Protein AF-A0A1G8QL02-F1 (afdb_monomer_lite)

Structure (mmCIF, N/CA/C/O backbone):
data_AF-A0A1G8QL02-F1
#
_entry.id   AF-A0A1G8QL02-F1
#
loop_
_atom_site.group_PDB
_atom_site.id
_atom_site.type_symbol
_atom_site.label_atom_id
_atom_site.label_alt_id
_atom_site.label_comp_id
_atom_site.label_asym_id
_atom_site.label_entity_id
_atom_site.label_seq_id
_atom_site.pdbx_PDB_ins_code
_atom_site.Cartn_x
_atom_site.Cartn_y
_atom_site.Cartn_z
_atom_site.occupancy
_atom_site.B_iso_or_equiv
_atom_site.auth_seq_id
_atom_site.auth_comp_id
_atom_site.auth_asym_id
_atom_site.auth_atom_id
_atom_site.pdbx_PDB_model_num
ATOM 1 N N . MET A 1 1 ? 75.367 14.343 25.015 1.00 38.72 1 MET A N 1
ATOM 2 C CA . MET A 1 1 ? 75.147 15.809 25.064 1.00 38.72 1 MET A CA 1
ATOM 3 C C . MET A 1 1 ? 73.657 16.047 25.301 1.00 38.72 1 MET A C 1
ATOM 5 O O . MET A 1 1 ? 72.875 15.790 24.408 1.00 38.72 1 MET A O 1
ATOM 9 N N . LYS A 1 2 ? 73.202 16.071 26.560 1.00 32.97 2 LYS A N 1
ATOM 10 C CA . LYS A 1 2 ? 72.791 17.270 27.325 1.00 32.97 2 LYS A CA 1
ATOM 11 C C . LYS A 1 2 ? 71.835 18.239 26.587 1.00 32.97 2 LYS A C 1
ATOM 13 O O . LYS A 1 2 ? 72.320 19.102 25.874 1.00 32.97 2 LYS A O 1
ATOM 18 N N . LYS A 1 3 ? 70.557 18.173 27.019 1.00 36.88 3 LYS A N 1
ATOM 19 C CA . LYS A 1 3 ? 69.687 19.283 27.498 1.00 36.88 3 LYS A CA 1
ATOM 20 C C . LYS A 1 3 ? 69.097 20.235 26.422 1.00 36.88 3 LYS A C 1
ATOM 22 O O . LYS A 1 3 ? 69.840 20.749 25.610 1.00 36.88 3 LYS A O 1
ATOM 27 N N . ASN A 1 4 ? 67.793 20.552 26.368 1.00 35.28 4 ASN A N 1
ATOM 28 C CA . ASN A 1 4 ? 66.907 21.027 27.443 1.00 35.28 4 ASN A CA 1
ATOM 29 C C . ASN A 1 4 ? 65.396 20.860 27.147 1.00 35.28 4 ASN A C 1
ATOM 31 O O . ASN A 1 4 ? 64.964 20.750 26.008 1.00 35.28 4 ASN A O 1
ATOM 35 N N . PHE A 1 5 ? 64.640 20.918 28.243 1.00 37.38 5 PHE A N 1
ATOM 36 C CA . PHE A 1 5 ? 63.195 20.796 28.457 1.00 37.38 5 PHE A CA 1
ATOM 37 C C . PHE A 1 5 ? 62.590 22.182 28.814 1.00 37.38 5 PHE A C 1
ATOM 39 O O . PHE A 1 5 ? 63.333 23.009 29.347 1.00 37.38 5 PHE A O 1
ATOM 46 N N . LYS A 1 6 ? 61.261 22.353 28.625 1.00 33.34 6 LYS A N 1
ATOM 47 C CA . LYS A 1 6 ? 60.304 23.453 28.996 1.00 33.34 6 LYS A CA 1
ATOM 48 C C . LYS A 1 6 ? 59.716 24.207 27.782 1.00 33.34 6 LYS A C 1
ATOM 50 O O . LYS A 1 6 ? 60.475 24.780 27.019 1.00 33.34 6 LYS A O 1
ATOM 55 N N . LEU A 1 7 ? 58.418 24.099 27.452 1.00 29.78 7 LEU A N 1
ATOM 56 C CA . LEU A 1 7 ? 57.155 24.509 28.125 1.00 29.78 7 LEU A CA 1
ATOM 57 C C . LEU A 1 7 ? 56.751 25.973 27.827 1.00 29.78 7 LEU A C 1
ATOM 59 O O . LEU A 1 7 ? 57.322 26.875 28.428 1.00 29.78 7 LEU A O 1
ATOM 63 N N . LEU A 1 8 ? 55.727 26.159 26.975 1.00 28.27 8 LEU A N 1
ATOM 64 C CA . LEU A 1 8 ? 54.625 27.153 27.056 1.00 28.27 8 LEU A CA 1
ATOM 65 C C . LEU A 1 8 ? 53.679 26.893 25.856 1.00 28.27 8 LEU A C 1
ATOM 67 O O . LEU A 1 8 ? 54.079 27.075 24.714 1.00 28.27 8 LEU A O 1
ATOM 71 N N . LEU A 1 9 ? 52.557 26.182 26.001 1.00 30.36 9 LEU A N 1
ATOM 72 C CA . LEU A 1 9 ? 51.226 26.673 26.394 1.00 30.36 9 LEU A CA 1
ATOM 73 C C . LEU A 1 9 ? 50.781 27.942 25.641 1.00 30.36 9 LEU A C 1
ATOM 75 O O . LEU A 1 9 ? 51.137 29.043 26.044 1.00 30.36 9 LEU A O 1
ATOM 79 N N . THR A 1 10 ? 49.998 27.773 24.569 1.00 32.31 10 THR A N 1
ATOM 80 C CA . THR A 1 10 ? 48.748 28.504 24.246 1.00 32.31 10 THR A CA 1
ATOM 81 C C . THR A 1 10 ? 48.366 28.252 22.786 1.00 32.31 10 THR A C 1
ATOM 83 O O . THR A 1 10 ? 48.963 28.790 21.864 1.00 32.31 10 THR A O 1
ATOM 86 N N . THR A 1 11 ? 47.347 27.432 22.561 1.00 31.05 11 THR A N 1
ATOM 87 C CA . THR A 1 11 ? 46.496 27.526 21.367 1.00 31.05 11 THR A CA 1
ATOM 88 C C . THR A 1 11 ? 45.162 26.887 21.723 1.00 31.05 11 THR A C 1
ATOM 90 O O . THR A 1 11 ? 44.977 25.678 21.644 1.00 31.05 11 THR A O 1
ATOM 93 N N . MET A 1 12 ? 44.244 27.735 22.197 1.00 32.56 12 MET A N 1
ATOM 94 C CA . MET A 1 12 ? 42.811 27.497 22.060 1.00 32.56 12 MET A CA 1
ATOM 95 C C . MET A 1 12 ? 42.536 27.280 20.572 1.00 32.56 12 MET A C 1
ATOM 97 O O . MET A 1 12 ? 42.581 28.231 19.795 1.00 32.56 12 MET A O 1
ATOM 101 N N . ALA A 1 13 ? 42.258 26.046 20.180 1.00 31.72 13 ALA A N 1
ATOM 102 C CA . ALA A 1 13 ? 41.569 25.759 18.937 1.00 31.72 13 ALA A CA 1
ATOM 103 C C . ALA A 1 13 ? 40.225 25.159 19.334 1.00 31.72 13 ALA A C 1
ATOM 105 O O . ALA A 1 13 ? 40.148 24.043 19.842 1.00 31.72 13 ALA A O 1
ATOM 106 N N . PHE A 1 14 ? 39.199 25.993 19.186 1.00 29.14 14 PHE A N 1
ATOM 107 C CA . PHE A 1 14 ? 37.789 25.653 19.263 1.00 29.14 14 PHE A CA 1
ATOM 108 C C . PHE A 1 14 ? 37.532 24.331 18.527 1.00 29.14 14 PHE A C 1
ATOM 110 O O . PHE A 1 14 ? 37.498 24.297 17.299 1.00 29.14 14 PHE A O 1
ATOM 117 N N . PHE A 1 15 ? 37.327 23.249 19.276 1.00 30.39 15 PHE A N 1
ATOM 118 C CA . PHE A 1 15 ? 36.530 22.138 18.779 1.00 30.39 15 PHE A CA 1
ATOM 119 C C . PHE A 1 15 ? 35.094 22.651 18.751 1.00 30.39 15 PHE A C 1
ATOM 121 O O . PHE A 1 15 ? 34.433 22.760 19.784 1.00 30.39 15 PHE A O 1
ATOM 128 N N . VAL A 1 16 ? 34.641 23.045 17.563 1.00 32.03 16 VAL A N 1
ATOM 129 C CA . VAL A 1 16 ? 33.217 23.133 17.266 1.00 32.03 16 VAL A CA 1
ATOM 130 C C . VAL A 1 16 ? 32.700 21.706 17.411 1.00 32.03 16 VAL A C 1
ATOM 132 O O . VAL A 1 16 ? 32.879 20.881 16.518 1.00 32.03 16 VAL A O 1
ATOM 135 N N . LEU A 1 17 ? 32.132 21.392 18.579 1.00 30.59 17 LEU A N 1
ATOM 136 C CA . LEU A 1 17 ? 31.179 20.299 18.693 1.00 30.59 17 LEU A CA 1
ATOM 137 C C . LEU A 1 17 ? 30.043 20.657 17.735 1.00 30.59 17 LEU A C 1
ATOM 139 O O . LEU A 1 17 ? 29.158 21.445 18.068 1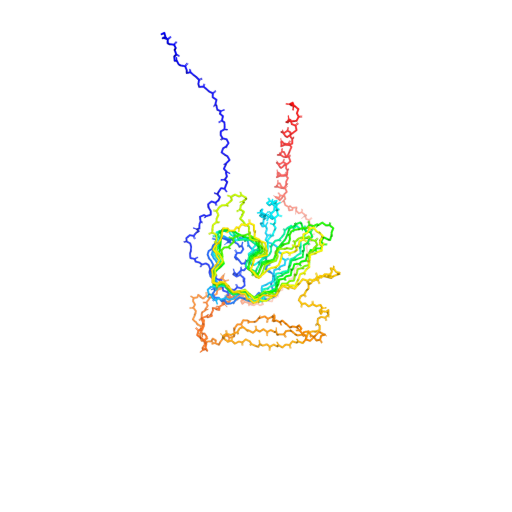.00 30.59 17 LEU A O 1
ATOM 143 N N . ALA A 1 18 ? 30.087 20.099 16.529 1.00 33.19 18 ALA A N 1
ATOM 144 C CA . ALA A 1 18 ? 28.868 19.819 15.807 1.00 33.19 18 ALA A CA 1
ATOM 145 C C . ALA A 1 18 ? 28.109 18.826 16.691 1.00 33.19 18 ALA A C 1
ATOM 147 O O . ALA A 1 18 ? 28.398 17.630 16.694 1.00 33.19 18 ALA A O 1
ATOM 148 N N . PHE A 1 19 ? 27.206 19.345 17.524 1.00 31.19 19 PHE A N 1
ATOM 149 C CA . PHE A 1 19 ? 26.102 18.560 18.046 1.00 31.19 19 PHE A CA 1
ATOM 150 C C . PHE A 1 19 ? 25.316 18.116 16.815 1.00 31.19 19 PHE A C 1
ATOM 152 O O . PHE A 1 19 ? 24.435 18.814 16.325 1.00 31.19 19 PHE A O 1
ATOM 159 N N . MET A 1 20 ? 25.715 16.974 16.258 1.00 32.75 20 MET A N 1
ATOM 160 C CA . MET A 1 20 ? 24.811 16.129 15.510 1.00 32.75 20 MET A CA 1
ATOM 161 C C . MET A 1 20 ? 23.690 15.857 16.503 1.00 32.75 20 MET A C 1
ATOM 163 O O . MET A 1 20 ? 23.903 15.205 17.527 1.00 32.75 20 MET A O 1
ATOM 167 N N . SER A 1 21 ? 22.544 16.485 16.273 1.00 31.48 21 SER A N 1
ATOM 168 C CA . SER A 1 21 ? 21.320 16.244 17.016 1.00 31.48 21 SER A CA 1
ATOM 169 C C . SER A 1 21 ? 20.867 14.824 16.694 1.00 31.48 21 SER A C 1
ATOM 171 O O . SER A 1 21 ? 19.909 14.625 15.960 1.00 31.48 21 SER A O 1
ATOM 173 N N . PHE A 1 22 ? 21.585 13.823 17.203 1.00 30.50 22 PHE A N 1
ATOM 174 C CA . PHE A 1 22 ? 21.049 12.487 17.355 1.00 30.50 22 PHE A CA 1
ATOM 175 C C . PHE A 1 22 ? 19.922 12.656 18.367 1.00 30.50 22 PHE A C 1
ATOM 177 O O . PHE A 1 22 ? 20.145 12.691 19.580 1.00 30.50 22 PHE A O 1
ATOM 184 N N . ARG A 1 23 ? 18.704 12.880 17.867 1.00 34.72 23 ARG A N 1
ATOM 185 C CA . ARG A 1 23 ? 17.514 12.664 18.671 1.00 34.72 23 ARG A CA 1
ATOM 186 C C . ARG A 1 23 ? 17.471 11.163 18.884 1.00 34.72 23 ARG A C 1
ATOM 188 O O . ARG A 1 23 ? 16.947 10.423 18.067 1.00 34.72 23 ARG A O 1
ATOM 195 N N . ILE A 1 24 ? 18.094 10.714 19.967 1.00 33.88 24 ILE A N 1
ATOM 196 C CA . ILE A 1 24 ? 17.694 9.463 20.589 1.00 33.88 24 ILE A CA 1
ATOM 197 C C . ILE A 1 24 ? 16.236 9.716 20.972 1.00 33.88 24 ILE A C 1
ATOM 199 O O . ILE A 1 24 ? 15.965 10.411 21.952 1.00 33.88 24 ILE A O 1
ATOM 203 N N . SER A 1 25 ? 15.312 9.274 20.118 1.00 47.06 25 SER A N 1
ATOM 204 C CA . SER A 1 25 ? 13.904 9.170 20.469 1.00 47.06 25 SER A CA 1
ATOM 205 C C . SER A 1 25 ? 13.863 8.108 21.555 1.00 47.06 25 SER A C 1
ATOM 207 O O . SER A 1 25 ? 13.972 6.913 21.288 1.00 47.06 25 SER A O 1
ATOM 209 N N . ALA A 1 26 ? 13.887 8.543 22.811 1.00 41.38 26 ALA A N 1
ATOM 210 C CA . ALA A 1 26 ? 13.617 7.646 23.913 1.00 41.38 26 ALA A CA 1
ATOM 211 C C . ALA A 1 26 ? 12.164 7.198 23.735 1.00 41.38 26 ALA A C 1
AT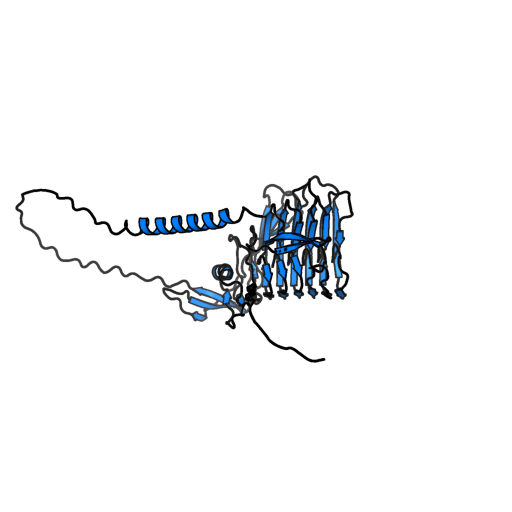OM 213 O O . ALA A 1 26 ? 11.261 8.018 23.888 1.00 41.38 26 ALA A O 1
ATOM 214 N N . LYS A 1 27 ? 11.958 5.929 23.356 1.00 48.44 27 LYS A N 1
ATOM 215 C CA . LYS A 1 27 ? 10.636 5.302 23.344 1.00 48.44 27 LYS A CA 1
ATOM 216 C C . LYS A 1 27 ? 10.024 5.522 24.728 1.00 48.44 27 LYS A C 1
ATOM 218 O O . LYS A 1 27 ? 10.627 5.135 25.732 1.00 48.44 27 LYS A O 1
ATOM 223 N N . ALA A 1 28 ? 8.891 6.214 24.789 1.00 46.00 28 ALA A N 1
ATOM 224 C CA . ALA A 1 28 ? 8.154 6.336 26.033 1.00 46.00 28 ALA A CA 1
ATOM 225 C C . ALA A 1 28 ? 7.665 4.931 26.412 1.00 46.00 28 ALA A C 1
ATOM 227 O O . ALA A 1 28 ? 7.006 4.273 25.615 1.00 46.00 28 ALA A O 1
ATOM 228 N N . ASP A 1 29 ? 8.025 4.464 27.605 1.00 49.00 29 ASP A N 1
ATOM 229 C CA . ASP A 1 29 ? 7.539 3.213 28.207 1.00 49.00 29 ASP A CA 1
ATOM 230 C C . ASP A 1 29 ? 6.095 3.416 28.711 1.00 49.00 29 ASP A C 1
ATOM 232 O O . ASP A 1 29 ? 5.809 3.354 29.906 1.00 49.00 29 ASP A O 1
ATOM 236 N N . GLY A 1 30 ? 5.217 3.839 27.797 1.00 61.94 30 GLY A N 1
ATOM 237 C CA . GLY A 1 30 ? 3.802 4.105 28.032 1.00 61.94 30 GLY A CA 1
ATOM 238 C C . GLY A 1 30 ? 2.937 2.937 27.569 1.00 61.94 30 GLY A C 1
ATOM 239 O O . GLY A 1 30 ? 3.318 2.185 26.675 1.00 61.94 30 GLY A O 1
ATOM 240 N N . GLU A 1 31 ? 1.768 2.789 28.187 1.00 85.56 31 GLU A N 1
ATOM 241 C CA . GLU A 1 31 ? 0.716 1.900 27.689 1.00 85.56 31 GLU A CA 1
ATOM 242 C C . GLU A 1 31 ? 0.291 2.340 26.277 1.00 85.56 31 GLU A C 1
ATOM 244 O O . GLU A 1 31 ? 0.284 3.538 25.980 1.00 85.56 31 GLU A O 1
ATOM 249 N N . ALA A 1 32 ? -0.018 1.377 25.403 1.00 93.56 32 ALA A N 1
ATOM 250 C CA . ALA A 1 32 ? -0.432 1.677 24.036 1.00 93.56 32 ALA A CA 1
ATOM 251 C C . ALA A 1 32 ? -1.706 2.538 24.024 1.00 93.56 32 ALA A C 1
ATOM 253 O O . ALA A 1 32 ? -2.628 2.327 24.813 1.00 93.56 32 ALA A O 1
ATOM 254 N N . ILE A 1 33 ? -1.755 3.508 23.116 1.00 97.50 33 ILE A N 1
ATOM 255 C CA . ILE A 1 33 ? -2.894 4.397 22.917 1.00 97.50 33 ILE A CA 1
ATOM 256 C C . ILE A 1 33 ? -3.947 3.648 22.095 1.00 97.50 33 ILE A C 1
ATOM 258 O O . ILE A 1 33 ? -3.692 3.219 20.968 1.00 97.50 33 ILE A O 1
ATOM 262 N N . ASN A 1 34 ? -5.134 3.485 22.671 1.00 97.62 34 ASN A N 1
ATOM 263 C CA . ASN A 1 34 ? -6.259 2.820 22.024 1.00 97.62 34 ASN A CA 1
ATOM 264 C C . ASN A 1 34 ? -6.901 3.727 20.964 1.00 97.62 34 ASN A C 1
ATOM 266 O O . ASN A 1 34 ? -7.142 4.901 21.232 1.00 97.62 34 ASN A O 1
ATOM 270 N N . ILE A 1 35 ? -7.232 3.163 19.804 1.00 98.50 35 ILE A N 1
ATOM 271 C CA . ILE A 1 35 ? -7.945 3.833 18.711 1.00 98.50 35 ILE A CA 1
ATOM 272 C C . ILE A 1 35 ? -9.322 3.178 18.568 1.00 98.50 35 ILE A C 1
ATOM 274 O O . ILE A 1 35 ? -9.423 2.024 18.142 1.00 98.50 35 ILE A O 1
ATOM 278 N N . TYR A 1 36 ? -10.380 3.902 18.931 1.00 97.75 36 TYR A N 1
ATOM 279 C CA . TYR A 1 36 ? -11.768 3.433 18.855 1.00 97.75 36 TYR A CA 1
ATOM 280 C C . TYR A 1 36 ? -12.531 4.035 17.676 1.00 97.75 36 TYR A C 1
ATOM 282 O O . TYR A 1 36 ? -13.492 3.428 17.196 1.00 97.75 36 TYR A O 1
ATOM 290 N N . THR A 1 37 ? -12.125 5.230 17.249 1.00 97.69 37 THR A N 1
ATOM 291 C CA . THR A 1 37 ? -12.840 6.071 16.289 1.00 97.69 37 THR A CA 1
ATOM 292 C C . THR A 1 37 ? -11.928 6.594 15.182 1.00 97.69 37 THR A C 1
ATOM 294 O O . THR A 1 37 ? -10.704 6.468 15.222 1.00 97.69 37 THR A O 1
ATOM 297 N N . VAL A 1 38 ? -12.549 7.210 14.176 1.00 98.44 38 VAL A N 1
ATOM 298 C CA . VAL A 1 38 ? -11.845 7.968 13.137 1.00 98.44 38 VAL A CA 1
ATOM 299 C C . VAL A 1 38 ? -11.021 9.107 13.741 1.00 98.44 38 VAL A C 1
ATOM 301 O O . VAL A 1 38 ? -9.881 9.303 13.329 1.00 98.44 38 VAL A O 1
ATOM 304 N N . ASP A 1 39 ? -11.565 9.837 14.716 1.00 97.56 39 ASP A N 1
ATOM 305 C CA . ASP A 1 39 ? -10.875 10.983 15.316 1.00 97.56 39 ASP A CA 1
ATOM 306 C C . ASP A 1 39 ? -9.620 10.537 16.081 1.00 97.56 39 ASP A C 1
ATOM 308 O O . ASP A 1 39 ? -8.565 11.158 15.938 1.00 97.56 39 ASP A O 1
ATOM 312 N N . ASP A 1 40 ? -9.682 9.397 16.779 1.00 98.12 40 ASP A N 1
ATOM 313 C CA . ASP A 1 40 ? -8.501 8.784 17.402 1.00 98.12 40 ASP A CA 1
ATOM 314 C C . ASP A 1 40 ? -7.424 8.435 16.360 1.00 98.12 40 ASP A C 1
ATOM 316 O O . ASP A 1 40 ? -6.231 8.651 16.586 1.00 98.12 40 ASP A O 1
ATOM 320 N N . LEU A 1 41 ? -7.834 7.903 15.200 1.00 98.62 41 LEU A N 1
ATOM 321 C CA . LEU A 1 41 ? -6.914 7.556 14.115 1.00 98.62 41 LEU A CA 1
ATOM 322 C C . LEU A 1 41 ? -6.263 8.811 13.513 1.00 98.62 41 LEU A C 1
ATOM 324 O O . LEU A 1 41 ? -5.060 8.816 13.253 1.00 98.62 41 LEU A O 1
ATOM 328 N N . LEU A 1 42 ? -7.025 9.889 13.319 1.00 98.50 42 LEU A N 1
ATOM 329 C CA . LEU A 1 42 ? -6.497 11.172 12.842 1.00 98.50 42 LEU A CA 1
ATOM 330 C C . LEU A 1 42 ? -5.504 11.790 13.846 1.00 98.50 42 LEU A C 1
ATOM 332 O O . LEU A 1 42 ? -4.482 12.361 13.442 1.00 98.50 42 LEU A O 1
ATOM 336 N N . ALA A 1 43 ? -5.748 11.614 15.148 1.00 98.06 43 ALA A N 1
ATOM 337 C CA . ALA A 1 43 ? -4.883 12.096 16.225 1.00 98.06 43 ALA A CA 1
ATOM 338 C C . ALA A 1 43 ? -3.521 11.373 16.308 1.00 98.06 43 ALA A C 1
ATOM 340 O O . ALA A 1 43 ? -2.602 11.863 16.967 1.00 98.06 43 ALA A O 1
ATOM 341 N N . VAL A 1 44 ? -3.315 10.260 15.587 1.00 98.12 44 VAL A N 1
ATOM 342 C CA . VAL A 1 44 ? -1.992 9.604 15.467 1.00 98.12 44 VAL A CA 1
ATOM 343 C C . VAL A 1 44 ? -0.925 10.579 14.953 1.00 98.12 44 VAL A C 1
ATOM 345 O O . VAL A 1 44 ? 0.245 10.496 15.336 1.00 98.12 44 VAL A O 1
ATOM 348 N N . SER A 1 45 ? -1.329 11.550 14.129 1.00 97.00 45 SER A N 1
ATOM 349 C CA . SER A 1 45 ? -0.438 12.584 13.589 1.00 97.00 45 SER A CA 1
ATOM 350 C C . SER A 1 45 ? 0.172 13.496 14.662 1.00 97.00 45 SER A C 1
ATOM 352 O O . SER A 1 45 ? 1.218 14.103 14.432 1.00 97.00 45 SER A O 1
ATOM 354 N N . GLU A 1 46 ? -0.430 13.564 15.850 1.00 96.69 46 GLU A N 1
ATOM 355 C CA . GLU A 1 46 ? 0.025 14.410 16.952 1.00 96.69 46 GLU A CA 1
ATOM 356 C C . GLU A 1 46 ? 1.164 13.771 17.762 1.00 96.69 46 GLU A C 1
ATOM 358 O O . GLU A 1 46 ? 1.920 14.480 18.432 1.00 96.69 46 GLU A O 1
ATOM 363 N N . ASN A 1 47 ? 1.319 12.440 17.698 1.00 96.56 47 ASN A N 1
ATOM 364 C CA . ASN A 1 47 ? 2.324 11.706 18.468 1.00 96.56 47 ASN A CA 1
ATOM 365 C C . ASN A 1 47 ? 2.882 10.478 17.721 1.00 96.56 47 ASN A C 1
ATOM 367 O O . ASN A 1 47 ? 2.687 9.321 18.091 1.00 96.56 47 ASN A O 1
ATOM 371 N N . THR A 1 48 ? 3.657 10.735 16.670 1.00 97.06 48 THR A N 1
ATOM 372 C CA . THR A 1 48 ? 4.074 9.724 15.681 1.00 97.06 48 THR A CA 1
ATOM 373 C C . THR A 1 48 ? 5.148 8.721 16.140 1.00 97.06 48 THR A C 1
ATOM 375 O O . THR A 1 48 ? 5.673 7.947 15.334 1.00 97.06 48 THR A O 1
ATOM 378 N N . ASN A 1 49 ? 5.516 8.717 17.422 1.00 96.88 49 ASN A N 1
ATOM 379 C CA . ASN A 1 49 ? 6.485 7.781 18.005 1.00 96.88 49 ASN A CA 1
ATOM 380 C C . ASN A 1 49 ? 5.909 6.930 19.153 1.00 96.88 49 ASN A C 1
ATOM 382 O O . ASN A 1 49 ? 6.668 6.228 19.825 1.00 96.88 49 ASN A O 1
ATOM 386 N N . ALA A 1 50 ? 4.595 7.002 19.384 1.00 96.56 50 ALA A N 1
ATOM 387 C CA . ALA A 1 50 ? 3.903 6.212 20.395 1.00 96.56 50 ALA A CA 1
ATOM 388 C C . ALA A 1 50 ? 3.515 4.811 19.895 1.00 96.56 50 ALA A C 1
ATOM 390 O O . ALA A 1 50 ? 3.586 4.495 18.706 1.00 96.56 50 ALA A O 1
ATOM 391 N N . ASP A 1 51 ? 3.095 3.970 20.836 1.00 98.00 51 ASP A N 1
ATOM 392 C CA . ASP A 1 51 ? 2.504 2.670 20.542 1.00 98.00 51 ASP A CA 1
ATOM 393 C C . ASP A 1 51 ? 0.981 2.847 20.459 1.00 98.00 51 ASP A C 1
ATOM 395 O O . ASP A 1 51 ? 0.386 3.439 21.356 1.00 98.00 51 ASP A O 1
ATOM 399 N N . TYR A 1 52 ? 0.361 2.345 19.395 1.00 98.69 52 TYR A N 1
ATOM 400 C CA . TYR A 1 52 ? -1.069 2.436 19.114 1.00 98.69 52 TYR A CA 1
ATOM 401 C C . TYR A 1 52 ? -1.670 1.049 18.920 1.00 98.69 52 TYR A C 1
ATOM 403 O O . TYR A 1 52 ? -1.016 0.154 18.374 1.00 98.69 52 TYR A O 1
ATOM 411 N N . ILE A 1 53 ? -2.927 0.887 19.330 1.00 98.75 53 ILE A N 1
ATOM 412 C CA . ILE A 1 53 ? -3.695 -0.338 19.122 1.00 98.75 53 ILE A CA 1
ATOM 413 C C . ILE A 1 53 ? -5.117 -0.015 18.655 1.00 98.75 53 ILE A C 1
ATOM 415 O O . ILE A 1 53 ? -5.821 0.770 19.291 1.00 98.75 53 ILE A O 1
ATOM 419 N N . LEU A 1 54 ? -5.553 -0.606 17.539 1.00 98.81 54 LEU A N 1
ATOM 420 C CA . LEU A 1 54 ? -6.954 -0.510 17.124 1.00 98.81 54 LEU A CA 1
ATOM 421 C C . LEU A 1 54 ? -7.834 -1.344 18.060 1.00 98.81 54 LEU A C 1
ATOM 423 O O . LEU A 1 54 ? -7.518 -2.487 18.395 1.00 98.81 54 LEU A O 1
ATOM 427 N N . MET A 1 55 ? -8.968 -0.773 18.443 1.00 98.12 55 MET A N 1
ATOM 428 C CA . MET A 1 55 ? -9.973 -1.427 19.285 1.00 98.12 55 MET A CA 1
ATOM 429 C C . MET A 1 55 ? -11.289 -1.678 18.546 1.00 98.12 55 MET A C 1
ATOM 431 O O . MET A 1 55 ? -12.158 -2.374 19.062 1.00 98.12 55 MET A O 1
ATOM 435 N N . ASN A 1 56 ? -11.438 -1.107 17.351 1.00 97.94 56 ASN A N 1
ATOM 436 C CA . ASN A 1 56 ? -12.560 -1.299 16.443 1.00 97.94 56 ASN A CA 1
ATOM 437 C C . ASN A 1 56 ? -12.060 -1.275 14.991 1.00 97.94 56 ASN A C 1
ATOM 439 O O . ASN A 1 56 ? -10.998 -0.726 14.693 1.00 97.94 56 ASN A O 1
ATOM 443 N N . ASP A 1 57 ? -12.875 -1.818 14.083 1.00 98.75 57 ASP A N 1
ATOM 444 C CA . ASP A 1 57 ? -12.744 -1.525 12.654 1.00 98.75 57 ASP A CA 1
ATOM 445 C C . ASP A 1 57 ? -13.112 -0.042 12.416 1.00 98.75 57 ASP A C 1
ATOM 447 O O . ASP A 1 57 ? -14.113 0.437 12.952 1.00 98.75 57 ASP A O 1
ATOM 451 N N . ILE A 1 58 ? -12.321 0.681 11.619 1.00 98.75 58 ILE A N 1
ATOM 452 C CA . ILE A 1 58 ? -12.483 2.117 11.337 1.00 98.75 58 ILE A CA 1
ATOM 453 C C . ILE A 1 58 ? -12.856 2.313 9.866 1.00 98.75 58 ILE A C 1
ATOM 455 O O . ILE A 1 58 ? -12.168 1.812 8.979 1.00 98.75 58 ILE A O 1
ATOM 459 N N . ASP A 1 59 ? -13.925 3.058 9.587 1.00 98.69 59 ASP A N 1
ATOM 460 C CA . ASP A 1 59 ? -14.331 3.411 8.222 1.00 98.69 59 ASP A CA 1
ATOM 461 C C . ASP A 1 59 ? -13.958 4.860 7.898 1.00 98.69 59 ASP A C 1
ATOM 463 O O . ASP A 1 59 ? -14.438 5.792 8.540 1.00 98.69 59 ASP A O 1
ATOM 467 N N . MET A 1 60 ? -13.100 5.040 6.892 1.00 98.75 60 MET A N 1
ATOM 468 C CA . MET A 1 60 ? -12.599 6.341 6.441 1.00 98.75 60 MET A CA 1
ATOM 469 C C . MET A 1 60 ? -13.375 6.899 5.238 1.00 98.75 60 MET A C 1
ATOM 471 O O . MET A 1 60 ? -12.929 7.861 4.607 1.00 98.75 60 MET A O 1
ATOM 475 N N . ALA A 1 61 ? -14.529 6.322 4.884 1.00 98.12 61 ALA A N 1
ATOM 476 C CA . ALA A 1 61 ? -15.332 6.788 3.759 1.00 98.12 61 ALA A CA 1
ATOM 477 C C . ALA A 1 61 ? -15.644 8.295 3.853 1.00 98.12 61 ALA A C 1
ATOM 479 O O . ALA A 1 61 ? -16.185 8.796 4.836 1.00 98.12 61 ALA A O 1
ATOM 480 N N . GLY A 1 62 ? -15.317 9.031 2.786 1.00 97.12 62 GLY A N 1
ATOM 481 C CA . GLY A 1 62 ? -15.539 10.479 2.704 1.00 97.12 62 GLY A CA 1
ATOM 482 C C . GLY A 1 62 ? -14.492 11.342 3.416 1.00 97.12 62 GLY A C 1
ATOM 483 O O . GLY A 1 62 ? -14.601 12.567 3.357 1.00 97.12 62 GLY A O 1
ATOM 484 N N . ILE A 1 63 ? -13.471 10.738 4.030 1.00 97.94 63 ILE A N 1
ATOM 485 C CA . ILE A 1 63 ? -12.406 11.436 4.756 1.00 97.94 63 ILE A CA 1
ATOM 486 C C . ILE A 1 63 ? -11.085 11.242 4.014 1.00 97.94 63 ILE A C 1
ATOM 488 O O . ILE A 1 63 ? -10.682 10.127 3.685 1.00 97.94 63 ILE A O 1
ATOM 492 N N . GLU A 1 64 ? -10.406 12.348 3.720 1.00 97.19 64 GLU A N 1
ATOM 493 C CA . GLU A 1 64 ? -9.097 12.310 3.073 1.00 97.19 64 GLU A CA 1
ATOM 494 C C . GLU A 1 64 ? -7.993 12.151 4.120 1.00 97.19 64 GLU A C 1
ATOM 496 O O . GLU A 1 64 ? -7.893 12.939 5.061 1.00 97.19 64 GLU A O 1
ATOM 501 N N . TRP A 1 65 ? -7.157 11.132 3.942 1.00 98.56 65 TRP A N 1
ATOM 502 C CA . TRP A 1 65 ? -6.018 10.860 4.804 1.00 98.56 65 TRP A CA 1
ATOM 503 C C . TRP A 1 65 ? -4.779 11.620 4.336 1.00 98.56 65 TRP A C 1
ATOM 505 O O . TRP A 1 65 ? -4.428 11.607 3.153 1.00 98.56 65 TRP A O 1
ATOM 515 N N . THR A 1 66 ? -4.090 12.247 5.289 1.00 98.12 66 THR A N 1
ATOM 516 C CA . THR A 1 66 ? -2.766 12.836 5.072 1.00 98.12 66 THR A CA 1
ATOM 517 C C . THR A 1 66 ? -1.708 11.871 5.608 1.00 98.12 66 THR A C 1
ATOM 519 O O . THR A 1 66 ? -1.759 11.556 6.797 1.00 98.12 66 THR A O 1
ATOM 522 N N . PRO A 1 67 ? -0.750 11.405 4.784 1.00 98.56 67 PRO A N 1
ATOM 523 C CA . PRO A 1 67 ? 0.270 10.460 5.233 1.00 98.56 67 PRO A CA 1
ATOM 524 C C . PRO A 1 67 ? 1.103 10.993 6.401 1.00 98.56 67 PRO A C 1
ATOM 526 O O . PRO A 1 67 ? 1.504 12.159 6.415 1.00 98.56 67 PRO A O 1
ATOM 529 N N . ILE A 1 68 ? 1.410 10.107 7.349 1.00 97.94 68 ILE A N 1
ATOM 530 C CA . ILE A 1 68 ? 2.153 10.423 8.576 1.00 97.94 68 ILE A CA 1
ATOM 531 C C . ILE A 1 68 ? 3.555 9.809 8.506 1.00 97.94 68 ILE A C 1
ATOM 533 O O . ILE A 1 68 ? 3.710 8.672 8.070 1.00 97.94 68 ILE A O 1
ATOM 537 N N . ASP A 1 69 ? 4.574 10.533 8.965 1.00 98.50 69 ASP A N 1
ATOM 538 C CA . ASP A 1 69 ? 5.922 9.987 9.161 1.00 98.50 69 ASP A CA 1
ATOM 539 C C . ASP A 1 69 ? 6.029 9.404 10.582 1.00 98.50 69 ASP A C 1
ATOM 541 O O . ASP A 1 69 ? 5.846 10.122 11.570 1.00 98.50 69 ASP A O 1
ATOM 545 N N . PHE A 1 70 ? 6.268 8.094 10.693 1.00 98.56 70 PHE A N 1
ATOM 546 C CA . PHE A 1 70 ? 6.006 7.307 11.899 1.00 98.56 70 PHE A CA 1
ATOM 547 C C . PHE A 1 70 ? 7.205 6.451 12.335 1.00 98.56 70 PHE A C 1
ATOM 549 O O . PHE A 1 70 ? 7.905 5.836 11.532 1.00 98.56 70 PHE A O 1
ATOM 556 N N . THR A 1 71 ? 7.435 6.411 13.649 1.00 98.38 71 THR A N 1
ATOM 557 C CA . THR A 1 71 ? 8.565 5.706 14.294 1.00 98.38 71 THR A CA 1
ATOM 558 C C . THR A 1 71 ? 8.131 4.839 15.481 1.00 98.38 71 THR A C 1
ATOM 560 O O . THR A 1 71 ? 8.966 4.314 16.216 1.00 98.38 71 THR A O 1
ATOM 563 N N . GLY A 1 72 ? 6.820 4.743 15.714 1.00 97.44 72 GLY A N 1
ATOM 564 C CA . GLY A 1 72 ? 6.222 4.009 16.824 1.00 97.44 72 GLY A CA 1
ATOM 565 C C . GLY A 1 72 ? 5.846 2.570 16.471 1.00 97.44 72 GLY A C 1
ATOM 566 O O . GLY A 1 72 ? 6.391 1.961 15.548 1.00 97.44 72 GLY A O 1
ATOM 567 N N . ASN A 1 73 ? 4.875 2.018 17.198 1.00 98.50 73 ASN A N 1
ATOM 568 C CA . ASN A 1 73 ? 4.292 0.710 16.893 1.00 98.50 73 ASN A CA 1
ATOM 569 C C . ASN A 1 73 ? 2.796 0.869 16.628 1.00 98.50 73 ASN A C 1
ATOM 571 O O . ASN A 1 73 ? 2.102 1.477 17.432 1.00 98.50 73 ASN A O 1
ATOM 575 N N . PHE A 1 74 ? 2.296 0.325 15.523 1.00 98.88 74 PHE A N 1
ATOM 576 C CA . PHE A 1 74 ? 0.880 0.350 15.172 1.00 98.88 74 PHE A CA 1
ATOM 577 C C . PHE A 1 74 ? 0.361 -1.086 15.087 1.00 98.88 74 PHE A C 1
ATOM 579 O O . PHE A 1 74 ? 0.654 -1.817 14.137 1.00 98.88 74 PHE A O 1
ATOM 586 N N . ASP A 1 75 ? -0.375 -1.507 16.111 1.00 98.88 75 ASP A N 1
ATOM 587 C CA . ASP A 1 75 ? -1.022 -2.813 16.167 1.00 98.88 75 ASP A CA 1
ATOM 588 C C . ASP A 1 75 ? -2.475 -2.678 15.708 1.00 98.88 75 ASP A C 1
ATOM 590 O O . ASP A 1 75 ? -3.326 -2.125 16.400 1.00 98.88 75 ASP A O 1
ATOM 594 N N . GLY A 1 76 ? -2.781 -3.207 14.530 1.00 98.88 76 GLY A N 1
ATOM 595 C CA . GLY A 1 76 ? -4.148 -3.294 14.047 1.00 98.88 76 GLY A CA 1
ATOM 596 C C . GLY A 1 76 ? -5.013 -4.225 14.892 1.00 98.88 76 GLY A C 1
ATOM 597 O O . GLY A 1 76 ? -6.225 -4.166 14.765 1.00 98.88 76 GLY A O 1
ATOM 598 N N . ASN A 1 77 ? -4.437 -5.078 15.750 1.00 98.56 77 ASN A N 1
ATOM 599 C CA . ASN A 1 77 ? -5.169 -5.983 16.642 1.00 98.56 77 ASN A CA 1
ATOM 600 C C . ASN A 1 77 ? -6.249 -6.821 15.921 1.00 98.56 77 ASN A C 1
ATOM 602 O O . ASN A 1 77 ? -7.288 -7.162 16.478 1.00 98.56 77 ASN A O 1
ATOM 606 N N . ASN A 1 78 ? -5.979 -7.177 14.662 1.00 97.94 78 ASN A N 1
ATOM 607 C CA . ASN A 1 78 ? -6.882 -7.864 13.731 1.00 97.94 78 ASN A CA 1
ATOM 608 C C . ASN A 1 78 ? -8.127 -7.060 13.310 1.00 97.94 78 ASN A C 1
ATOM 610 O O . ASN A 1 78 ? -9.058 -7.631 12.738 1.00 97.94 78 ASN A O 1
ATOM 614 N N . HIS A 1 79 ? -8.125 -5.752 13.542 1.00 98.69 79 HIS A N 1
ATOM 615 C CA . HIS A 1 79 ? -9.092 -4.807 13.007 1.00 98.69 79 HIS A CA 1
ATOM 616 C C . HIS A 1 79 ? -8.671 -4.257 11.640 1.00 98.69 79 HIS A C 1
ATOM 618 O O . HIS A 1 79 ? -7.528 -4.403 11.181 1.00 98.69 79 HIS A O 1
ATOM 624 N N . ALA A 1 80 ? -9.635 -3.637 10.969 1.00 98.81 80 ALA A N 1
ATOM 625 C CA . ALA A 1 80 ? -9.480 -3.058 9.649 1.00 98.81 80 ALA A CA 1
ATOM 626 C C . ALA A 1 80 ? -9.608 -1.535 9.645 1.00 98.81 80 ALA A C 1
ATOM 628 O O . ALA A 1 80 ? -10.394 -0.964 10.393 1.00 98.81 80 ALA A O 1
ATOM 629 N N . ILE A 1 81 ? -8.904 -0.900 8.711 1.00 98.94 81 ILE A N 1
ATOM 630 C CA . ILE A 1 81 ? -9.202 0.448 8.230 1.00 98.94 81 ILE A CA 1
ATOM 631 C C . ILE A 1 81 ? -9.795 0.296 6.824 1.00 98.94 81 ILE A C 1
ATOM 633 O O . ILE A 1 81 ? -9.155 -0.258 5.922 1.00 98.94 81 ILE A O 1
ATOM 637 N N . LEU A 1 82 ? -11.037 0.744 6.648 1.00 98.94 82 LEU A N 1
ATOM 638 C CA . LEU A 1 82 ? -11.784 0.666 5.393 1.00 98.94 82 LEU A CA 1
ATOM 639 C C . LEU A 1 82 ? -11.714 1.994 4.635 1.00 98.94 82 LEU A C 1
ATOM 641 O O . LEU A 1 82 ? -11.689 3.059 5.247 1.00 98.94 82 LEU A O 1
ATOM 645 N N . ASN A 1 83 ? -11.755 1.925 3.303 1.00 98.81 83 ASN A N 1
ATOM 646 C CA . ASN A 1 83 ? -11.976 3.067 2.405 1.00 98.81 83 ASN A CA 1
ATOM 647 C C . ASN A 1 83 ? -10.976 4.231 2.568 1.00 98.81 83 ASN A C 1
ATOM 649 O O . ASN A 1 83 ? -11.311 5.385 2.293 1.00 98.81 83 ASN A O 1
ATOM 653 N N . LEU A 1 84 ? -9.748 3.953 3.017 1.00 98.62 84 LEU A N 1
ATOM 654 C CA . LEU A 1 84 ? -8.719 4.976 3.205 1.00 98.62 84 LEU A CA 1
ATOM 655 C C . LEU A 1 84 ? -8.352 5.625 1.859 1.00 98.62 84 LEU A C 1
ATOM 657 O O . LEU A 1 84 ? -7.878 4.942 0.953 1.00 98.62 84 LEU A O 1
ATOM 661 N N . SER A 1 85 ? -8.527 6.944 1.737 1.00 98.62 85 SER A N 1
ATOM 662 C CA . SER A 1 85 ? -8.190 7.706 0.526 1.00 98.62 85 SER A CA 1
ATOM 663 C C . SER A 1 85 ? -6.998 8.629 0.767 1.00 98.62 85 SER A C 1
ATOM 665 O O . SER A 1 85 ? -7.096 9.556 1.567 1.00 98.62 85 SER A O 1
ATOM 667 N N . VAL A 1 86 ? -5.920 8.451 0.003 1.00 98.81 86 VAL A N 1
ATOM 668 C CA . VAL A 1 86 ? -4.687 9.249 0.081 1.00 98.81 86 VAL A CA 1
ATOM 669 C C . VAL A 1 86 ? -4.456 9.973 -1.241 1.00 98.81 86 VAL A C 1
ATOM 671 O O . VAL A 1 86 ? -4.333 9.331 -2.284 1.00 98.81 86 VAL A O 1
ATOM 674 N N . LYS A 1 87 ? -4.380 11.309 -1.208 1.00 98.50 87 LYS A N 1
ATOM 675 C CA . LYS A 1 87 ? -4.133 12.140 -2.408 1.00 98.50 87 LYS A CA 1
ATOM 676 C C . LYS A 1 87 ? -2.935 13.081 -2.300 1.00 98.50 87 LYS A C 1
ATOM 678 O O . LYS A 1 87 ? -2.630 13.823 -3.232 1.00 98.50 87 LYS A O 1
ATOM 683 N N . SER A 1 88 ? -2.262 13.063 -1.158 1.00 97.88 88 SER A N 1
ATOM 684 C CA . SER A 1 88 ? -1.110 13.899 -0.842 1.00 97.88 88 SER A CA 1
ATOM 685 C C . SER A 1 88 ? 0.062 13.033 -0.381 1.00 97.88 88 SER A C 1
ATOM 687 O O . SER A 1 88 ? -0.073 11.826 -0.192 1.00 97.88 88 SER A O 1
ATOM 689 N N . THR A 1 89 ? 1.231 13.651 -0.235 1.00 98.50 89 THR A N 1
ATOM 690 C CA . THR A 1 89 ? 2.427 13.031 0.350 1.00 98.50 89 THR A CA 1
ATOM 691 C C . THR A 1 89 ? 2.614 13.510 1.783 1.00 98.50 89 THR A C 1
ATOM 693 O O . THR A 1 89 ? 2.102 14.573 2.143 1.00 98.50 89 THR A O 1
ATOM 696 N N . SER A 1 90 ? 3.404 12.785 2.577 1.00 97.25 90 SER A N 1
ATOM 697 C CA . SER A 1 90 ? 3.898 13.326 3.843 1.00 97.25 90 SER A CA 1
ATOM 698 C C . SER A 1 90 ? 4.871 14.488 3.607 1.00 97.25 90 SER A C 1
ATOM 700 O O . SER A 1 90 ? 5.212 14.846 2.470 1.00 97.25 90 SER A O 1
ATOM 702 N N . THR A 1 91 ? 5.286 15.123 4.703 1.00 93.75 91 THR A N 1
ATOM 703 C CA . THR A 1 91 ? 6.184 16.281 4.662 1.00 93.75 91 THR A CA 1
ATOM 704 C C . THR A 1 91 ? 7.652 15.908 4.524 1.00 93.75 91 THR A C 1
ATOM 706 O O . THR A 1 91 ? 8.458 16.741 4.105 1.00 93.75 91 THR A O 1
ATOM 709 N N . GLU A 1 92 ? 8.022 14.695 4.924 1.00 96.88 92 GLU A N 1
ATOM 710 C CA . GLU A 1 92 ? 9.413 14.287 4.972 1.00 96.88 92 GLU A CA 1
ATOM 711 C C . GLU A 1 92 ? 9.950 13.879 3.593 1.00 96.88 92 GLU A C 1
ATOM 713 O O . GLU A 1 92 ? 9.304 13.185 2.809 1.00 96.88 92 GLU A O 1
ATOM 718 N N . ILE A 1 93 ? 11.173 14.330 3.307 1.00 97.62 93 ILE A N 1
ATOM 719 C CA . ILE A 1 93 ? 11.913 14.023 2.085 1.00 97.62 93 ILE A CA 1
ATOM 720 C C . ILE A 1 93 ? 13.100 13.130 2.455 1.00 97.62 93 ILE A C 1
ATOM 722 O O . ILE A 1 93 ? 13.822 13.410 3.418 1.00 97.62 93 ILE A O 1
ATOM 726 N N . ARG A 1 94 ? 13.330 12.058 1.689 1.00 97.38 94 ARG A N 1
ATOM 727 C CA . ARG A 1 94 ? 14.487 11.155 1.842 1.00 97.38 94 ARG A CA 1
ATOM 728 C C . ARG A 1 94 ? 15.307 11.120 0.564 1.00 97.38 94 ARG A C 1
ATOM 730 O O . ARG A 1 94 ? 14.804 11.372 -0.530 1.00 97.38 94 ARG A O 1
ATOM 737 N N . THR A 1 95 ? 16.573 10.755 0.730 1.00 96.38 95 THR A N 1
ATOM 738 C CA . THR A 1 95 ? 17.459 10.433 -0.383 1.00 96.38 95 THR A CA 1
ATOM 739 C C . THR A 1 95 ? 17.243 8.987 -0.814 1.00 96.38 95 THR A C 1
ATOM 741 O O . THR A 1 95 ? 17.473 8.064 -0.034 1.00 96.38 95 THR A O 1
ATOM 744 N N . THR A 1 96 ? 16.860 8.799 -2.068 1.00 97.19 96 THR A N 1
ATOM 745 C CA . THR A 1 96 ? 16.694 7.495 -2.730 1.00 97.19 96 THR A CA 1
ATOM 746 C C . THR A 1 96 ? 17.706 7.353 -3.867 1.00 97.19 96 THR A C 1
ATOM 748 O O . THR A 1 96 ? 18.353 8.335 -4.250 1.00 97.19 96 THR A O 1
ATOM 751 N N . TYR A 1 97 ? 17.885 6.131 -4.374 1.00 96.38 97 TYR A N 1
ATOM 752 C CA . TYR A 1 97 ? 18.934 5.791 -5.334 1.00 96.38 97 TYR A CA 1
ATOM 753 C C . TYR A 1 97 ? 18.364 5.042 -6.540 1.00 96.38 97 TYR A C 1
ATOM 755 O O . TYR A 1 97 ? 17.563 4.127 -6.365 1.00 96.38 97 TYR A O 1
ATOM 763 N N . ASP A 1 98 ? 18.839 5.379 -7.740 1.00 94.56 98 ASP A N 1
ATOM 764 C CA . ASP A 1 98 ? 18.637 4.536 -8.925 1.00 94.56 98 ASP A CA 1
ATOM 765 C C . ASP A 1 98 ? 19.694 3.415 -9.020 1.00 94.56 98 ASP A C 1
ATOM 767 O O . ASP A 1 98 ? 20.625 3.331 -8.209 1.00 94.56 98 ASP A O 1
ATOM 771 N N . GLY A 1 99 ? 19.589 2.567 -10.049 1.00 92.81 99 GLY A N 1
ATOM 772 C CA . GLY A 1 99 ? 20.550 1.488 -10.318 1.00 92.81 99 GLY A CA 1
ATOM 773 C C . GLY A 1 99 ? 21.994 1.958 -10.566 1.00 92.81 99 GLY A C 1
ATOM 774 O O . GLY A 1 99 ? 22.940 1.183 -10.429 1.00 92.81 99 GLY A O 1
ATOM 775 N N . ASN A 1 100 ? 22.209 3.241 -10.873 1.00 93.19 100 ASN A N 1
ATOM 776 C CA . ASN A 1 100 ? 23.537 3.845 -11.017 1.00 93.19 100 ASN A CA 1
ATOM 777 C C . ASN A 1 100 ? 24.012 4.550 -9.735 1.00 93.19 100 ASN A C 1
ATOM 779 O O . ASN A 1 100 ? 25.047 5.225 -9.755 1.00 93.19 100 ASN A O 1
ATOM 783 N N . TYR A 1 101 ? 23.286 4.391 -8.625 1.00 93.88 101 TYR A N 1
ATOM 784 C CA . TYR A 1 101 ? 23.525 5.055 -7.344 1.00 93.88 101 TYR A CA 1
ATOM 785 C C . TYR A 1 101 ? 23.453 6.585 -7.405 1.00 93.88 101 TYR A C 1
ATOM 787 O O . TYR A 1 101 ? 24.010 7.273 -6.542 1.00 93.88 101 TYR A O 1
ATOM 795 N N . LYS A 1 102 ? 22.770 7.148 -8.406 1.00 95.75 102 LYS A N 1
ATOM 796 C CA . LYS A 1 102 ? 22.460 8.576 -8.413 1.00 95.75 102 LYS A CA 1
ATOM 797 C C . LYS A 1 102 ? 21.336 8.839 -7.418 1.00 95.75 102 LYS A C 1
ATOM 799 O O . LYS A 1 102 ? 20.426 8.035 -7.267 1.00 95.75 102 LYS A O 1
ATOM 804 N N . THR A 1 103 ? 21.434 9.972 -6.733 1.00 96.81 103 THR A N 1
ATOM 805 C CA . THR A 1 103 ? 20.559 10.333 -5.619 1.00 96.81 103 THR A CA 1
ATOM 806 C C . THR A 1 103 ? 19.447 11.283 -6.030 1.00 96.81 103 THR A C 1
ATOM 808 O O . THR A 1 103 ? 19.688 12.200 -6.824 1.00 96.81 103 THR A O 1
ATOM 811 N N . TYR A 1 104 ? 18.287 11.135 -5.397 1.00 97.44 104 TYR A N 1
ATOM 812 C CA . TYR A 1 104 ? 17.111 11.971 -5.622 1.00 97.44 104 TYR A CA 1
ATOM 813 C C . TYR A 1 104 ? 16.474 12.373 -4.289 1.00 97.44 104 TYR A C 1
ATOM 815 O O . TYR A 1 104 ? 16.335 11.540 -3.393 1.00 97.44 104 TYR A O 1
ATOM 823 N N . ASP A 1 105 ? 16.071 13.638 -4.173 1.00 98.12 105 ASP A N 1
ATOM 824 C CA . ASP A 1 105 ? 15.225 14.117 -3.079 1.00 98.12 105 ASP A CA 1
ATOM 825 C C . ASP A 1 105 ? 13.784 13.709 -3.391 1.00 98.12 105 ASP A C 1
ATOM 827 O O . ASP A 1 105 ? 13.222 14.136 -4.399 1.00 98.12 105 ASP A O 1
ATOM 831 N N . THR A 1 106 ? 13.223 12.831 -2.564 1.00 98.50 106 THR A N 1
ATOM 832 C CA . THR A 1 106 ? 11.999 12.090 -2.886 1.00 98.50 106 THR A CA 1
ATOM 833 C C . THR A 1 106 ? 10.938 12.255 -1.811 1.00 98.50 106 THR A C 1
ATOM 835 O O . THR A 1 106 ? 11.260 12.227 -0.623 1.00 98.50 106 THR A O 1
ATOM 838 N N . CYS A 1 107 ? 9.684 12.406 -2.237 1.00 98.44 107 CYS A N 1
ATOM 839 C CA . CYS A 1 107 ? 8.506 12.469 -1.370 1.00 98.44 107 CYS A CA 1
ATOM 840 C C . CYS A 1 107 ? 7.729 11.143 -1.349 1.00 98.44 107 CYS A C 1
ATOM 842 O O . CYS A 1 107 ? 7.849 10.330 -2.267 1.00 98.44 107 CYS A O 1
ATOM 844 N N . PHE A 1 108 ? 6.917 10.926 -0.311 1.00 98.81 108 PHE A N 1
ATOM 845 C CA . PHE A 1 108 ? 6.328 9.613 -0.035 1.00 98.81 108 PHE A CA 1
ATOM 846 C C . PHE A 1 108 ? 4.847 9.674 0.324 1.00 98.81 108 PHE A C 1
ATOM 848 O O . PHE A 1 108 ? 4.404 10.624 0.970 1.00 98.81 108 PHE A O 1
ATOM 855 N N . ALA A 1 109 ? 4.080 8.652 -0.060 1.00 98.81 109 ALA A N 1
ATOM 856 C CA . ALA A 1 109 ? 2.679 8.515 0.343 1.00 98.81 109 ALA A CA 1
ATOM 857 C C . ALA A 1 109 ? 2.274 7.067 0.649 1.00 98.81 109 ALA A C 1
ATOM 859 O O . ALA A 1 109 ? 2.850 6.116 0.122 1.00 98.81 109 ALA A O 1
ATOM 860 N N . GLY A 1 110 ? 1.238 6.941 1.475 1.00 98.69 110 GLY A N 1
ATOM 861 C CA . GLY A 1 110 ? 0.624 5.698 1.932 1.00 98.69 110 GLY A CA 1
ATOM 862 C C . GLY A 1 110 ? -0.229 5.962 3.169 1.00 98.69 110 GLY A C 1
ATOM 863 O O . GLY A 1 110 ? -0.533 7.123 3.461 1.00 98.69 110 GLY A O 1
ATOM 864 N N . LEU A 1 111 ? -0.570 4.922 3.937 1.00 98.81 111 LEU A N 1
ATOM 865 C CA . LEU A 1 111 ? -1.002 5.130 5.327 1.00 98.81 111 LEU A CA 1
ATOM 866 C C . LEU A 1 111 ? 0.075 5.928 6.085 1.00 98.81 111 LEU A C 1
ATOM 868 O O . LEU A 1 111 ? -0.214 6.933 6.734 1.00 98.81 111 LEU A O 1
ATOM 872 N N . PHE A 1 112 ? 1.334 5.544 5.896 1.00 98.94 112 PHE A N 1
ATOM 873 C CA . PHE A 1 112 ? 2.497 6.290 6.342 1.00 98.94 112 PHE A CA 1
ATOM 874 C C . PHE A 1 112 ? 3.272 6.844 5.143 1.00 98.94 112 PHE A C 1
ATOM 876 O O . PHE A 1 112 ? 3.359 6.225 4.082 1.00 98.94 112 PHE A O 1
ATOM 883 N N . GLY A 1 113 ? 3.842 8.035 5.291 1.00 98.75 113 GLY A N 1
ATOM 884 C CA . GLY A 1 113 ? 4.824 8.534 4.334 1.00 98.75 113 GLY A CA 1
ATOM 885 C C . GLY A 1 113 ? 6.129 7.777 4.521 1.00 98.75 113 GLY A C 1
ATOM 886 O O . GLY A 1 113 ? 6.552 7.022 3.647 1.00 98.75 113 GLY A O 1
ATOM 887 N N . VAL A 1 114 ? 6.707 7.924 5.710 1.00 98.88 114 VAL A N 1
ATOM 888 C CA . VAL A 1 114 ? 7.958 7.290 6.122 1.00 98.88 114 VAL A CA 1
ATOM 889 C C . VAL A 1 114 ? 7.749 6.407 7.354 1.00 98.88 114 VAL A C 1
ATOM 891 O O . VAL A 1 114 ? 7.174 6.850 8.344 1.00 98.88 114 VAL A O 1
ATOM 894 N N . LEU A 1 115 ? 8.276 5.183 7.314 1.00 98.88 115 LEU A N 1
ATOM 895 C CA . LEU A 1 115 ? 8.501 4.324 8.477 1.00 98.88 115 LEU A CA 1
ATOM 896 C C . LEU A 1 115 ? 9.997 4.249 8.794 1.00 98.88 115 LEU A C 1
ATOM 898 O O . LEU A 1 115 ? 10.807 3.936 7.921 1.00 98.88 115 LEU A O 1
ATOM 902 N N . GLU A 1 116 ? 10.363 4.510 10.047 1.00 98.19 116 GLU A N 1
ATOM 903 C CA . GLU A 1 116 ? 11.753 4.475 10.513 1.00 98.19 116 GLU A CA 1
ATOM 904 C C . GLU A 1 116 ? 11.818 3.867 11.921 1.00 98.19 116 GLU A C 1
ATOM 906 O O . GLU A 1 116 ? 11.343 4.465 12.884 1.00 98.19 116 GLU A O 1
ATOM 911 N N . ASN A 1 117 ? 12.439 2.692 12.065 1.00 98.31 117 ASN A N 1
ATOM 912 C CA . ASN A 1 117 ? 12.441 1.919 13.321 1.00 98.31 117 ASN A CA 1
ATOM 913 C C . ASN A 1 117 ? 11.026 1.626 13.870 1.00 98.31 117 ASN A C 1
ATOM 915 O O . ASN A 1 117 ? 10.829 1.593 15.086 1.00 98.31 117 ASN A O 1
ATOM 919 N N . ALA A 1 118 ? 10.052 1.431 12.979 1.00 98.69 118 ALA A N 1
ATOM 920 C CA . ALA A 1 118 ? 8.646 1.235 13.315 1.00 98.69 118 ALA A CA 1
ATOM 921 C C . ALA A 1 118 ? 8.196 -0.228 13.156 1.00 98.69 118 ALA A C 1
ATOM 923 O O . ALA A 1 118 ? 8.788 -0.998 12.399 1.00 98.69 118 ALA A O 1
ATOM 924 N N . THR A 1 119 ? 7.095 -0.590 13.816 1.00 98.88 119 THR A N 1
ATOM 925 C CA . THR A 1 119 ? 6.411 -1.881 13.604 1.00 98.88 119 THR A CA 1
ATOM 926 C C . THR A 1 119 ? 4.961 -1.641 13.226 1.00 98.88 119 THR A C 1
ATOM 928 O O . THR A 1 119 ? 4.237 -1.007 13.991 1.00 98.88 119 THR A O 1
ATOM 931 N N . ILE A 1 120 ? 4.513 -2.198 12.103 1.00 98.94 120 ILE A N 1
ATOM 932 C CA . ILE A 1 120 ? 3.102 -2.228 11.700 1.00 98.94 120 ILE A CA 1
ATOM 933 C C . ILE A 1 120 ? 2.658 -3.683 11.680 1.00 98.94 120 ILE A C 1
ATOM 935 O O . ILE A 1 120 ? 3.270 -4.494 10.986 1.00 98.94 120 ILE A O 1
ATOM 939 N N . LYS A 1 121 ? 1.613 -4.042 12.429 1.00 98.88 121 LYS A N 1
ATOM 940 C CA . LYS A 1 121 ? 1.197 -5.447 12.491 1.00 98.88 121 LYS A CA 1
ATOM 941 C C . LYS A 1 121 ? -0.294 -5.669 12.665 1.00 98.88 121 LYS A C 1
ATOM 943 O O . LYS A 1 121 ? -0.989 -4.789 13.154 1.00 98.88 121 LYS A O 1
ATOM 948 N N . ASN A 1 122 ? -0.762 -6.870 12.320 1.00 98.94 122 ASN A N 1
ATOM 949 C CA . ASN A 1 122 ? -2.140 -7.335 12.539 1.00 98.94 122 ASN A CA 1
ATOM 950 C C . ASN A 1 122 ? -3.210 -6.391 11.964 1.00 98.94 122 ASN A C 1
ATOM 952 O O . ASN A 1 122 ? -4.281 -6.238 12.551 1.00 98.94 122 ASN A O 1
ATOM 956 N N . LEU A 1 123 ? -2.907 -5.715 10.856 1.00 98.94 123 LEU A N 1
ATOM 957 C CA . LEU A 1 123 ? -3.746 -4.664 10.291 1.00 98.94 123 LEU A CA 1
ATOM 958 C C . LEU A 1 123 ? -4.354 -5.109 8.964 1.00 98.94 123 LEU A C 1
ATOM 960 O O . LEU A 1 123 ? -3.652 -5.598 8.077 1.00 98.94 123 LEU A O 1
ATOM 964 N N . THR A 1 124 ? -5.653 -4.875 8.800 1.00 98.94 124 THR A N 1
ATOM 965 C CA . THR A 1 124 ? -6.306 -4.982 7.493 1.00 98.94 124 THR A CA 1
ATOM 966 C C . THR A 1 124 ? -6.509 -3.596 6.881 1.00 98.94 124 THR A C 1
ATOM 968 O O . THR A 1 124 ? -7.124 -2.734 7.497 1.00 98.94 124 THR A O 1
ATOM 971 N N . LEU A 1 125 ? -6.040 -3.382 5.653 1.00 98.94 125 LEU A N 1
ATOM 972 C CA . LEU A 1 125 ? -6.397 -2.232 4.820 1.00 98.94 125 LEU A CA 1
ATOM 973 C C . LEU A 1 125 ? -7.327 -2.721 3.714 1.00 98.94 125 LEU A C 1
ATOM 975 O O . LEU A 1 125 ? -6.914 -3.521 2.873 1.00 98.94 125 LEU A O 1
ATOM 979 N N . LYS A 1 126 ? -8.586 -2.274 3.721 1.00 98.69 126 LYS A N 1
ATOM 980 C CA . LYS A 1 126 ? -9.604 -2.749 2.773 1.00 98.69 126 LYS A CA 1
ATOM 981 C C . LYS A 1 126 ? -10.137 -1.600 1.925 1.00 98.69 126 LYS A C 1
ATOM 983 O O . LYS A 1 126 ? -10.679 -0.636 2.460 1.00 98.69 126 LYS A O 1
ATOM 988 N N . GLY A 1 127 ? -9.999 -1.710 0.605 1.00 98.44 127 GLY A N 1
ATOM 989 C CA . GLY A 1 127 ? -10.368 -0.638 -0.315 1.00 98.44 127 GLY A CA 1
ATOM 990 C C . GLY A 1 127 ? -9.514 0.619 -0.151 1.00 98.44 127 GLY A C 1
ATOM 991 O O . GLY A 1 127 ? -10.044 1.721 -0.276 1.00 98.44 127 GLY A O 1
ATOM 992 N N . ILE A 1 128 ? -8.220 0.477 0.163 1.00 98.75 128 ILE A N 1
ATOM 993 C CA . ILE A 1 128 ? -7.311 1.631 0.181 1.00 98.75 128 ILE A CA 1
ATOM 994 C C . ILE A 1 128 ? -7.133 2.169 -1.244 1.00 98.75 128 ILE A C 1
ATOM 996 O O . ILE A 1 128 ? -6.913 1.405 -2.184 1.00 98.75 128 ILE A O 1
ATOM 1000 N N . ASN A 1 129 ? -7.207 3.488 -1.400 1.00 98.75 129 ASN A N 1
ATOM 1001 C CA . ASN A 1 129 ? -6.945 4.175 -2.657 1.00 98.75 129 ASN A CA 1
ATOM 1002 C C . ASN A 1 129 ? -5.871 5.249 -2.464 1.00 98.75 129 ASN A C 1
ATOM 1004 O O . ASN A 1 129 ? -6.119 6.266 -1.815 1.00 98.75 129 ASN A O 1
ATOM 1008 N N . VAL A 1 130 ? -4.695 5.046 -3.057 1.00 98.88 130 VAL A N 1
ATOM 1009 C CA . VAL A 1 130 ? -3.618 6.046 -3.093 1.00 98.88 130 VAL A CA 1
ATOM 1010 C C . VAL A 1 130 ? -3.541 6.596 -4.510 1.00 98.88 130 VAL A C 1
ATOM 1012 O O . VAL A 1 130 ? -3.300 5.849 -5.449 1.00 98.88 130 VAL A O 1
ATOM 1015 N N . THR A 1 131 ? -3.779 7.890 -4.702 1.00 98.62 131 THR A N 1
ATOM 1016 C CA . THR A 1 131 ? -3.718 8.534 -6.022 1.00 98.62 131 THR A CA 1
ATOM 1017 C C . THR A 1 131 ? -2.956 9.841 -5.911 1.00 98.62 131 THR A C 1
ATOM 1019 O O . THR A 1 131 ? -3.491 10.831 -5.418 1.00 98.62 131 THR A O 1
ATOM 1022 N N . VAL A 1 132 ? -1.707 9.848 -6.366 1.00 98.56 132 VAL A N 1
ATOM 1023 C CA . VAL A 1 132 ? -0.789 10.981 -6.208 1.00 98.56 132 VAL A CA 1
ATOM 1024 C C . VAL A 1 132 ? -0.284 11.435 -7.577 1.00 98.56 132 VAL A C 1
ATOM 1026 O O . VAL A 1 132 ? 0.035 10.614 -8.430 1.00 98.56 132 VAL A O 1
ATOM 1029 N N . ASN A 1 133 ? -0.206 12.753 -7.776 1.00 98.19 133 ASN A N 1
ATOM 1030 C CA . ASN A 1 133 ? 0.405 13.379 -8.949 1.00 98.19 133 ASN A CA 1
ATOM 1031 C C . ASN A 1 133 ? 1.554 14.295 -8.499 1.00 98.19 133 ASN A C 1
ATOM 1033 O O . ASN A 1 133 ? 1.361 15.080 -7.561 1.00 98.19 133 ASN A O 1
ATOM 1037 N N . LYS A 1 134 ? 2.735 14.177 -9.122 1.00 97.38 134 LYS A N 1
ATOM 1038 C CA . LYS A 1 134 ? 3.935 14.944 -8.745 1.00 97.38 134 LYS A CA 1
ATOM 1039 C C . LYS A 1 134 ? 4.798 15.361 -9.932 1.00 97.38 134 LYS A C 1
ATOM 1041 O O . LYS A 1 134 ? 4.957 14.638 -10.905 1.00 97.38 134 LYS A O 1
ATOM 1046 N N . GLU A 1 135 ? 5.446 16.513 -9.790 1.00 97.00 135 GLU A N 1
ATOM 1047 C CA . GLU A 1 135 ? 6.523 16.949 -10.691 1.00 97.00 135 GLU A CA 1
ATOM 1048 C C . GLU A 1 135 ? 7.911 16.588 -10.125 1.00 97.00 135 GLU A C 1
ATOM 1050 O O . GLU A 1 135 ? 8.928 16.698 -10.810 1.00 97.00 135 GLU A O 1
ATOM 1055 N N . GLU A 1 136 ? 7.964 16.150 -8.865 1.00 96.56 136 GLU A N 1
ATOM 1056 C CA . GLU A 1 136 ? 9.162 15.722 -8.148 1.00 96.56 136 GLU A CA 1
ATOM 1057 C C . GLU A 1 136 ? 9.214 14.197 -7.957 1.00 96.56 136 GLU A C 1
ATOM 1059 O O . GLU A 1 136 ? 8.172 13.537 -7.997 1.00 96.56 136 GLU A O 1
ATOM 1064 N N . PRO A 1 137 ? 10.407 13.617 -7.704 1.00 98.25 137 PRO A N 1
ATOM 1065 C CA . PRO A 1 137 ? 10.525 12.195 -7.423 1.00 98.25 137 PRO A CA 1
ATOM 1066 C C . PRO A 1 137 ? 9.616 11.749 -6.278 1.00 98.25 137 PRO A C 1
ATOM 1068 O O . PRO A 1 137 ? 9.564 12.384 -5.215 1.00 98.25 137 PRO A O 1
ATOM 1071 N N . CYS A 1 138 ? 8.900 10.647 -6.487 1.00 98.69 138 CYS A N 1
ATOM 1072 C CA . CYS A 1 138 ? 7.905 10.171 -5.536 1.00 98.69 138 CYS A CA 1
ATOM 1073 C C . CYS A 1 138 ? 7.824 8.648 -5.507 1.00 98.69 138 CYS A C 1
ATOM 1075 O O . CYS A 1 138 ? 7.904 7.999 -6.545 1.00 98.69 138 CYS A O 1
ATOM 1077 N N . PHE A 1 139 ? 7.646 8.084 -4.314 1.00 98.88 139 PHE A N 1
ATOM 1078 C CA . PHE A 1 139 ? 7.316 6.672 -4.151 1.00 98.88 139 PHE A CA 1
ATOM 1079 C C . PHE A 1 139 ? 6.076 6.524 -3.284 1.00 98.88 139 PHE A C 1
ATOM 1081 O O . PHE A 1 139 ? 5.931 7.202 -2.263 1.00 98.88 139 PHE A O 1
ATOM 1088 N N . ILE A 1 140 ? 5.192 5.612 -3.669 1.00 98.94 140 ILE A N 1
ATOM 1089 C CA . ILE A 1 140 ? 3.977 5.333 -2.906 1.00 98.94 140 ILE A CA 1
ATOM 1090 C C . ILE A 1 140 ? 3.880 3.857 -2.543 1.00 98.94 140 ILE A C 1
ATOM 1092 O O . ILE A 1 140 ? 4.330 2.991 -3.293 1.00 98.94 140 ILE A O 1
ATOM 1096 N N . GLY A 1 141 ? 3.254 3.580 -1.403 1.00 98.88 141 GLY A N 1
ATOM 1097 C CA . GLY A 1 141 ? 2.840 2.239 -1.015 1.00 98.88 141 GLY A CA 1
ATOM 1098 C C . GLY A 1 141 ? 1.564 2.255 -0.189 1.00 98.88 141 GLY A C 1
ATOM 1099 O O . GLY A 1 141 ? 1.111 3.315 0.233 1.00 98.88 141 GLY A O 1
ATOM 1100 N N . SER A 1 142 ? 0.933 1.098 0.011 1.00 98.94 142 SER A N 1
ATOM 1101 C CA . SER A 1 142 ? -0.335 1.049 0.754 1.00 98.94 142 SER A CA 1
ATOM 1102 C C . SER A 1 142 ? -0.099 1.287 2.244 1.00 98.94 142 SER A C 1
ATOM 1104 O O . SER A 1 142 ? -0.779 2.109 2.857 1.00 98.94 142 SER A O 1
ATOM 1106 N N . ILE A 1 143 ? 0.915 0.626 2.811 1.00 98.94 143 ILE A N 1
ATOM 1107 C CA . ILE A 1 143 ? 1.345 0.850 4.189 1.00 98.94 143 ILE A CA 1
ATOM 1108 C C . ILE A 1 143 ? 2.300 2.036 4.255 1.00 98.94 143 ILE A C 1
ATOM 1110 O O . ILE A 1 143 ? 2.078 2.917 5.081 1.00 98.94 143 ILE A O 1
ATOM 1114 N N . ALA A 1 144 ? 3.333 2.086 3.410 1.00 98.94 144 ALA A N 1
ATOM 1115 C CA . ALA A 1 144 ? 4.312 3.169 3.469 1.00 98.94 144 ALA A CA 1
ATOM 1116 C C . ALA A 1 144 ? 4.881 3.564 2.105 1.00 98.94 144 ALA A C 1
ATOM 1118 O O . ALA A 1 144 ? 5.162 2.706 1.274 1.00 98.94 144 ALA A O 1
ATOM 1119 N N . GLY A 1 145 ? 5.149 4.849 1.886 1.00 98.88 145 GLY A N 1
ATOM 1120 C CA . GLY A 1 145 ? 5.937 5.264 0.721 1.00 98.88 145 GLY A CA 1
ATOM 1121 C C . GLY A 1 145 ? 7.434 4.979 0.899 1.00 98.88 145 GLY A C 1
ATOM 1122 O O . GLY A 1 145 ? 8.100 4.605 -0.065 1.00 98.88 145 GLY A O 1
ATOM 1123 N N . PHE A 1 146 ? 7.951 5.068 2.128 1.00 98.88 146 PHE A N 1
ATOM 1124 C CA . PHE A 1 146 ? 9.319 4.699 2.496 1.00 98.88 146 PHE A CA 1
ATOM 1125 C C . PHE A 1 146 ? 9.361 3.854 3.773 1.00 98.88 146 PHE A C 1
ATOM 1127 O O . PHE A 1 146 ? 8.638 4.150 4.721 1.00 98.88 146 PHE A O 1
ATOM 1134 N N . SER A 1 147 ? 10.241 2.851 3.844 1.00 98.75 147 SER A N 1
ATOM 1135 C CA . SER A 1 147 ? 10.445 2.045 5.055 1.00 98.75 147 SER A CA 1
ATOM 1136 C C . SER A 1 147 ? 11.912 1.690 5.285 1.00 98.75 147 SER A C 1
ATOM 1138 O O . SER A 1 147 ? 12.529 1.006 4.470 1.00 98.75 147 SER A O 1
ATOM 1140 N N . GLU A 1 148 ? 12.453 2.070 6.439 1.00 97.81 148 GLU A N 1
ATOM 1141 C CA . GLU A 1 148 ? 13.803 1.705 6.874 1.00 97.81 148 GLU A CA 1
ATOM 1142 C C . GLU A 1 148 ? 13.791 1.174 8.312 1.00 97.81 148 GLU A C 1
ATOM 1144 O O . GLU A 1 148 ? 13.077 1.702 9.170 1.00 97.81 148 GLU A O 1
ATOM 1149 N N . LYS A 1 149 ? 14.551 0.104 8.598 1.00 97.81 149 LYS A N 1
ATOM 1150 C CA . LYS A 1 149 ? 14.652 -0.479 9.958 1.00 97.81 149 LYS A CA 1
ATOM 1151 C C . LYS A 1 149 ? 13.314 -0.860 10.580 1.00 97.81 149 LYS A C 1
ATOM 1153 O O . LYS A 1 149 ? 13.193 -0.920 11.798 1.00 97.81 149 LYS A O 1
ATOM 1158 N N . SER A 1 150 ? 12.312 -1.107 9.745 1.00 98.81 150 SER A N 1
ATOM 1159 C CA . SER A 1 150 ? 10.924 -1.291 10.163 1.00 98.81 150 SER A CA 1
ATOM 1160 C C . SER A 1 150 ? 10.400 -2.663 9.745 1.00 98.81 150 SER A C 1
ATOM 1162 O O . SER A 1 150 ? 10.887 -3.251 8.771 1.00 98.81 150 SER A O 1
ATOM 1164 N N . SER A 1 151 ? 9.413 -3.178 10.479 1.00 98.81 151 SER A N 1
ATOM 1165 C CA . SER A 1 151 ? 8.742 -4.440 10.160 1.00 98.81 151 SER A CA 1
ATOM 1166 C C . SER A 1 151 ? 7.252 -4.256 9.889 1.00 98.81 151 SER A C 1
ATOM 1168 O O . SER A 1 151 ? 6.558 -3.469 10.535 1.00 98.81 151 SER A O 1
ATOM 1170 N N . ILE A 1 152 ? 6.773 -4.993 8.890 1.00 98.94 152 ILE A N 1
ATOM 1171 C CA . ILE A 1 152 ? 5.370 -5.084 8.494 1.00 98.94 152 ILE A CA 1
ATOM 1172 C C . ILE A 1 152 ? 4.964 -6.549 8.616 1.00 98.94 152 ILE A C 1
ATOM 1174 O O . ILE A 1 152 ? 5.499 -7.405 7.909 1.00 98.94 152 ILE A O 1
ATOM 1178 N N . GLU A 1 153 ? 4.050 -6.855 9.532 1.00 98.94 153 GLU A N 1
ATOM 1179 C CA . GLU A 1 153 ? 3.811 -8.227 9.981 1.00 98.94 153 GLU A CA 1
ATOM 1180 C C . GLU A 1 153 ? 2.324 -8.574 10.047 1.00 98.94 153 GLU A C 1
ATOM 1182 O O . GLU A 1 153 ? 1.545 -7.899 10.710 1.00 98.94 153 GLU A O 1
ATOM 1187 N N . ASN A 1 154 ? 1.919 -9.696 9.450 1.00 98.94 154 ASN A N 1
ATOM 1188 C CA . ASN A 1 154 ? 0.540 -10.187 9.566 1.00 98.94 154 ASN A CA 1
ATOM 1189 C C . ASN A 1 154 ? -0.510 -9.148 9.118 1.00 98.94 154 ASN A C 1
ATOM 1191 O O . ASN A 1 154 ? -1.522 -8.933 9.787 1.00 98.94 154 ASN A O 1
ATOM 1195 N N . CYS A 1 155 ? -0.248 -8.468 8.001 1.00 98.94 155 CYS A N 1
ATOM 1196 C CA . CYS A 1 155 ? -1.170 -7.494 7.424 1.00 98.94 155 CYS A CA 1
ATOM 1197 C C . CYS A 1 155 ? -1.938 -8.081 6.229 1.00 98.94 155 CYS A C 1
ATOM 1199 O O . CYS A 1 155 ? -1.466 -8.993 5.546 1.00 98.94 155 CYS A O 1
ATOM 1201 N N . SER A 1 156 ? -3.124 -7.542 5.947 1.00 98.94 156 SER A N 1
ATOM 1202 C CA . SER A 1 156 ? -3.930 -7.903 4.775 1.00 98.94 156 SER A CA 1
ATOM 1203 C C . SER A 1 156 ? -4.350 -6.647 4.026 1.00 98.94 156 SER A C 1
ATOM 1205 O O . SER A 1 156 ? -5.010 -5.785 4.595 1.00 98.94 156 SER A O 1
ATOM 1207 N N . ILE A 1 157 ? -3.986 -6.542 2.754 1.00 98.94 157 ILE A N 1
ATOM 1208 C CA . ILE A 1 157 ? -4.126 -5.318 1.961 1.00 98.94 157 ILE A CA 1
ATOM 1209 C C . ILE A 1 157 ? -4.951 -5.604 0.706 1.00 98.94 157 ILE A C 1
ATOM 1211 O O . ILE A 1 157 ? -4.715 -6.583 0.002 1.00 98.94 157 ILE A O 1
ATOM 1215 N N . ASP A 1 158 ? -5.904 -4.725 0.426 1.00 98.75 158 ASP A N 1
ATOM 1216 C CA . ASP A 1 158 ? -6.751 -4.712 -0.767 1.00 98.75 158 ASP A CA 1
ATOM 1217 C C . ASP A 1 158 ? -6.911 -3.262 -1.219 1.00 98.75 158 ASP A C 1
ATOM 1219 O O . ASP A 1 158 ? -7.418 -2.438 -0.450 1.00 98.75 158 ASP A O 1
ATOM 1223 N N . GLY A 1 159 ? -6.463 -2.928 -2.429 1.00 98.19 159 GLY A N 1
ATOM 1224 C CA . GLY A 1 159 ? -6.514 -1.535 -2.863 1.00 98.19 159 GLY A CA 1
ATOM 1225 C C . GLY A 1 159 ? -5.973 -1.224 -4.251 1.00 98.19 159 GLY A C 1
ATOM 1226 O O . GLY A 1 159 ? -5.491 -2.088 -4.982 1.00 98.19 159 GLY A O 1
ATOM 1227 N N . THR A 1 160 ? -6.058 0.055 -4.607 1.00 98.75 160 THR A N 1
ATOM 1228 C CA . THR A 1 160 ? -5.557 0.611 -5.868 1.00 98.75 160 THR A CA 1
ATOM 1229 C C . THR A 1 160 ? -4.587 1.748 -5.585 1.00 98.75 160 THR A C 1
ATOM 1231 O O . THR A 1 160 ? -4.859 2.634 -4.775 1.00 98.75 160 THR A O 1
ATOM 1234 N N . LEU A 1 161 ? -3.429 1.708 -6.235 1.00 98.88 161 LEU A N 1
ATOM 1235 C CA . LEU A 1 161 ? -2.373 2.694 -6.079 1.00 98.88 161 LEU A CA 1
ATOM 1236 C C . LEU A 1 161 ? -2.007 3.250 -7.446 1.00 98.88 161 LEU A C 1
ATOM 1238 O O . LEU A 1 161 ? -1.659 2.497 -8.350 1.00 98.88 161 LEU A O 1
ATOM 1242 N N . ARG A 1 162 ? -2.082 4.570 -7.587 1.00 98.75 162 ARG A N 1
ATOM 1243 C CA . ARG A 1 162 ? -1.780 5.297 -8.813 1.00 98.75 162 ARG A CA 1
ATOM 1244 C C . ARG A 1 162 ? -0.812 6.435 -8.535 1.00 98.75 162 ARG A C 1
ATOM 1246 O O . ARG A 1 162 ? -1.068 7.269 -7.663 1.00 98.75 162 ARG A O 1
ATOM 1253 N N . LEU A 1 163 ? 0.259 6.475 -9.317 1.00 98.81 163 LEU A N 1
ATOM 1254 C CA . LEU A 1 163 ? 1.257 7.527 -9.290 1.00 98.81 163 LEU A CA 1
ATOM 1255 C C . LEU A 1 163 ? 1.482 8.066 -10.707 1.00 98.81 163 LEU A C 1
ATOM 1257 O O . LEU A 1 163 ? 1.938 7.341 -11.589 1.00 98.81 163 LEU A O 1
ATOM 1261 N N . ASP A 1 164 ? 1.152 9.341 -10.900 1.00 98.44 164 ASP A N 1
ATOM 1262 C CA . ASP A 1 164 ? 1.418 10.104 -12.122 1.00 98.44 164 ASP A CA 1
ATOM 1263 C C . ASP A 1 164 ? 2.586 11.062 -11.862 1.00 98.44 164 ASP A C 1
ATOM 1265 O O . ASP A 1 164 ? 2.494 11.910 -10.967 1.00 98.44 164 ASP A O 1
ATOM 1269 N N . VAL A 1 165 ? 3.687 10.938 -12.603 1.00 95.62 165 VAL A N 1
ATOM 1270 C CA . VAL A 1 165 ? 4.920 11.694 -12.333 1.00 95.62 165 VAL A CA 1
ATOM 1271 C C . VAL A 1 165 ? 5.529 12.257 -13.620 1.00 95.62 165 VAL A C 1
ATOM 1273 O O . VAL A 1 165 ? 5.435 11.639 -14.668 1.00 95.62 165 VAL A O 1
ATOM 1276 N N . SER A 1 166 ? 6.153 13.438 -13.541 1.00 95.44 166 SER A N 1
ATOM 1277 C CA . SER A 1 166 ? 6.985 14.029 -14.619 1.00 95.44 166 SER A CA 1
ATOM 1278 C C . SER A 1 166 ? 8.461 14.182 -14.209 1.00 95.44 166 SER A C 1
ATOM 1280 O O . SER A 1 166 ? 9.195 15.027 -14.724 1.00 95.44 166 SER A O 1
ATOM 1282 N N . ALA A 1 167 ? 8.875 13.451 -13.177 1.00 94.50 167 ALA A N 1
ATOM 1283 C CA . ALA A 1 167 ? 10.181 13.539 -12.540 1.00 94.50 167 ALA A CA 1
ATOM 1284 C C . ALA A 1 167 ? 11.100 12.399 -12.975 1.00 94.50 167 ALA A C 1
ATOM 1286 O O . ALA A 1 167 ? 10.661 11.353 -13.410 1.00 94.50 167 ALA A O 1
ATOM 1287 N N . LYS A 1 168 ? 12.404 12.551 -12.731 1.00 95.12 168 LYS A N 1
ATOM 1288 C CA . LYS A 1 168 ? 13.424 11.583 -13.175 1.00 95.12 168 LYS A CA 1
ATOM 1289 C C . LYS A 1 168 ? 13.474 10.258 -12.410 1.00 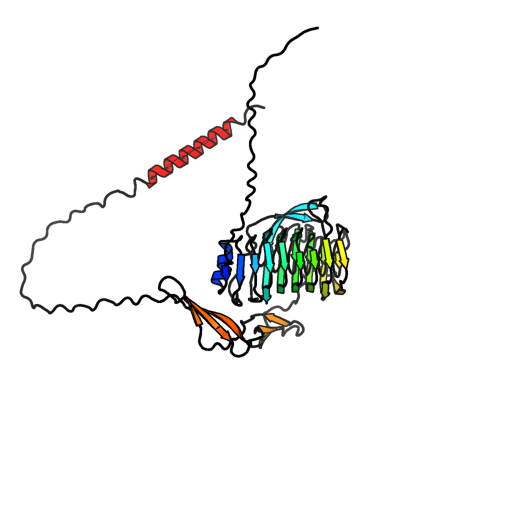95.12 168 LYS A C 1
ATOM 1291 O O . LYS A 1 168 ? 14.381 9.475 -12.677 1.00 95.12 168 LYS A O 1
ATOM 1296 N N . MET A 1 169 ? 12.615 10.058 -11.413 1.00 96.19 169 MET A N 1
ATOM 1297 C CA . MET A 1 169 ? 12.564 8.809 -10.660 1.00 96.19 169 MET A CA 1
ATOM 1298 C C . MET A 1 169 ? 11.256 8.676 -9.892 1.00 96.19 169 MET A C 1
ATOM 1300 O O . MET A 1 169 ? 10.880 9.604 -9.173 1.00 96.19 169 MET A O 1
ATOM 1304 N N . PHE A 1 170 ? 10.608 7.521 -9.977 1.00 98.25 170 PHE A N 1
ATOM 1305 C CA . PHE A 1 170 ? 9.375 7.265 -9.243 1.00 98.25 170 PHE A CA 1
ATOM 1306 C C . PHE A 1 170 ? 9.090 5.773 -9.095 1.00 98.25 170 PHE A C 1
ATOM 1308 O O . PHE A 1 170 ? 9.682 4.946 -9.785 1.00 98.25 170 PHE A O 1
ATOM 1315 N N . GLY A 1 171 ? 8.184 5.409 -8.189 1.00 98.38 171 GLY A N 1
ATOM 1316 C CA . GLY A 1 171 ? 7.775 4.016 -8.085 1.00 98.38 171 GLY A CA 1
ATOM 1317 C C . GLY A 1 171 ? 6.537 3.749 -7.245 1.00 98.38 171 GLY A C 1
ATOM 1318 O O . GLY A 1 171 ? 6.176 4.512 -6.346 1.00 98.38 171 GLY A O 1
ATOM 1319 N N . VAL A 1 172 ? 5.887 2.629 -7.546 1.00 98.88 172 VAL A N 1
ATOM 1320 C CA . VAL A 1 172 ? 4.674 2.168 -6.867 1.00 98.88 172 VAL A CA 1
ATOM 1321 C C . VAL A 1 172 ? 4.917 0.788 -6.277 1.00 98.88 172 VAL A C 1
ATOM 1323 O O . VAL A 1 172 ? 5.319 -0.154 -6.959 1.00 98.88 172 VAL A O 1
ATOM 1326 N N . GLY A 1 173 ? 4.741 0.677 -4.967 1.00 98.81 173 GLY A N 1
ATOM 1327 C CA . GLY A 1 173 ? 4.882 -0.565 -4.229 1.00 98.81 173 GLY A CA 1
ATOM 1328 C C . GLY A 1 173 ? 3.533 -0.998 -3.692 1.00 98.81 173 GLY A C 1
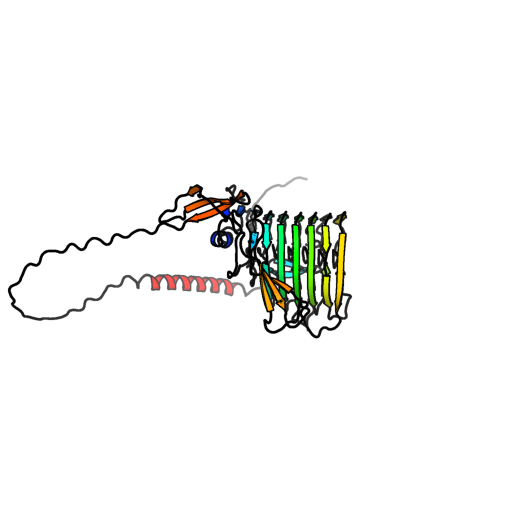ATOM 1329 O O . GLY A 1 173 ? 2.831 -0.197 -3.089 1.00 98.81 173 GLY A O 1
ATOM 1330 N N . GLY A 1 174 ? 3.142 -2.255 -3.860 1.00 98.88 174 GLY A N 1
ATOM 1331 C CA . GLY A 1 174 ? 1.859 -2.719 -3.334 1.00 98.88 174 GLY A CA 1
ATOM 1332 C C . GLY A 1 174 ? 1.763 -2.613 -1.813 1.00 98.88 174 GLY A C 1
ATOM 1333 O O . GLY A 1 174 ? 0.678 -2.367 -1.291 1.00 98.88 174 GLY A O 1
ATOM 1334 N N . ILE A 1 175 ? 2.892 -2.713 -1.104 1.00 98.94 175 ILE A N 1
ATOM 1335 C CA . ILE A 1 175 ? 2.987 -2.554 0.353 1.00 98.94 175 ILE A CA 1
ATOM 1336 C C . ILE A 1 175 ? 3.868 -1.352 0.708 1.00 98.94 175 ILE A C 1
ATOM 1338 O O . ILE A 1 175 ? 3.416 -0.462 1.434 1.00 98.94 175 ILE A O 1
ATOM 1342 N N . VAL A 1 176 ? 5.098 -1.311 0.181 1.00 98.94 176 VAL A N 1
ATOM 1343 C CA . VAL A 1 176 ? 6.080 -0.246 0.447 1.00 98.94 176 VAL A CA 1
ATOM 1344 C C . VAL A 1 176 ? 6.625 0.343 -0.848 1.00 98.94 176 VAL A C 1
ATOM 1346 O O . VAL A 1 176 ? 7.083 -0.410 -1.690 1.00 98.94 176 VAL A O 1
ATOM 1349 N N . GLY A 1 177 ? 6.685 1.663 -1.001 1.00 98.88 177 GLY A N 1
ATOM 1350 C CA . GLY A 1 177 ? 7.333 2.275 -2.168 1.00 98.88 177 GLY A CA 1
ATOM 1351 C C . GLY A 1 177 ? 8.844 1.981 -2.237 1.00 98.88 177 GLY A C 1
ATOM 1352 O O . GLY A 1 177 ? 9.321 1.213 -3.068 1.00 98.88 177 GLY A O 1
ATOM 1353 N N . TYR A 1 178 ? 9.626 2.555 -1.329 1.00 98.75 178 TYR A N 1
ATOM 1354 C CA . TYR A 1 178 ? 11.085 2.400 -1.294 1.00 98.75 178 TYR A CA 1
ATOM 1355 C C . TYR A 1 178 ? 11.549 1.948 0.094 1.00 98.75 178 TYR A C 1
ATOM 1357 O O . TYR A 1 178 ? 11.097 2.496 1.096 1.00 98.75 178 TYR A O 1
ATOM 1365 N N . GLY A 1 179 ? 12.455 0.979 0.220 1.00 95.56 179 GLY A N 1
ATOM 1366 C CA . GLY A 1 179 ? 12.863 0.568 1.566 1.00 95.56 179 GLY A CA 1
ATOM 1367 C C . GLY A 1 179 ? 14.037 -0.388 1.684 1.00 95.56 179 GLY A C 1
ATOM 1368 O O . GLY A 1 179 ? 14.464 -1.019 0.724 1.00 95.56 179 GLY A O 1
ATOM 1369 N N . GLY A 1 180 ? 14.576 -0.508 2.890 1.00 92.94 180 GLY A N 1
ATOM 1370 C CA . GLY A 1 180 ? 15.792 -1.273 3.141 1.00 92.94 180 GLY A CA 1
ATOM 1371 C C . GLY A 1 180 ? 16.017 -1.533 4.621 1.00 92.94 180 GLY A C 1
ATOM 1372 O O . GLY A 1 180 ? 15.496 -0.817 5.470 1.00 92.94 180 GLY A O 1
ATOM 1373 N N . ASP A 1 181 ? 16.798 -2.571 4.924 1.00 93.94 181 ASP A N 1
ATOM 1374 C CA . ASP A 1 181 ? 17.113 -2.998 6.296 1.00 93.94 181 ASP A CA 1
ATOM 1375 C C . ASP A 1 181 ? 15.836 -3.199 7.123 1.00 93.94 181 ASP A C 1
ATOM 1377 O O . ASP A 1 181 ? 15.680 -2.628 8.187 1.00 93.94 181 ASP A O 1
ATOM 1381 N N . GLY A 1 182 ? 14.862 -3.933 6.594 1.00 97.81 182 GLY A N 1
ATOM 1382 C CA . GLY A 1 182 ? 13.541 -4.112 7.200 1.00 97.81 182 GLY A CA 1
ATOM 1383 C C . GLY A 1 182 ? 12.862 -5.356 6.644 1.00 97.81 182 GLY A C 1
ATOM 1384 O O . GLY A 1 182 ? 13.463 -6.066 5.840 1.00 97.81 182 GLY A O 1
ATOM 1385 N N . SER A 1 183 ? 11.623 -5.633 7.056 1.00 98.75 183 SER A N 1
ATOM 1386 C CA . SER A 1 183 ? 10.938 -6.864 6.637 1.00 98.75 183 SER A CA 1
ATOM 1387 C C . SER A 1 183 ? 9.444 -6.705 6.372 1.00 98.75 183 SER A C 1
ATOM 1389 O O . SER A 1 183 ? 8.762 -5.899 7.003 1.00 98.75 183 SER A O 1
ATOM 1391 N N . ILE A 1 184 ? 8.940 -7.529 5.454 1.00 98.94 184 ILE A N 1
ATOM 1392 C CA . ILE A 1 184 ? 7.521 -7.757 5.191 1.00 98.94 184 ILE A CA 1
ATOM 1393 C C . ILE A 1 184 ? 7.261 -9.248 5.402 1.00 98.94 184 ILE A C 1
ATOM 1395 O O . ILE A 1 184 ? 7.726 -10.083 4.627 1.00 98.94 184 ILE A O 1
ATOM 1399 N N . THR A 1 185 ? 6.527 -9.593 6.456 1.00 98.94 185 THR A N 1
ATOM 1400 C CA . THR A 1 185 ? 6.351 -10.988 6.872 1.00 98.94 185 THR A CA 1
ATOM 1401 C C . THR A 1 185 ? 4.883 -11.349 7.045 1.00 98.94 185 THR A C 1
ATOM 1403 O O . THR A 1 185 ? 4.108 -10.593 7.628 1.00 98.94 185 THR A O 1
ATOM 1406 N N . SER A 1 186 ? 4.489 -12.538 6.580 1.00 98.88 186 SER A N 1
ATOM 1407 C CA . SER A 1 186 ? 3.120 -13.070 6.729 1.00 98.88 186 SER A CA 1
ATOM 1408 C C . SER A 1 186 ? 2.036 -12.096 6.254 1.00 98.88 186 SER A C 1
ATOM 1410 O O . SER A 1 186 ? 0.972 -12.009 6.856 1.00 98.88 186 SER A O 1
ATOM 1412 N N . THR A 1 187 ? 2.333 -11.317 5.214 1.00 98.94 187 THR A N 1
ATOM 1413 C CA . THR A 1 187 ? 1.467 -10.238 4.735 1.00 98.94 187 THR A CA 1
ATOM 1414 C C . THR A 1 187 ? 0.904 -10.582 3.364 1.00 98.94 187 THR A C 1
ATOM 1416 O O . THR A 1 187 ? 1.626 -11.052 2.481 1.00 98.94 187 THR A O 1
ATOM 1419 N N . ASN A 1 188 ? -0.394 -10.340 3.190 1.00 98.81 188 ASN A N 1
ATOM 1420 C CA . ASN A 1 188 ? -1.106 -10.582 1.942 1.00 98.81 188 ASN A CA 1
ATOM 1421 C C . ASN A 1 188 ? -1.479 -9.253 1.282 1.00 98.81 188 ASN A C 1
ATOM 1423 O O . ASN A 1 188 ? -1.957 -8.349 1.966 1.00 98.81 188 ASN A O 1
ATOM 1427 N N . ALA A 1 189 ? -1.315 -9.150 -0.035 1.00 98.88 189 ALA A N 1
ATOM 1428 C CA . ALA A 1 189 ? -1.721 -7.980 -0.810 1.00 98.88 189 ALA A CA 1
ATOM 1429 C C . ALA A 1 189 ? -2.452 -8.407 -2.091 1.00 98.88 189 ALA A C 1
ATOM 1431 O O . ALA A 1 189 ? -1.924 -9.220 -2.844 1.00 98.88 189 ALA A O 1
ATOM 1432 N N . ASP A 1 190 ? -3.646 -7.863 -2.333 1.00 98.88 190 ASP A N 1
ATOM 1433 C CA . ASP A 1 190 ? -4.368 -7.915 -3.613 1.00 98.88 190 ASP A CA 1
ATOM 1434 C C . ASP A 1 190 ? -4.501 -6.478 -4.127 1.00 98.88 190 ASP A C 1
ATOM 1436 O O . ASP A 1 190 ? -5.301 -5.690 -3.617 1.00 98.88 190 ASP A O 1
ATOM 1440 N N . VAL A 1 191 ? -3.618 -6.096 -5.048 1.00 98.81 191 VAL A N 1
ATOM 1441 C CA . VAL A 1 191 ? -3.389 -4.690 -5.393 1.00 98.81 191 VAL A CA 1
ATOM 1442 C C . VAL A 1 191 ? -3.397 -4.447 -6.892 1.00 98.81 191 VAL A C 1
ATOM 1444 O O . VAL A 1 191 ? -2.795 -5.187 -7.672 1.00 98.81 191 VAL A O 1
ATOM 1447 N N . THR A 1 192 ? -4.025 -3.341 -7.278 1.00 98.88 192 THR A N 1
ATOM 1448 C CA . THR A 1 192 ? -3.897 -2.762 -8.617 1.00 98.88 192 THR A CA 1
ATOM 1449 C C . THR A 1 192 ? -2.910 -1.604 -8.564 1.00 98.88 192 THR A C 1
ATOM 1451 O O . THR A 1 192 ? -3.129 -0.657 -7.807 1.00 98.88 192 THR A O 1
ATOM 1454 N N . LEU A 1 193 ? -1.835 -1.663 -9.350 1.00 98.88 193 LEU A N 1
ATOM 1455 C CA . LEU A 1 193 ? -0.774 -0.649 -9.360 1.00 98.88 193 LEU A CA 1
ATOM 1456 C C . LEU A 1 193 ? -0.750 0.069 -10.710 1.00 98.88 193 LEU A C 1
ATOM 1458 O O . LEU A 1 193 ? -0.824 -0.581 -11.746 1.00 98.88 193 LEU A O 1
ATOM 1462 N N . ILE A 1 194 ? -0.653 1.396 -10.704 1.00 98.88 194 ILE A N 1
ATOM 1463 C CA . ILE A 1 194 ? -0.667 2.230 -11.910 1.00 98.88 194 ILE A CA 1
ATOM 1464 C C . ILE A 1 194 ? 0.482 3.242 -11.828 1.00 98.88 194 ILE A C 1
ATOM 1466 O O . ILE A 1 194 ? 0.475 4.114 -10.959 1.00 98.88 194 ILE A O 1
ATOM 1470 N N . CYS A 1 195 ? 1.435 3.137 -12.748 1.00 98.00 195 CYS A N 1
ATOM 1471 C CA . CYS A 1 195 ? 2.553 4.057 -12.947 1.00 98.00 195 CYS A CA 1
ATOM 1472 C C . CYS A 1 195 ? 2.367 4.785 -14.283 1.00 98.00 195 CYS A C 1
ATOM 1474 O O . CYS A 1 195 ? 2.137 4.139 -15.309 1.00 98.00 195 CYS A O 1
ATOM 1476 N N . ILE A 1 196 ? 2.437 6.118 -14.279 1.00 98.00 196 ILE A N 1
ATOM 1477 C CA . ILE A 1 196 ? 2.372 6.915 -15.510 1.00 98.00 196 ILE A CA 1
ATOM 1478 C C . ILE A 1 196 ? 3.463 7.982 -15.486 1.00 98.00 196 ILE A C 1
ATOM 1480 O O . ILE A 1 196 ? 3.413 8.900 -14.664 1.00 98.00 196 ILE A O 1
ATOM 1484 N N . ASP A 1 197 ? 4.393 7.876 -16.431 1.00 96.75 197 ASP A N 1
ATOM 1485 C CA . ASP A 1 197 ? 5.349 8.921 -16.781 1.00 96.75 197 ASP A CA 1
ATOM 1486 C C . ASP A 1 197 ? 4.702 9.919 -17.761 1.00 96.75 197 ASP A C 1
ATOM 1488 O O . ASP A 1 197 ? 4.273 9.581 -18.869 1.00 96.75 197 ASP A O 1
ATOM 1492 N N . HIS A 1 198 ? 4.603 11.179 -17.340 1.00 94.12 198 HIS A N 1
ATOM 1493 C CA . HIS A 1 198 ? 4.062 12.278 -18.143 1.00 94.12 198 HIS A CA 1
ATOM 1494 C C . HIS A 1 198 ? 5.153 13.049 -18.916 1.00 94.12 198 HIS A C 1
ATOM 1496 O O . HIS A 1 198 ? 4.810 13.872 -19.773 1.00 94.12 198 HIS A O 1
ATOM 1502 N N . ASP A 1 199 ? 6.446 12.799 -18.671 1.00 92.56 199 ASP A N 1
ATOM 1503 C CA . ASP A 1 199 ? 7.579 13.427 -19.367 1.00 92.56 199 ASP A CA 1
ATOM 1504 C C . ASP A 1 199 ? 8.148 12.538 -20.486 1.00 92.56 199 ASP A C 1
ATOM 1506 O O . ASP A 1 199 ? 9.191 11.899 -20.383 1.00 92.56 199 ASP A O 1
ATOM 1510 N N . LYS A 1 200 ? 7.523 12.626 -21.663 1.00 90.50 200 LYS A N 1
ATOM 1511 C CA . LYS A 1 200 ? 7.970 11.892 -22.863 1.00 90.50 200 LYS A CA 1
ATOM 1512 C C . LYS A 1 200 ? 9.340 12.317 -23.400 1.00 90.50 200 LYS A C 1
ATOM 1514 O O . LYS A 1 200 ? 9.863 11.680 -24.316 1.00 90.50 200 LYS A O 1
ATOM 1519 N N . GLU A 1 201 ? 9.876 13.454 -22.955 1.00 88.62 201 GLU A N 1
ATOM 1520 C CA . GLU A 1 201 ? 11.114 14.020 -23.497 1.00 88.62 201 GLU A CA 1
ATOM 1521 C C . GLU A 1 201 ? 12.340 13.603 -22.680 1.00 88.62 201 GLU A C 1
ATOM 1523 O O . GLU A 1 201 ? 13.423 13.409 -23.250 1.00 88.62 201 GLU A O 1
ATOM 1528 N N . ASN A 1 202 ? 12.194 13.475 -21.359 1.00 89.75 202 ASN A N 1
ATOM 1529 C CA . ASN A 1 202 ? 13.291 13.168 -20.454 1.00 89.75 202 ASN A CA 1
ATOM 1530 C C . ASN A 1 202 ? 13.085 11.826 -19.767 1.00 89.75 202 ASN A C 1
ATOM 1532 O O . ASN A 1 202 ? 12.279 11.698 -18.862 1.00 89.75 202 ASN A O 1
ATOM 1536 N N . ARG A 1 203 ? 13.960 10.879 -20.099 1.00 90.75 203 ARG A N 1
ATOM 1537 C CA . ARG A 1 203 ? 13.988 9.568 -19.454 1.00 90.75 203 ARG A CA 1
ATOM 1538 C C . ARG A 1 203 ? 14.173 9.679 -17.943 1.00 90.75 203 ARG A C 1
ATOM 1540 O O . ARG A 1 203 ? 15.106 10.350 -17.469 1.00 90.75 203 ARG A O 1
ATOM 1547 N N . ASP A 1 204 ? 13.341 8.947 -17.237 1.00 93.94 204 ASP A N 1
ATOM 1548 C CA . ASP A 1 204 ? 13.351 8.705 -15.808 1.00 93.94 204 ASP A CA 1
ATOM 1549 C C . ASP A 1 204 ? 13.751 7.252 -15.489 1.00 93.94 204 ASP A C 1
ATOM 1551 O O . ASP A 1 204 ? 14.258 6.522 -16.343 1.00 93.94 204 ASP A O 1
ATOM 1555 N N . GLU A 1 205 ? 13.638 6.880 -14.215 1.00 95.88 205 GLU A N 1
ATOM 1556 C CA . GLU A 1 205 ? 13.791 5.511 -13.725 1.00 95.88 205 GLU A CA 1
ATOM 1557 C C . GLU A 1 205 ? 12.520 5.156 -12.941 1.00 95.88 205 GLU A C 1
ATOM 1559 O O . GLU A 1 205 ? 12.266 5.717 -11.866 1.00 95.88 205 GLU A O 1
ATOM 1564 N N . GLN A 1 206 ? 11.727 4.247 -13.498 1.00 97.00 206 GLN A N 1
ATOM 1565 C CA . GLN A 1 206 ? 10.462 3.779 -12.945 1.00 97.00 206 GLN A CA 1
ATOM 1566 C C . GLN A 1 206 ? 10.675 2.497 -12.132 1.00 97.00 206 GLN A C 1
ATOM 1568 O O . GLN A 1 206 ? 11.508 1.671 -12.484 1.00 97.00 206 GLN A O 1
ATOM 1573 N N . PHE A 1 207 ? 9.916 2.282 -11.053 1.00 98.44 207 PHE A N 1
ATOM 1574 C CA . PHE A 1 207 ? 9.959 1.017 -10.309 1.00 98.44 207 PHE A CA 1
ATOM 1575 C C . PHE A 1 207 ? 8.566 0.537 -9.887 1.00 98.44 207 PHE A C 1
ATOM 1577 O O . PHE A 1 207 ? 7.842 1.268 -9.207 1.00 98.44 207 PHE A O 1
ATOM 1584 N N . MET A 1 208 ? 8.222 -0.726 -10.155 1.00 98.81 208 MET A N 1
ATOM 1585 C CA . MET A 1 208 ? 6.979 -1.338 -9.661 1.00 98.81 208 MET A CA 1
ATOM 1586 C C . MET A 1 208 ? 7.216 -2.681 -8.979 1.00 98.81 208 MET A C 1
ATOM 1588 O O . MET A 1 208 ? 7.868 -3.566 -9.526 1.00 98.81 208 MET A O 1
ATOM 1592 N N . GLY A 1 209 ? 6.613 -2.871 -7.803 1.00 98.69 209 GLY A N 1
ATOM 1593 C CA . GLY A 1 209 ? 6.625 -4.157 -7.111 1.00 98.69 209 GLY A CA 1
ATOM 1594 C C . GLY A 1 209 ? 5.377 -4.408 -6.283 1.00 98.69 209 GLY A C 1
ATOM 1595 O O . GLY A 1 209 ? 4.988 -3.554 -5.496 1.00 98.69 209 GLY A O 1
ATOM 1596 N N . GLY A 1 210 ? 4.757 -5.585 -6.390 1.00 98.75 210 GLY A N 1
ATOM 1597 C CA . GLY A 1 210 ? 3.576 -5.917 -5.577 1.00 98.75 210 GLY A CA 1
ATOM 1598 C C . GLY A 1 210 ? 3.857 -5.972 -4.066 1.00 98.75 210 GLY A C 1
ATOM 1599 O O . GLY A 1 210 ? 2.965 -5.724 -3.261 1.00 98.75 210 GLY A O 1
ATOM 1600 N N . GLY A 1 211 ? 5.104 -6.235 -3.671 1.00 98.75 211 GLY A N 1
ATOM 1601 C CA . GLY A 1 211 ? 5.607 -6.017 -2.316 1.00 98.75 211 GLY A CA 1
ATOM 1602 C C . GLY A 1 211 ? 6.199 -4.617 -2.173 1.00 98.75 211 GLY A C 1
ATOM 1603 O O . GLY A 1 211 ? 5.627 -3.777 -1.476 1.00 98.75 211 GLY A O 1
ATOM 1604 N N . TYR A 1 212 ? 7.328 -4.361 -2.844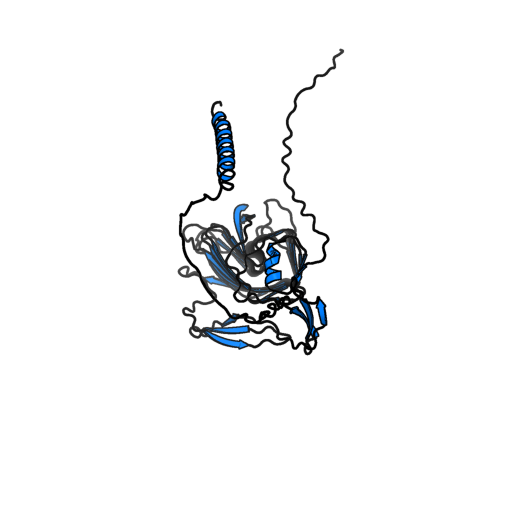 1.00 98.88 212 TYR A N 1
ATOM 1605 C CA . TYR A 1 212 ? 7.966 -3.043 -2.831 1.00 98.88 212 TYR A CA 1
ATOM 1606 C C . TYR A 1 212 ? 8.626 -2.635 -4.145 1.00 98.88 212 TYR A C 1
ATOM 1608 O O . TYR A 1 212 ? 9.106 -3.481 -4.891 1.00 98.88 212 TYR A O 1
ATOM 1616 N N . SER A 1 213 ? 8.680 -1.336 -4.440 1.00 98.50 213 SER A N 1
ATOM 1617 C CA . SER A 1 213 ? 9.207 -0.841 -5.721 1.00 98.50 213 SER A CA 1
ATOM 1618 C C . SER A 1 213 ? 10.718 -1.000 -5.812 1.00 98.50 213 SER A C 1
ATOM 1620 O O . SER A 1 213 ? 11.217 -1.587 -6.766 1.00 98.50 213 SER A O 1
ATOM 1622 N N . ALA A 1 214 ? 11.463 -0.499 -4.825 1.00 98.38 214 ALA A N 1
ATOM 1623 C CA . ALA A 1 214 ? 12.920 -0.554 -4.857 1.00 98.38 214 ALA A CA 1
ATOM 1624 C C . ALA A 1 214 ? 13.558 -0.661 -3.468 1.00 98.38 214 ALA A C 1
ATOM 1626 O O . ALA A 1 214 ? 13.062 -0.107 -2.486 1.00 98.38 214 ALA A O 1
ATOM 1627 N N . GLY A 1 215 ? 14.692 -1.364 -3.411 1.00 97.44 215 GLY A N 1
ATOM 1628 C CA . GLY A 1 215 ? 15.545 -1.469 -2.229 1.00 97.44 215 GLY A CA 1
ATOM 1629 C C . GLY A 1 215 ? 15.832 -2.911 -1.809 1.00 97.44 215 GLY A C 1
ATOM 1630 O O . GLY A 1 215 ? 16.094 -3.746 -2.670 1.00 97.44 215 GLY A O 1
ATOM 1631 N N . TYR A 1 216 ? 15.862 -3.203 -0.507 1.00 97.38 216 TYR A N 1
ATOM 1632 C CA . TYR A 1 216 ? 16.343 -4.493 0.019 1.00 97.38 216 TYR A CA 1
ATOM 1633 C C . TYR A 1 216 ? 15.610 -4.955 1.289 1.00 97.38 216 TYR A C 1
ATOM 1635 O O . TYR A 1 216 ? 16.232 -5.415 2.246 1.00 97.38 216 TYR A O 1
ATOM 1643 N N . LEU A 1 217 ? 14.283 -4.816 1.319 1.00 98.25 217 LEU A N 1
ATOM 1644 C CA . LEU A 1 217 ? 13.473 -5.403 2.391 1.00 98.25 217 LEU A CA 1
ATOM 1645 C C . LEU A 1 217 ? 13.470 -6.933 2.285 1.00 98.25 217 LEU A C 1
ATOM 1647 O O . LEU A 1 217 ? 13.315 -7.490 1.191 1.00 98.25 217 LEU A O 1
ATOM 1651 N N . ASP A 1 218 ? 13.584 -7.586 3.436 1.00 98.62 218 ASP A N 1
ATOM 1652 C CA . ASP A 1 218 ? 13.359 -9.017 3.576 1.00 98.62 218 ASP A CA 1
ATOM 1653 C C . ASP A 1 218 ? 11.874 -9.341 3.401 1.00 98.62 218 ASP A C 1
ATOM 1655 O O . ASP A 1 218 ? 11.001 -8.613 3.878 1.00 98.62 218 ASP A O 1
ATOM 1659 N N . VAL A 1 219 ? 11.570 -10.457 2.745 1.00 98.81 219 VAL A N 1
ATOM 1660 C CA . VAL A 1 219 ? 10.190 -10.903 2.528 1.00 98.81 219 VAL A CA 1
ATOM 1661 C C . VAL A 1 219 ? 10.056 -12.366 2.923 1.00 98.81 219 VAL A C 1
ATOM 1663 O O . VAL A 1 219 ? 10.801 -13.209 2.427 1.00 98.81 219 VAL A O 1
ATOM 1666 N N . ASP A 1 220 ? 9.095 -12.694 3.788 1.00 98.88 220 ASP A N 1
ATOM 1667 C CA . ASP A 1 220 ? 8.826 -14.084 4.176 1.00 98.88 220 ASP A CA 1
ATOM 1668 C C . ASP A 1 220 ? 7.335 -14.386 4.351 1.00 98.88 220 ASP A C 1
ATOM 1670 O O . ASP A 1 220 ? 6.595 -13.633 4.980 1.00 98.88 220 ASP A O 1
ATOM 1674 N N . LYS A 1 221 ? 6.896 -15.548 3.856 1.00 98.88 221 LYS A N 1
ATOM 1675 C CA . LYS A 1 221 ? 5.513 -16.048 4.005 1.00 98.88 221 LYS A CA 1
ATOM 1676 C C . LYS A 1 221 ? 4.439 -15.093 3.467 1.00 98.88 221 LYS A C 1
ATOM 1678 O O . LYS A 1 221 ? 3.349 -15.023 4.030 1.00 98.88 221 LYS A O 1
ATOM 1683 N N . CYS A 1 222 ? 4.728 -14.361 2.398 1.00 98.94 222 CYS A N 1
ATOM 1684 C CA . CYS A 1 222 ? 3.780 -13.411 1.822 1.00 98.94 222 CYS A CA 1
ATOM 1685 C C . CYS A 1 222 ? 2.993 -14.015 0.651 1.00 98.94 222 CYS A C 1
ATOM 1687 O O . CYS A 1 222 ? 3.467 -14.916 -0.047 1.00 98.94 222 CYS A O 1
ATOM 1689 N N . PHE A 1 223 ? 1.798 -13.484 0.405 1.00 98.94 223 PHE A N 1
ATOM 1690 C CA . PHE A 1 223 ? 1.027 -13.752 -0.807 1.00 98.94 223 PHE A CA 1
ATOM 1691 C C . PHE A 1 223 ? 0.705 -12.433 -1.503 1.00 98.94 223 PHE A C 1
ATOM 1693 O O . PHE A 1 223 ? 0.001 -11.590 -0.952 1.00 98.94 223 PHE A O 1
ATOM 1700 N N . ILE A 1 224 ? 1.224 -12.256 -2.712 1.00 98.88 224 ILE A N 1
ATOM 1701 C CA . ILE A 1 224 ? 1.087 -11.026 -3.485 1.00 98.88 224 ILE A CA 1
ATOM 1702 C C . ILE A 1 224 ? 0.316 -11.334 -4.758 1.00 98.88 224 ILE A C 1
ATOM 1704 O O . ILE A 1 224 ? 0.777 -12.104 -5.596 1.00 98.88 224 ILE A O 1
ATOM 1708 N N . LYS A 1 225 ? -0.846 -10.712 -4.909 1.00 98.88 225 LYS A N 1
ATOM 1709 C CA . LYS A 1 225 ? -1.628 -10.692 -6.135 1.00 98.88 225 LYS A CA 1
ATOM 1710 C C . LYS A 1 225 ? -1.585 -9.281 -6.704 1.00 98.88 225 LYS A C 1
ATOM 1712 O O . LYS A 1 225 ? -2.031 -8.335 -6.061 1.00 98.88 225 LYS A O 1
ATOM 1717 N N . ILE A 1 226 ? -0.999 -9.152 -7.888 1.00 98.75 226 ILE A N 1
ATOM 1718 C CA . ILE A 1 226 ? -0.741 -7.869 -8.542 1.00 98.75 226 ILE A CA 1
ATOM 1719 C C . ILE A 1 226 ? -1.487 -7.780 -9.873 1.00 98.75 226 ILE A C 1
ATOM 1721 O O . ILE A 1 226 ? -1.445 -8.700 -10.688 1.00 98.75 226 ILE A O 1
ATOM 1725 N N . ASP A 1 227 ? -2.138 -6.645 -10.100 1.00 98.69 227 ASP A N 1
ATOM 1726 C CA . ASP A 1 227 ? -2.598 -6.208 -11.416 1.00 98.69 227 ASP A CA 1
ATOM 1727 C C . ASP A 1 227 ? -1.944 -4.856 -11.743 1.00 98.69 227 ASP A C 1
ATOM 1729 O O . ASP A 1 227 ? -2.409 -3.801 -11.308 1.00 98.69 227 ASP A O 1
ATOM 1733 N N . GLY A 1 228 ? -0.782 -4.901 -12.396 1.00 98.75 228 GLY A N 1
ATOM 1734 C CA . GLY A 1 228 ? 0.084 -3.742 -12.626 1.00 98.75 228 GLY A CA 1
ATOM 1735 C C . GLY A 1 228 ? -0.053 -3.141 -14.024 1.00 98.75 228 GLY A C 1
ATOM 1736 O O . GLY A 1 228 ? -0.155 -3.873 -15.010 1.00 98.75 228 GLY A O 1
ATOM 1737 N N . TYR A 1 229 ? -0.002 -1.813 -14.104 1.00 98.75 229 TYR A N 1
ATOM 1738 C CA . TYR A 1 229 ? -0.076 -1.025 -15.333 1.00 98.75 229 TYR A CA 1
ATOM 1739 C C . TYR A 1 229 ? 1.016 0.039 -15.335 1.00 98.75 229 TYR A C 1
ATOM 1741 O O . TYR A 1 229 ? 0.996 0.924 -14.482 1.00 98.75 229 TYR A O 1
ATOM 1749 N N . ASP A 1 230 ? 1.950 -0.036 -16.277 1.00 98.44 230 ASP A N 1
ATOM 1750 C CA . ASP A 1 230 ? 3.099 0.871 -16.310 1.00 98.44 230 ASP A CA 1
ATOM 1751 C C . ASP A 1 230 ? 3.300 1.528 -17.678 1.00 98.44 230 ASP A C 1
ATOM 1753 O O . ASP A 1 230 ? 3.494 0.862 -18.695 1.00 98.44 230 ASP A O 1
ATOM 1757 N N . SER A 1 231 ? 3.198 2.853 -17.699 1.00 97.75 231 SER A N 1
ATOM 1758 C CA . SER A 1 231 ? 3.272 3.682 -18.903 1.00 97.75 231 SER A CA 1
ATOM 1759 C C . SER A 1 231 ? 4.509 4.558 -18.827 1.00 97.75 231 SER A C 1
ATOM 1761 O O . SER A 1 231 ? 4.427 5.681 -18.337 1.00 97.75 231 SER A O 1
ATOM 1763 N N . ASP A 1 232 ? 5.638 4.031 -19.289 1.00 96.06 232 ASP A N 1
ATOM 1764 C CA . ASP A 1 232 ? 6.946 4.626 -19.046 1.00 96.06 232 ASP A CA 1
ATOM 1765 C C . ASP A 1 232 ? 7.648 5.069 -20.340 1.00 96.06 232 ASP A C 1
ATOM 1767 O O . ASP A 1 232 ? 7.750 4.304 -21.313 1.00 96.06 232 ASP A O 1
ATOM 1771 N N . HIS A 1 233 ? 8.142 6.312 -20.371 1.00 94.12 233 HIS A N 1
ATOM 1772 C CA . HIS A 1 233 ? 8.984 6.818 -21.459 1.00 94.12 233 HIS A CA 1
ATOM 1773 C C . HIS A 1 233 ? 10.482 6.832 -21.090 1.00 94.12 233 HIS A C 1
ATOM 1775 O O . HIS A 1 233 ? 11.333 7.098 -21.954 1.00 94.12 233 HIS A O 1
ATOM 1781 N N . GLY A 1 234 ? 10.837 6.490 -19.846 1.00 93.81 234 GLY A N 1
ATOM 1782 C CA . GLY A 1 234 ? 12.202 6.239 -19.403 1.00 93.81 234 GLY A CA 1
ATOM 1783 C C . GLY A 1 234 ? 12.562 4.766 -19.373 1.00 93.81 234 GLY A C 1
ATOM 1784 O O . GLY A 1 234 ? 12.684 4.152 -20.436 1.00 93.81 234 GLY A O 1
ATOM 1785 N N . TYR A 1 235 ? 12.882 4.244 -18.188 1.00 95.25 235 TYR A N 1
ATOM 1786 C CA . TYR A 1 235 ? 13.276 2.851 -18.004 1.00 95.25 235 TYR A CA 1
ATOM 1787 C C . TYR A 1 235 ? 12.419 2.099 -16.986 1.00 95.25 235 TYR A C 1
ATOM 1789 O O . TYR A 1 235 ? 12.347 2.493 -15.820 1.00 95.25 235 TYR A O 1
ATOM 1797 N N . VAL A 1 236 ? 11.954 0.918 -17.398 1.00 96.31 236 VAL A N 1
ATOM 1798 C CA . VAL A 1 236 ? 11.035 0.079 -16.623 1.00 96.31 236 VAL A CA 1
ATOM 1799 C C . VAL A 1 236 ? 11.769 -0.945 -15.766 1.00 96.31 236 VAL A C 1
ATOM 1801 O O . VAL A 1 236 ? 12.583 -1.737 -16.273 1.00 96.31 236 VAL A O 1
ATOM 1804 N N . HIS A 1 237 ? 11.394 -1.000 -14.485 1.00 97.62 237 HIS A N 1
ATOM 1805 C CA . HIS A 1 237 ? 11.880 -1.972 -13.505 1.00 97.62 237 HIS A CA 1
ATOM 1806 C C . HIS A 1 237 ? 10.723 -2.589 -12.721 1.00 97.62 237 HIS A C 1
ATOM 1808 O O . HIS A 1 237 ? 10.495 -2.292 -11.546 1.00 97.62 237 HIS A O 1
ATOM 1814 N N . ASP A 1 238 ? 10.025 -3.510 -13.375 1.00 98.56 238 ASP A N 1
ATOM 1815 C CA . ASP A 1 238 ? 8.826 -4.144 -12.843 1.00 98.56 238 ASP A CA 1
ATOM 1816 C C . ASP A 1 238 ? 9.104 -5.552 -12.306 1.00 98.56 238 ASP A C 1
ATOM 1818 O O . ASP A 1 238 ? 9.658 -6.425 -12.984 1.00 98.56 238 ASP A O 1
ATOM 1822 N N . GLY A 1 239 ? 8.632 -5.844 -11.103 1.00 98.50 239 GLY A N 1
ATOM 1823 C CA . GLY A 1 239 ? 8.567 -7.206 -10.592 1.00 98.50 239 GLY A CA 1
ATOM 1824 C C . GLY A 1 239 ? 7.230 -7.485 -9.942 1.00 98.50 239 GLY A C 1
ATOM 1825 O O . GLY A 1 239 ? 6.652 -6.628 -9.287 1.00 98.50 239 GLY A O 1
ATOM 1826 N N . GLY A 1 240 ? 6.729 -8.710 -10.056 1.00 98.75 240 GLY A N 1
ATOM 1827 C CA . GLY A 1 240 ? 5.506 -9.066 -9.343 1.00 98.75 240 GLY A CA 1
ATOM 1828 C C . GLY A 1 240 ? 5.648 -8.953 -7.814 1.00 98.75 240 GLY A C 1
ATOM 1829 O O . GLY A 1 240 ? 4.656 -8.683 -7.142 1.00 98.75 240 GLY A O 1
ATOM 1830 N N . LEU A 1 241 ? 6.868 -9.057 -7.258 1.00 98.81 241 LEU A N 1
ATOM 1831 C CA . LEU A 1 241 ? 7.167 -8.747 -5.850 1.00 98.81 241 LEU A CA 1
ATOM 1832 C C . LEU A 1 241 ? 7.996 -7.464 -5.677 1.00 98.81 241 LEU A C 1
ATOM 1834 O O . LEU A 1 241 ? 7.610 -6.599 -4.893 1.00 98.81 241 LEU A O 1
ATOM 1838 N N . VAL A 1 242 ? 9.134 -7.359 -6.362 1.00 98.56 242 VAL A N 1
ATOM 1839 C CA . VAL A 1 242 ? 10.124 -6.286 -6.207 1.00 98.56 242 VAL A CA 1
ATOM 1840 C C . VAL A 1 242 ? 10.448 -5.674 -7.561 1.00 98.56 242 VAL A C 1
ATOM 1842 O O . VAL A 1 242 ? 10.875 -6.403 -8.452 1.00 98.56 242 VAL A O 1
ATOM 1845 N N . GLY A 1 243 ? 10.346 -4.357 -7.712 1.00 98.50 243 GLY A N 1
ATOM 1846 C CA . GLY A 1 243 ? 10.776 -3.703 -8.953 1.00 98.50 243 GLY A CA 1
ATOM 1847 C C . GLY A 1 243 ? 12.282 -3.827 -9.162 1.00 98.50 243 GLY A C 1
ATOM 1848 O O . GLY A 1 243 ? 12.751 -4.561 -10.037 1.00 98.50 243 GLY A O 1
ATOM 1849 N N . MET A 1 244 ? 13.055 -3.206 -8.272 1.00 97.69 244 MET A N 1
ATOM 1850 C CA . MET A 1 244 ? 14.514 -3.303 -8.251 1.00 97.69 244 MET A CA 1
ATOM 1851 C C . MET A 1 244 ? 15.047 -3.706 -6.872 1.00 97.69 244 MET A C 1
ATOM 1853 O O . MET A 1 244 ? 14.880 -2.991 -5.884 1.00 97.69 244 MET A O 1
ATOM 1857 N N . TYR A 1 245 ? 15.779 -4.821 -6.813 1.00 97.12 245 TYR A N 1
ATOM 1858 C CA . TYR A 1 245 ? 16.522 -5.214 -5.616 1.00 97.12 245 TYR A CA 1
ATOM 1859 C C . TYR A 1 245 ? 17.917 -4.578 -5.618 1.00 97.12 245 TYR A C 1
ATOM 1861 O O . TYR A 1 245 ? 18.782 -4.969 -6.411 1.00 97.12 245 TYR A O 1
ATOM 1869 N N . ILE A 1 246 ? 18.153 -3.619 -4.721 1.00 95.56 246 ILE A N 1
ATOM 1870 C CA . ILE A 1 246 ? 19.409 -2.867 -4.610 1.00 95.56 246 ILE A CA 1
ATOM 1871 C C . ILE A 1 246 ? 19.787 -2.621 -3.149 1.00 95.56 246 ILE A C 1
ATOM 1873 O O . ILE A 1 246 ? 18.975 -2.165 -2.349 1.00 95.56 246 ILE A O 1
ATOM 1877 N N . LEU A 1 247 ? 21.055 -2.859 -2.804 1.00 94.62 247 LEU A N 1
ATOM 1878 C CA . LEU A 1 247 ? 21.605 -2.441 -1.517 1.00 94.62 247 LEU A CA 1
ATOM 1879 C C . LEU A 1 247 ? 22.079 -0.996 -1.601 1.00 94.62 247 LEU A C 1
ATOM 1881 O O . LEU A 1 247 ? 22.983 -0.677 -2.381 1.00 94.62 247 LEU A O 1
ATOM 1885 N N . TYR A 1 248 ? 21.533 -0.156 -0.729 1.00 90.88 248 TYR A N 1
ATOM 1886 C CA . TYR A 1 248 ? 21.964 1.223 -0.549 1.00 90.88 248 TYR A CA 1
ATOM 1887 C C . TYR A 1 248 ? 22.417 1.490 0.899 1.00 90.88 248 TYR A C 1
ATOM 1889 O O . TYR A 1 248 ? 22.018 0.768 1.816 1.00 90.88 248 TYR A O 1
ATOM 1897 N N . PRO A 1 249 ? 23.260 2.518 1.122 1.00 88.56 249 PRO A N 1
ATOM 1898 C CA . PRO A 1 249 ? 24.078 3.193 0.107 1.00 88.56 249 PRO A CA 1
ATOM 1899 C C . PRO A 1 249 ? 25.124 2.238 -0.508 1.00 88.56 249 PRO A C 1
ATOM 1901 O O . PRO A 1 249 ? 25.330 1.125 -0.023 1.00 88.56 249 PRO A O 1
ATOM 1904 N N . LEU A 1 250 ? 25.799 2.662 -1.585 1.00 89.94 250 LEU A N 1
ATOM 1905 C CA . LEU A 1 250 ? 26.820 1.848 -2.258 1.00 89.94 250 LEU A CA 1
ATOM 1906 C C . LEU A 1 250 ? 27.867 1.314 -1.265 1.00 89.94 250 LEU A C 1
ATOM 1908 O O . LEU A 1 250 ? 28.451 2.068 -0.487 1.00 89.94 250 LEU A O 1
ATOM 1912 N N . GLY A 1 251 ? 28.147 0.013 -1.344 1.00 86.31 251 GLY A N 1
ATOM 1913 C CA . GLY A 1 251 ? 29.100 -0.663 -0.461 1.00 86.31 251 GLY A CA 1
ATOM 1914 C C . GLY A 1 251 ? 28.491 -1.193 0.837 1.00 86.31 251 GLY A C 1
ATOM 1915 O O . GLY A 1 251 ? 29.222 -1.794 1.627 1.00 86.31 251 GLY A O 1
ATOM 1916 N N . ASN A 1 252 ? 27.181 -1.020 1.048 1.00 87.44 252 ASN A N 1
ATOM 1917 C CA . ASN A 1 252 ? 26.457 -1.747 2.083 1.00 87.44 252 ASN A CA 1
ATOM 1918 C C . ASN A 1 252 ? 26.604 -3.266 1.856 1.00 87.44 252 ASN A C 1
ATOM 1920 O O . ASN A 1 252 ? 26.578 -3.746 0.721 1.00 87.44 252 ASN A O 1
ATOM 1924 N N . ASN A 1 253 ? 26.810 -4.012 2.940 1.00 88.19 253 ASN A N 1
ATOM 1925 C CA . ASN A 1 253 ? 26.969 -5.459 2.917 1.00 88.19 253 ASN A CA 1
ATOM 1926 C C . ASN A 1 253 ? 25.875 -6.080 3.777 1.00 88.19 253 ASN A C 1
ATOM 1928 O O . ASN A 1 253 ? 25.989 -6.130 5.001 1.00 88.19 253 ASN A O 1
ATOM 1932 N N . TYR A 1 254 ? 24.832 -6.548 3.107 1.00 92.00 254 TYR A N 1
ATOM 1933 C CA . TYR A 1 254 ? 23.674 -7.175 3.714 1.00 92.00 254 TYR A CA 1
ATOM 1934 C C . TYR A 1 254 ? 23.326 -8.451 2.945 1.00 92.00 254 TYR A C 1
ATOM 1936 O O . TYR A 1 254 ? 23.473 -8.520 1.720 1.00 92.00 254 TYR A O 1
ATOM 1944 N N . ALA A 1 255 ? 22.911 -9.474 3.684 1.00 91.00 255 ALA A N 1
ATOM 1945 C CA . ALA A 1 255 ? 22.461 -10.743 3.137 1.00 91.00 255 ALA A CA 1
ATOM 1946 C C . ALA A 1 255 ? 20.989 -10.917 3.509 1.00 91.00 255 ALA A C 1
ATOM 1948 O O . ALA A 1 255 ? 20.696 -11.417 4.592 1.00 91.00 255 ALA A O 1
ATOM 1949 N N . GLY A 1 256 ? 20.105 -10.436 2.634 1.00 93.31 256 GLY A N 1
ATOM 1950 C CA . GLY A 1 256 ? 18.661 -10.481 2.859 1.00 93.31 256 GLY A CA 1
ATOM 1951 C C . GLY A 1 256 ? 18.045 -11.824 2.491 1.00 93.31 256 GLY A C 1
ATOM 1952 O O . GLY A 1 256 ? 18.754 -12.782 2.160 1.00 93.31 256 GLY A O 1
ATOM 1953 N N . TYR A 1 257 ? 16.720 -11.899 2.498 1.00 96.88 257 TYR A N 1
ATOM 1954 C CA . TYR A 1 257 ? 15.991 -13.077 2.039 1.00 96.88 257 TYR A CA 1
ATOM 1955 C C . TYR A 1 257 ? 14.631 -12.749 1.428 1.00 96.88 257 TYR A C 1
ATOM 1957 O O . TYR A 1 257 ? 13.917 -11.851 1.859 1.00 96.88 257 TYR A O 1
ATOM 1965 N N . ILE A 1 258 ? 14.256 -13.541 0.427 1.00 98.12 258 ILE A N 1
ATOM 1966 C CA . ILE A 1 258 ? 12.902 -13.606 -0.120 1.00 98.12 258 ILE A CA 1
ATOM 1967 C C . ILE A 1 258 ? 12.496 -15.066 -0.041 1.00 98.12 258 ILE A C 1
ATOM 1969 O O . ILE A 1 258 ? 12.991 -15.886 -0.812 1.00 98.12 258 ILE A O 1
ATOM 1973 N N . ASN A 1 259 ? 11.618 -15.404 0.894 1.00 98.62 259 ASN A N 1
ATOM 1974 C CA . ASN A 1 259 ? 11.313 -16.781 1.238 1.00 98.62 259 ASN A CA 1
ATOM 1975 C C . ASN A 1 259 ? 9.814 -17.049 1.319 1.00 98.62 259 ASN A C 1
ATOM 1977 O O . ASN A 1 259 ? 9.016 -16.180 1.663 1.00 98.62 259 ASN A O 1
ATOM 1981 N N . ASN A 1 260 ? 9.432 -18.293 1.032 1.00 98.75 260 ASN A N 1
ATOM 1982 C CA . ASN A 1 260 ? 8.084 -18.826 1.241 1.00 98.75 260 ASN A CA 1
ATOM 1983 C C . ASN A 1 260 ? 6.967 -17.922 0.695 1.00 98.75 260 ASN A C 1
ATOM 1985 O O . ASN A 1 260 ? 5.873 -17.881 1.254 1.00 98.75 260 ASN A O 1
ATOM 1989 N N . THR A 1 261 ? 7.259 -17.169 -0.363 1.00 98.81 261 THR A N 1
ATOM 1990 C CA . THR A 1 261 ? 6.388 -16.123 -0.884 1.00 98.81 261 THR A CA 1
ATOM 1991 C C . THR A 1 261 ? 5.786 -16.572 -2.203 1.00 98.81 261 THR A C 1
ATOM 1993 O O . THR A 1 261 ? 6.454 -17.178 -3.048 1.00 98.81 261 THR A O 1
ATOM 1996 N N . ARG A 1 262 ? 4.497 -16.294 -2.377 1.00 98.81 262 ARG A N 1
ATOM 1997 C CA . ARG A 1 262 ? 3.767 -16.584 -3.607 1.00 98.81 262 ARG A CA 1
ATOM 1998 C C . ARG A 1 262 ? 3.381 -15.289 -4.306 1.00 98.81 262 ARG A C 1
ATOM 2000 O O . ARG A 1 262 ? 2.837 -14.398 -3.666 1.00 98.81 262 ARG A O 1
ATOM 2007 N N . VAL A 1 263 ? 3.641 -15.222 -5.610 1.00 98.88 263 VAL A N 1
ATOM 2008 C CA . VAL A 1 263 ? 3.254 -14.093 -6.465 1.00 98.88 263 VAL A CA 1
ATOM 2009 C C . VAL A 1 263 ? 2.291 -14.563 -7.551 1.00 98.88 263 VAL A C 1
ATOM 2011 O O . VAL A 1 263 ? 2.573 -15.530 -8.254 1.00 98.88 263 VAL A O 1
ATOM 2014 N N . GLU A 1 264 ? 1.170 -13.878 -7.718 1.00 98.81 264 GLU A N 1
ATOM 2015 C CA . GLU A 1 264 ? 0.186 -14.130 -8.768 1.00 98.81 264 GLU A CA 1
ATOM 2016 C C . GLU A 1 264 ? -0.199 -12.838 -9.487 1.00 98.81 264 GLU A C 1
ATOM 2018 O O . GLU A 1 264 ? -0.114 -11.751 -8.920 1.00 98.81 264 GLU A O 1
ATOM 2023 N N . GLY A 1 265 ? -0.692 -12.968 -10.716 1.00 98.31 265 GLY A N 1
ATOM 2024 C CA . GLY A 1 265 ? -1.330 -11.872 -11.439 1.00 98.31 265 GLY A CA 1
ATOM 2025 C C . GLY A 1 265 ? -0.555 -11.448 -12.676 1.00 98.31 265 GLY A C 1
ATOM 2026 O O . GLY A 1 265 ? 0.039 -12.289 -13.355 1.00 98.31 265 GLY A O 1
ATOM 2027 N N . MET A 1 266 ? -0.603 -10.167 -13.026 1.00 98.56 266 MET A N 1
ATOM 2028 C CA . MET A 1 266 ? 0.029 -9.673 -14.244 1.00 98.56 266 MET A CA 1
ATOM 2029 C C . MET A 1 266 ? 0.581 -8.265 -14.103 1.00 98.56 266 MET A C 1
ATOM 2031 O O . MET A 1 266 ? 0.125 -7.486 -13.272 1.00 98.56 266 MET A O 1
ATOM 2035 N N . ILE A 1 267 ? 1.530 -7.939 -14.975 1.00 98.81 267 ILE A N 1
ATOM 2036 C CA . ILE A 1 267 ? 1.921 -6.557 -15.246 1.00 98.81 267 ILE A CA 1
ATOM 2037 C C . ILE A 1 267 ? 1.805 -6.319 -16.748 1.00 98.81 267 ILE A C 1
ATOM 2039 O O . ILE A 1 267 ? 2.389 -7.056 -17.554 1.00 98.81 267 ILE A O 1
ATOM 2043 N N . THR A 1 268 ? 1.029 -5.300 -17.105 1.00 98.56 268 THR A N 1
ATOM 2044 C CA . THR A 1 268 ? 0.881 -4.774 -18.457 1.00 98.56 268 THR A CA 1
ATOM 2045 C C . THR A 1 268 ? 1.635 -3.457 -18.555 1.00 98.56 268 THR A C 1
ATOM 2047 O O . THR A 1 268 ? 1.256 -2.488 -17.912 1.00 98.56 268 THR A O 1
ATOM 2050 N N . PHE A 1 269 ? 2.697 -3.405 -19.351 1.00 98.06 269 PHE A N 1
ATOM 2051 C CA . PHE A 1 269 ? 3.600 -2.252 -19.353 1.00 98.06 269 PHE A CA 1
ATOM 2052 C C . PHE A 1 269 ? 4.103 -1.907 -20.751 1.00 98.06 269 PHE A C 1
ATOM 2054 O O . PHE A 1 269 ? 4.085 -2.750 -21.657 1.00 98.06 269 PHE A O 1
ATOM 2061 N N . PHE A 1 270 ? 4.607 -0.691 -20.923 1.00 95.75 270 PHE A N 1
ATOM 2062 C CA . PHE A 1 270 ? 5.467 -0.344 -22.042 1.00 95.75 270 PHE A CA 1
ATOM 2063 C C . PHE A 1 270 ? 6.701 0.420 -21.574 1.00 95.75 270 PHE A C 1
ATOM 2065 O O . PHE A 1 270 ? 6.668 1.098 -20.563 1.00 95.75 270 PHE A O 1
ATOM 2072 N N . GLU A 1 271 ? 7.763 0.329 -22.371 1.00 92.25 271 GLU A N 1
ATOM 2073 C CA . GLU A 1 271 ? 8.967 1.145 -22.235 1.00 92.25 271 GLU A CA 1
ATOM 2074 C C . GLU A 1 271 ? 9.208 1.822 -23.591 1.00 92.25 271 GLU A C 1
ATOM 2076 O O . GLU A 1 271 ? 9.569 1.156 -24.573 1.00 92.25 271 GLU A O 1
ATOM 2081 N N . ASP A 1 272 ? 8.962 3.128 -23.673 1.00 89.50 272 ASP A N 1
ATOM 2082 C CA . ASP A 1 272 ? 9.146 3.929 -24.889 1.00 89.50 272 ASP A CA 1
ATOM 2083 C C . ASP A 1 272 ? 10.570 4.504 -24.971 1.00 89.50 272 ASP A C 1
ATOM 2085 O O . ASP A 1 272 ? 10.802 5.708 -25.061 1.00 89.50 272 ASP A O 1
ATOM 2089 N N . ASN A 1 273 ? 11.561 3.609 -24.954 1.00 82.81 273 ASN A N 1
ATOM 2090 C CA . ASN A 1 273 ? 12.957 3.952 -25.210 1.00 82.81 273 ASN A CA 1
ATOM 2091 C C . ASN A 1 273 ? 13.627 2.935 -26.157 1.00 82.81 273 ASN A C 1
ATOM 2093 O O . ASN A 1 273 ? 13.141 1.828 -26.388 1.00 82.81 273 ASN A O 1
ATOM 2097 N N . THR A 1 274 ? 14.766 3.318 -26.742 1.00 79.62 274 THR A N 1
ATOM 2098 C CA . THR A 1 274 ? 15.539 2.470 -27.673 1.00 79.62 274 THR A CA 1
ATOM 2099 C C . THR A 1 274 ? 16.878 1.984 -27.115 1.00 79.62 274 THR A C 1
ATOM 2101 O O . THR A 1 274 ? 17.661 1.375 -27.846 1.00 79.62 274 THR A O 1
ATOM 2104 N N . ASP A 1 275 ? 17.189 2.306 -25.863 1.00 79.31 275 ASP A N 1
ATOM 2105 C CA . ASP A 1 275 ? 18.524 2.160 -25.283 1.00 79.31 275 ASP A CA 1
ATOM 2106 C C . ASP A 1 275 ? 18.741 0.789 -24.644 1.00 79.31 275 ASP A C 1
ATOM 2108 O O . ASP A 1 275 ? 19.841 0.234 -24.743 1.00 79.31 275 ASP A O 1
ATOM 2112 N N . ARG A 1 276 ? 17.711 0.220 -24.011 1.00 76.06 276 ARG A N 1
ATOM 2113 C CA . ARG A 1 276 ? 17.789 -1.107 -23.388 1.00 76.06 276 ARG A CA 1
ATOM 2114 C C . ARG A 1 276 ? 16.478 -1.885 -23.510 1.00 76.06 276 ARG A C 1
ATOM 2116 O O . ARG A 1 276 ? 15.612 -1.548 -24.305 1.00 76.06 276 ARG A O 1
ATOM 2123 N N . ARG A 1 277 ? 16.425 -3.029 -22.823 1.00 79.38 277 ARG A N 1
ATOM 2124 C CA . ARG A 1 277 ? 15.236 -3.871 -22.695 1.00 79.38 277 ARG A CA 1
ATOM 2125 C C . ARG A 1 277 ? 14.609 -3.602 -21.331 1.00 79.38 277 ARG A C 1
ATOM 2127 O O . ARG A 1 277 ? 15.286 -3.847 -20.337 1.00 79.38 277 ARG A O 1
ATOM 2134 N N . ALA A 1 278 ? 13.321 -3.296 -21.327 1.00 85.56 278 ALA A N 1
ATOM 2135 C CA . ALA A 1 278 ? 12.477 -3.267 -20.141 1.00 85.56 278 ALA A CA 1
ATOM 2136 C C . ALA A 1 278 ? 12.578 -4.521 -19.265 1.00 85.56 278 ALA A C 1
ATOM 2138 O O . ALA A 1 278 ? 12.440 -5.667 -19.745 1.00 85.56 278 ALA A O 1
ATOM 2139 N N . TYR A 1 279 ? 12.756 -4.305 -17.965 1.00 92.25 279 TYR A N 1
ATOM 2140 C CA . TYR A 1 279 ? 12.765 -5.368 -16.976 1.00 92.25 279 TYR A CA 1
ATOM 2141 C C . TYR A 1 279 ? 11.356 -5.600 -16.450 1.00 92.25 279 TYR A C 1
ATOM 2143 O O . TYR A 1 279 ? 10.759 -4.731 -15.840 1.00 92.25 279 TYR A O 1
ATOM 2151 N N . CYS A 1 280 ? 10.830 -6.802 -16.684 1.00 97.56 280 CYS A N 1
ATOM 2152 C CA . CYS A 1 280 ? 9.588 -7.245 -16.065 1.00 97.56 280 CYS A CA 1
ATOM 2153 C C . CYS A 1 280 ? 9.659 -8.750 -15.791 1.00 97.56 280 CYS A C 1
ATOM 2155 O O . CYS A 1 280 ? 9.889 -9.533 -16.728 1.00 97.56 280 CYS A O 1
ATOM 2157 N N . LYS A 1 281 ? 9.519 -9.154 -14.524 1.00 98.00 281 LYS A N 1
ATOM 2158 C CA . LYS A 1 281 ? 9.592 -10.554 -14.065 1.00 98.00 281 LYS A CA 1
ATOM 2159 C C . LYS A 1 281 ? 8.607 -10.840 -12.933 1.00 98.00 281 LYS A C 1
ATOM 2161 O O . LYS A 1 281 ? 8.027 -9.942 -12.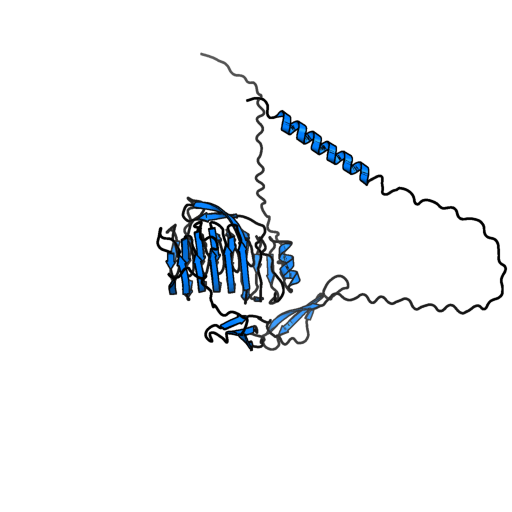347 1.00 98.00 281 LYS A O 1
ATOM 2166 N N . ASP A 1 282 ? 8.445 -12.118 -12.619 1.00 97.69 282 ASP A N 1
ATOM 2167 C CA . ASP A 1 282 ? 7.538 -12.593 -11.579 1.00 97.69 282 ASP A CA 1
ATOM 2168 C C . ASP A 1 282 ? 7.925 -12.141 -10.166 1.00 97.69 282 ASP A C 1
ATOM 2170 O O . ASP A 1 282 ? 7.076 -11.639 -9.447 1.00 97.69 282 ASP A O 1
ATOM 2174 N N . PHE A 1 283 ? 9.188 -12.278 -9.760 1.00 98.06 283 PHE A N 1
ATOM 2175 C CA . PHE A 1 283 ? 9.636 -11.835 -8.436 1.00 98.06 283 PHE A CA 1
ATOM 2176 C C . PHE A 1 283 ? 10.343 -10.492 -8.490 1.00 98.06 283 PHE A C 1
ATOM 2178 O O . PHE A 1 283 ? 9.823 -9.529 -7.946 1.00 98.06 283 PHE A O 1
ATOM 2185 N N . ILE A 1 284 ? 11.514 -10.427 -9.124 1.00 98.19 284 ILE A N 1
ATOM 2186 C CA . ILE A 1 284 ? 12.347 -9.221 -9.129 1.00 98.19 284 ILE A CA 1
ATOM 2187 C C . ILE A 1 284 ? 12.574 -8.759 -10.564 1.00 98.19 284 ILE A C 1
ATOM 2189 O O . ILE A 1 284 ? 13.104 -9.545 -11.360 1.00 98.19 284 ILE A O 1
ATOM 2193 N N . GLY A 1 285 ? 12.214 -7.513 -10.877 1.00 97.44 285 GLY A N 1
ATOM 2194 C CA . GLY A 1 285 ? 12.448 -6.898 -12.184 1.00 97.44 285 GLY A CA 1
ATOM 2195 C C . GLY A 1 285 ? 13.933 -6.801 -12.510 1.00 97.44 285 GLY A C 1
ATOM 2196 O O . GLY A 1 285 ? 14.433 -7.529 -13.379 1.00 97.44 285 GLY A O 1
ATOM 2197 N N . GLU A 1 286 ? 14.655 -5.970 -11.758 1.00 96.38 286 GLU A N 1
ATOM 2198 C CA . GLU A 1 286 ? 16.112 -5.825 -11.841 1.00 96.38 286 GLU A CA 1
ATOM 2199 C C . GLU A 1 286 ? 16.804 -6.202 -10.518 1.00 96.38 286 GLU A C 1
ATOM 2201 O O . GLU A 1 286 ? 16.368 -5.856 -9.423 1.00 96.38 286 GLU A O 1
ATOM 2206 N N . VAL A 1 287 ? 17.918 -6.934 -10.615 1.00 95.19 287 VAL A N 1
ATOM 2207 C CA . VAL A 1 287 ? 18.734 -7.346 -9.463 1.00 95.19 287 VAL A CA 1
ATOM 2208 C C . VAL A 1 287 ? 20.099 -6.674 -9.557 1.00 95.19 287 VAL A C 1
ATOM 2210 O O . VAL A 1 287 ? 20.929 -7.065 -10.382 1.00 95.19 287 VAL A O 1
ATOM 2213 N N . MET A 1 288 ? 20.361 -5.720 -8.666 1.00 93.25 288 MET A N 1
ATOM 2214 C CA . MET A 1 288 ? 21.646 -5.015 -8.574 1.00 93.25 288 MET A CA 1
ATOM 2215 C C . MET A 1 288 ? 22.640 -5.733 -7.659 1.00 93.25 288 MET A C 1
ATOM 2217 O O . MET A 1 288 ? 23.857 -5.624 -7.826 1.00 93.25 288 MET A O 1
ATOM 2221 N N . ASN A 1 289 ? 22.135 -6.532 -6.717 1.00 88.88 289 ASN A N 1
ATOM 2222 C CA . ASN A 1 289 ? 22.943 -7.288 -5.770 1.00 88.88 289 ASN A CA 1
ATOM 2223 C C . ASN A 1 289 ? 22.388 -8.702 -5.571 1.00 88.88 289 ASN A C 1
ATOM 2225 O O . ASN A 1 289 ? 21.198 -8.891 -5.353 1.00 88.88 289 ASN A O 1
ATOM 2229 N N . TRP A 1 290 ? 23.269 -9.702 -5.587 1.00 84.19 290 TRP A N 1
ATOM 2230 C CA . TRP A 1 290 ? 22.894 -11.126 -5.566 1.00 84.19 290 TRP A CA 1
ATOM 2231 C C . TRP A 1 290 ? 23.074 -11.795 -4.195 1.00 84.19 290 TRP A C 1
ATOM 2233 O O . TRP A 1 290 ? 23.093 -13.019 -4.094 1.00 84.19 290 TRP A O 1
ATOM 2243 N N . THR A 1 291 ? 23.265 -11.008 -3.137 1.00 85.75 291 THR A N 1
ATOM 2244 C CA . THR A 1 291 ? 23.468 -11.502 -1.771 1.00 85.75 291 THR A CA 1
ATOM 2245 C C . THR A 1 291 ? 22.135 -11.575 -1.034 1.00 85.75 291 THR A C 1
ATOM 2247 O O . THR A 1 291 ? 21.865 -10.766 -0.151 1.00 85.75 291 THR A O 1
ATOM 2250 N N . TYR A 1 292 ? 21.288 -12.530 -1.416 1.00 91.31 292 TYR A N 1
ATOM 2251 C CA . TYR A 1 292 ? 20.067 -12.855 -0.679 1.00 91.31 292 TYR A CA 1
ATOM 2252 C C . TYR A 1 292 ? 19.728 -14.345 -0.775 1.00 91.31 292 TYR A C 1
ATOM 2254 O O . TYR A 1 292 ? 20.082 -15.022 -1.744 1.00 91.31 292 TYR A O 1
ATOM 2262 N N . GLU A 1 293 ? 19.060 -14.865 0.249 1.00 96.62 293 GLU A N 1
ATOM 2263 C CA . GLU A 1 293 ? 18.459 -16.196 0.223 1.00 96.62 293 GLU A CA 1
ATOM 2264 C C . GLU A 1 293 ? 17.150 -16.174 -0.578 1.00 96.62 293 GLU A C 1
ATOM 2266 O O . GLU A 1 293 ? 16.376 -15.222 -0.502 1.00 96.62 293 GLU A O 1
ATOM 2271 N N . TYR A 1 294 ? 16.910 -17.226 -1.363 1.00 96.69 294 TYR A N 1
ATOM 2272 C CA . TYR A 1 294 ? 15.694 -17.375 -2.157 1.00 96.69 294 TYR A CA 1
ATOM 2273 C C . TYR A 1 294 ? 15.185 -18.817 -2.083 1.00 96.69 294 TYR A C 1
ATOM 2275 O O . TYR A 1 294 ? 15.676 -19.696 -2.799 1.00 96.69 294 TYR A O 1
ATOM 2283 N N . VAL A 1 295 ? 14.234 -19.088 -1.184 1.00 98.19 295 VAL A N 1
ATOM 2284 C CA . VAL A 1 295 ? 13.772 -20.450 -0.863 1.00 98.19 295 VAL A CA 1
ATOM 2285 C C . VAL A 1 295 ? 12.250 -20.522 -0.746 1.00 98.19 295 VAL A C 1
ATOM 2287 O O . VAL A 1 295 ? 11.610 -19.669 -0.152 1.00 98.19 295 VAL A O 1
ATOM 2290 N N . GLY A 1 296 ? 11.644 -21.592 -1.272 1.00 98.25 296 GLY A N 1
ATOM 2291 C CA . GLY A 1 296 ? 10.220 -21.888 -1.047 1.00 98.25 296 GLY A CA 1
ATOM 2292 C C . GLY A 1 296 ? 9.237 -20.980 -1.794 1.00 98.25 296 GLY A C 1
ATOM 2293 O O . GLY A 1 296 ? 8.043 -21.019 -1.512 1.00 98.25 296 GLY A O 1
ATOM 2294 N N . ASN A 1 297 ? 9.721 -20.177 -2.740 1.00 98.62 297 ASN A N 1
ATOM 2295 C CA . ASN A 1 297 ? 8.904 -19.245 -3.507 1.00 98.62 297 ASN A CA 1
ATOM 2296 C C . ASN A 1 297 ? 8.182 -19.920 -4.681 1.00 98.62 297 ASN A C 1
ATOM 2298 O O . ASN A 1 297 ? 8.663 -20.908 -5.241 1.00 98.62 297 ASN A O 1
ATOM 2302 N N . SER A 1 298 ? 7.037 -19.366 -5.079 1.00 98.69 298 SER A N 1
ATOM 2303 C CA . SER A 1 298 ? 6.282 -19.823 -6.253 1.00 98.69 298 SER A CA 1
ATOM 2304 C C . SER A 1 298 ? 5.590 -18.667 -6.970 1.00 98.69 298 SER A C 1
ATOM 2306 O O . SER A 1 298 ? 5.241 -17.676 -6.334 1.00 98.69 298 SER A O 1
ATOM 2308 N N . SER A 1 299 ? 5.351 -18.797 -8.274 1.00 98.56 299 SER A N 1
ATOM 2309 C CA . SER A 1 299 ? 4.653 -17.776 -9.059 1.00 98.56 299 SER A CA 1
ATOM 2310 C C . SER A 1 299 ? 3.599 -18.356 -10.005 1.00 98.56 299 SER A C 1
ATOM 2312 O O . SER A 1 299 ? 3.721 -19.488 -10.474 1.00 98.56 299 SER A O 1
ATOM 2314 N N . ASP A 1 300 ? 2.560 -17.564 -10.266 1.00 98.62 300 ASP A N 1
ATOM 2315 C CA . ASP A 1 300 ? 1.639 -17.673 -11.405 1.00 98.62 300 ASP A CA 1
ATOM 2316 C C . ASP A 1 300 ? 1.441 -16.266 -11.993 1.00 98.62 300 ASP A C 1
ATOM 2318 O O . ASP A 1 300 ? 0.442 -15.587 -11.758 1.00 98.62 300 ASP A O 1
ATOM 2322 N N . PHE A 1 301 ? 2.497 -15.776 -12.644 1.00 98.56 301 PHE A N 1
ATOM 2323 C CA . PHE A 1 301 ? 2.634 -14.386 -13.065 1.00 98.56 301 PHE A CA 1
ATOM 2324 C C . PHE A 1 301 ? 2.697 -14.262 -14.587 1.00 98.56 301 PHE A C 1
ATOM 2326 O O . PHE A 1 301 ? 3.438 -14.989 -15.255 1.00 98.56 301 PHE A O 1
ATOM 2333 N N . THR A 1 302 ? 1.977 -13.282 -15.131 1.00 98.56 302 THR A N 1
ATOM 2334 C CA . THR A 1 302 ? 1.963 -12.965 -16.559 1.00 98.56 302 THR A CA 1
ATOM 2335 C C . THR A 1 302 ? 2.622 -11.618 -16.836 1.00 98.56 302 THR A C 1
ATOM 2337 O O . THR A 1 302 ? 2.177 -10.572 -16.379 1.00 98.56 302 THR A O 1
ATOM 2340 N N . ARG A 1 303 ? 3.660 -11.640 -17.673 1.00 97.75 303 ARG A N 1
ATOM 2341 C CA . ARG A 1 303 ? 4.276 -10.439 -18.247 1.00 97.75 303 ARG A CA 1
ATOM 2342 C C . ARG A 1 303 ? 3.585 -10.081 -19.562 1.00 97.75 303 ARG A C 1
ATOM 2344 O O . ARG A 1 303 ? 3.637 -10.885 -20.495 1.00 97.75 303 ARG A O 1
ATOM 2351 N N . ASN A 1 304 ? 3.048 -8.870 -19.678 1.00 97.69 304 ASN A N 1
ATOM 2352 C CA . ASN A 1 304 ? 2.389 -8.380 -20.887 1.00 97.69 304 ASN A CA 1
ATOM 2353 C C . ASN A 1 304 ? 3.001 -7.047 -21.358 1.00 97.69 304 ASN A C 1
ATOM 2355 O O . ASN A 1 304 ? 2.689 -5.984 -20.846 1.00 97.69 304 ASN A O 1
ATOM 2359 N N . GLU A 1 305 ? 3.899 -7.097 -22.340 1.00 96.19 305 GLU A N 1
ATOM 2360 C CA . GLU A 1 305 ? 4.558 -5.891 -22.858 1.00 96.19 305 GLU A CA 1
ATOM 2361 C C . GLU A 1 305 ? 3.824 -5.349 -24.086 1.00 96.19 305 GLU A C 1
ATOM 2363 O O . GLU A 1 305 ? 3.633 -6.063 -25.076 1.00 96.19 305 GLU A O 1
ATOM 2368 N N . ILE A 1 306 ? 3.473 -4.069 -24.038 1.00 95.88 306 ILE A N 1
ATOM 2369 C CA . ILE A 1 306 ? 2.787 -3.333 -25.093 1.00 95.88 306 ILE A CA 1
ATOM 2370 C C . ILE A 1 306 ? 3.803 -2.500 -25.887 1.00 95.88 306 ILE A C 1
ATOM 2372 O O . ILE A 1 306 ? 4.828 -2.057 -25.373 1.00 95.88 306 ILE A O 1
ATOM 2376 N N . LYS A 1 307 ? 3.541 -2.330 -27.188 1.00 92.62 307 LYS A N 1
ATOM 2377 C CA . LYS A 1 307 ? 4.371 -1.538 -28.120 1.00 92.62 307 LYS A CA 1
ATOM 2378 C C . LYS A 1 307 ? 3.632 -0.354 -28.744 1.00 92.62 307 LYS A C 1
ATOM 2380 O O . LYS A 1 307 ? 4.153 0.295 -29.646 1.00 92.62 307 LYS A O 1
ATOM 2385 N N . ASP A 1 308 ? 2.409 -0.113 -28.287 1.00 92.50 308 ASP A N 1
ATOM 2386 C CA . ASP A 1 308 ? 1.641 1.090 -28.577 1.00 92.50 308 ASP A CA 1
ATOM 2387 C C . ASP A 1 308 ? 1.761 2.041 -27.386 1.00 92.50 308 ASP A C 1
ATOM 2389 O O . ASP A 1 308 ? 1.196 1.785 -26.328 1.00 92.50 308 ASP A O 1
ATOM 2393 N N . TYR A 1 309 ? 2.517 3.118 -27.578 1.00 91.56 309 TYR A N 1
ATOM 2394 C CA . TYR A 1 309 ? 2.805 4.133 -26.559 1.00 91.56 309 TYR A CA 1
ATOM 2395 C C . TYR A 1 309 ? 1.890 5.362 -26.703 1.00 91.56 309 TYR A C 1
ATOM 2397 O O . TYR A 1 309 ? 2.145 6.431 -26.147 1.00 91.56 309 TYR A O 1
ATOM 2405 N N . SER A 1 310 ? 0.839 5.259 -27.530 1.00 91.06 310 SER A N 1
ATOM 2406 C CA . SER A 1 310 ? -0.060 6.383 -27.813 1.00 91.06 310 SER A CA 1
ATOM 2407 C C . SER A 1 310 ? -1.037 6.688 -26.678 1.00 91.06 310 SER A C 1
ATOM 2409 O O . SER A 1 310 ? -1.670 7.747 -26.699 1.00 91.06 310 SER A O 1
ATOM 2411 N N . LYS A 1 311 ? -1.175 5.775 -25.710 1.00 92.44 311 LYS A N 1
ATOM 2412 C CA . LYS A 1 311 ? -2.093 5.878 -24.576 1.00 92.44 311 LYS A CA 1
ATOM 2413 C C . LYS A 1 311 ? -1.487 5.251 -23.335 1.00 92.44 311 LYS A C 1
ATOM 2415 O O . LYS A 1 311 ? -0.858 4.203 -23.436 1.00 92.44 311 LYS A O 1
ATOM 2420 N N . ASP A 1 312 ? -1.806 5.836 -22.192 1.00 95.69 312 ASP A N 1
ATOM 2421 C CA . ASP A 1 312 ? -1.477 5.268 -20.892 1.00 95.69 312 ASP A CA 1
ATOM 2422 C C . ASP A 1 312 ? -2.202 3.927 -20.703 1.00 95.69 312 ASP A C 1
ATOM 2424 O O . ASP A 1 312 ? -3.328 3.711 -21.172 1.00 95.69 312 ASP A O 1
ATOM 2428 N N . LEU A 1 313 ? -1.543 3.005 -20.022 1.00 97.12 313 LEU A N 1
ATOM 2429 C CA . LEU A 1 313 ? -2.062 1.709 -19.627 1.00 97.12 313 LEU A CA 1
ATOM 2430 C C . LEU A 1 313 ? -2.870 1.866 -18.341 1.00 97.12 313 LEU A C 1
ATOM 2432 O O . LEU A 1 313 ? -2.418 2.462 -17.367 1.00 97.12 313 LEU A O 1
ATOM 2436 N N . LEU A 1 314 ? -4.095 1.348 -18.358 1.00 94.94 314 LEU A N 1
ATOM 2437 C CA . LEU A 1 314 ? -5.045 1.447 -17.255 1.00 94.94 314 LEU A CA 1
ATOM 2438 C C . LEU A 1 314 ? -5.772 0.108 -17.075 1.00 94.94 314 LEU A C 1
ATOM 2440 O O . LEU A 1 314 ? -5.961 -0.603 -18.067 1.00 94.94 314 LEU A O 1
ATOM 2444 N N . PRO A 1 315 ? -6.298 -0.184 -15.868 1.00 91.94 315 PRO A N 1
ATOM 2445 C CA . PRO A 1 315 ? -7.127 -1.370 -15.631 1.00 91.94 315 PRO A CA 1
ATOM 2446 C C . PRO A 1 315 ? -8.363 -1.444 -16.527 1.00 91.94 315 PRO A C 1
ATOM 2448 O O . PRO A 1 315 ? -8.873 -2.517 -16.844 1.00 91.94 315 PRO A O 1
ATOM 2451 N N . HIS A 1 316 ? -8.858 -0.283 -16.954 1.00 88.19 316 HIS A N 1
ATOM 2452 C CA . HIS A 1 316 ? -9.920 -0.158 -17.935 1.00 88.19 316 HIS A CA 1
ATOM 2453 C C . HIS A 1 316 ? -9.881 1.215 -18.604 1.00 88.19 316 HIS A C 1
ATOM 2455 O O . HIS A 1 316 ? -9.410 2.198 -18.038 1.00 88.19 316 HIS A O 1
ATOM 2461 N N . TYR A 1 317 ? -10.495 1.293 -19.784 1.00 87.00 317 TYR A N 1
ATOM 2462 C CA . TYR A 1 317 ? -10.691 2.537 -20.535 1.00 87.00 317 TYR A CA 1
ATOM 2463 C C . TYR A 1 317 ? -12.156 2.998 -20.561 1.00 87.00 317 TYR A C 1
ATOM 2465 O O . TYR A 1 317 ? -12.520 3.834 -21.382 1.00 87.00 317 TYR A O 1
ATOM 2473 N N . CYS A 1 318 ? -13.025 2.426 -19.713 1.00 81.25 318 CYS A N 1
ATOM 2474 C CA . CYS A 1 318 ? -14.428 2.849 -19.637 1.00 81.25 318 CYS A CA 1
ATOM 2475 C C . CYS A 1 318 ? -14.526 4.341 -19.267 1.00 81.25 318 CYS A C 1
ATOM 2477 O O . CYS A 1 318 ? -14.181 4.723 -18.149 1.00 81.25 318 CYS A O 1
ATOM 2479 N N . GLU A 1 319 ? -15.029 5.165 -20.186 1.00 66.75 319 GLU A N 1
ATOM 2480 C CA . GLU A 1 319 ? -15.348 6.575 -19.956 1.00 66.75 319 GLU A CA 1
ATOM 2481 C C . GLU A 1 319 ? -16.808 6.718 -19.484 1.00 66.75 319 GLU A C 1
ATOM 2483 O O . GLU A 1 319 ? -17.696 6.027 -19.972 1.00 66.75 319 GLU A O 1
ATOM 2488 N N . GLY A 1 320 ? -17.095 7.648 -18.565 1.00 59.50 320 GLY A N 1
ATOM 2489 C CA . GLY A 1 320 ? -18.473 8.131 -18.370 1.00 59.50 320 GLY A CA 1
ATOM 2490 C C . GLY A 1 320 ? -19.326 7.479 -17.275 1.00 59.50 320 GLY A C 1
ATOM 2491 O O . GLY A 1 320 ? -20.544 7.633 -17.307 1.00 59.50 320 GLY A O 1
ATOM 2492 N N . GLY A 1 321 ? -18.739 6.811 -16.277 1.00 68.06 321 GLY A N 1
ATOM 2493 C CA . GLY A 1 321 ? -19.452 6.457 -15.034 1.00 68.06 321 GLY A CA 1
ATOM 2494 C C . GLY A 1 321 ? -20.661 5.522 -15.203 1.00 68.06 321 GLY A C 1
ATOM 2495 O O . GLY A 1 321 ? -21.458 5.379 -14.274 1.00 68.06 321 GLY A O 1
ATOM 2496 N N . ASN A 1 322 ? -20.803 4.870 -16.360 1.00 86.06 322 ASN A N 1
ATOM 2497 C CA . ASN A 1 322 ? -21.892 3.948 -16.659 1.00 86.06 322 ASN A CA 1
ATOM 2498 C C . ASN A 1 322 ? -21.636 2.572 -16.024 1.00 86.06 322 ASN A C 1
ATOM 2500 O O . ASN A 1 322 ? -21.284 1.596 -16.691 1.00 86.06 322 ASN A O 1
ATOM 2504 N N . PHE A 1 323 ? -21.814 2.508 -14.707 1.00 89.56 323 PHE A N 1
ATOM 2505 C CA . PHE A 1 323 ? -21.659 1.287 -13.928 1.00 89.56 323 PHE A CA 1
ATOM 2506 C C . PHE A 1 323 ? -23.000 0.831 -13.363 1.00 89.56 323 PHE A C 1
ATOM 2508 O O . PHE A 1 323 ? -23.725 1.611 -12.741 1.00 89.56 323 PHE A O 1
ATOM 2515 N N . SER A 1 324 ? -23.318 -0.454 -13.529 1.00 92.56 324 SER A N 1
ATOM 2516 C CA . SER A 1 324 ? -24.323 -1.093 -12.682 1.00 92.56 324 SER A CA 1
ATOM 2517 C C . SER A 1 324 ? -23.727 -1.339 -11.299 1.00 92.56 324 SER A C 1
ATOM 2519 O O . SER A 1 324 ? -22.560 -1.731 -11.201 1.00 92.56 324 SER A O 1
ATOM 2521 N N . LYS A 1 325 ? -24.533 -1.136 -10.256 1.00 95.44 325 LYS A N 1
ATOM 2522 C CA . LYS A 1 325 ? -24.138 -1.338 -8.861 1.00 95.44 325 LYS A CA 1
ATOM 2523 C C . LYS A 1 325 ? -24.932 -2.486 -8.250 1.00 95.44 325 LYS A C 1
ATOM 2525 O O . LYS A 1 325 ? -26.151 -2.534 -8.411 1.00 95.44 325 LYS A O 1
ATOM 2530 N N . GLU A 1 326 ? -24.251 -3.357 -7.524 1.00 97.50 326 GLU A N 1
ATOM 2531 C CA . GLU A 1 326 ? -24.853 -4.390 -6.684 1.00 97.50 326 GLU A CA 1
ATOM 2532 C C . GLU A 1 326 ? -24.313 -4.231 -5.262 1.00 97.50 326 GLU A C 1
ATOM 2534 O O . GLU A 1 326 ? -23.109 -4.340 -5.043 1.00 97.50 326 GLU A O 1
ATOM 2539 N N . VAL A 1 327 ? -25.195 -3.926 -4.309 1.00 98.31 327 VAL A N 1
ATOM 2540 C CA . VAL A 1 327 ? -24.824 -3.759 -2.899 1.00 98.31 327 VAL A CA 1
ATOM 2541 C C . VAL A 1 327 ? -24.883 -5.117 -2.212 1.00 98.31 327 VAL A C 1
ATOM 2543 O O . VAL A 1 327 ? -25.917 -5.787 -2.239 1.00 98.31 327 VAL A O 1
ATOM 2546 N N . ILE A 1 328 ? -23.773 -5.504 -1.593 1.00 98.31 328 ILE A N 1
ATOM 2547 C CA . ILE A 1 328 ? -23.649 -6.679 -0.740 1.00 98.31 328 ILE A CA 1
ATOM 2548 C C . ILE A 1 328 ? -23.606 -6.185 0.704 1.00 98.31 328 ILE A C 1
ATOM 2550 O O . ILE A 1 328 ? -22.640 -5.553 1.132 1.00 98.31 328 ILE A O 1
ATOM 2554 N N . GLU A 1 329 ? -24.684 -6.449 1.437 1.00 98.00 329 GLU A N 1
ATOM 2555 C CA . GLU A 1 329 ? -24.824 -6.046 2.837 1.00 98.00 329 GLU A CA 1
ATOM 2556 C C . GLU A 1 329 ? -23.792 -6.741 3.732 1.00 98.00 329 GLU A C 1
ATOM 2558 O O . GLU A 1 329 ? -23.431 -7.900 3.506 1.00 98.00 329 GLU A O 1
ATOM 2563 N N . SER A 1 330 ? -23.347 -6.040 4.774 1.00 97.88 330 SER A N 1
ATOM 2564 C CA . SER A 1 330 ? -22.406 -6.593 5.743 1.00 97.88 330 SER A CA 1
ATOM 2565 C C . SER A 1 330 ? -23.064 -7.615 6.672 1.00 97.88 330 SER A C 1
ATOM 2567 O O . SER A 1 330 ? -24.278 -7.628 6.901 1.00 97.88 330 SER A O 1
ATOM 2569 N N . THR A 1 331 ? -22.233 -8.481 7.245 1.00 97.38 331 THR A N 1
ATOM 2570 C CA . THR A 1 331 ? -22.614 -9.416 8.310 1.00 97.38 331 THR A CA 1
ATOM 2571 C C . THR A 1 331 ? -21.724 -9.189 9.530 1.00 97.38 331 THR A C 1
ATOM 2573 O O . THR A 1 331 ? -20.894 -8.282 9.541 1.00 97.38 331 THR A O 1
ATOM 2576 N N . CYS A 1 332 ? -21.882 -9.989 10.584 1.00 96.12 332 CYS A N 1
ATOM 2577 C CA . CYS A 1 332 ? -20.996 -9.914 11.744 1.00 96.12 332 CYS A CA 1
ATOM 2578 C C . CYS A 1 332 ? -19.605 -10.529 11.502 1.00 96.12 332 CYS A C 1
ATOM 2580 O O . CYS A 1 332 ? -18.724 -10.335 12.338 1.00 96.12 332 CYS A O 1
ATOM 2582 N N . ASP A 1 333 ? -19.416 -11.246 10.388 1.00 95.50 333 ASP A N 1
ATOM 2583 C CA . ASP A 1 333 ? -18.164 -11.931 10.036 1.00 95.50 333 ASP A CA 1
ATOM 2584 C C . ASP A 1 333 ? -17.491 -11.313 8.798 1.00 95.50 333 ASP A C 1
ATOM 2586 O O . ASP A 1 333 ? -16.266 -11.324 8.681 1.00 95.50 333 ASP A O 1
ATOM 2590 N N . GLU A 1 334 ? -18.278 -10.722 7.894 1.00 97.19 334 GLU A N 1
ATOM 2591 C CA . GLU A 1 334 ? -17.808 -10.152 6.629 1.00 97.19 334 GLU A CA 1
ATOM 2592 C C . GLU A 1 334 ? -18.208 -8.679 6.481 1.00 97.19 334 GLU A C 1
ATOM 2594 O O . GLU A 1 334 ? -19.349 -8.295 6.757 1.00 97.19 334 GLU A O 1
ATOM 2599 N N . PHE A 1 335 ? -17.272 -7.860 5.991 1.00 98.31 335 PHE A N 1
ATOM 2600 C CA . PHE A 1 335 ? -17.549 -6.486 5.570 1.00 98.31 335 PHE A CA 1
ATOM 2601 C C . PHE A 1 335 ? -18.515 -6.466 4.385 1.00 98.31 335 PHE A C 1
ATOM 2603 O O . PHE A 1 335 ? -18.419 -7.300 3.481 1.00 98.31 335 PHE A O 1
ATOM 2610 N N . GLY A 1 336 ? -19.407 -5.479 4.365 1.00 98.44 336 GLY A N 1
ATOM 2611 C CA . GLY A 1 336 ? -20.239 -5.204 3.197 1.00 98.44 336 GLY A CA 1
ATOM 2612 C C . GLY A 1 336 ? -19.439 -4.434 2.152 1.00 98.44 336 GLY A C 1
ATOM 2613 O O . GLY A 1 336 ? -18.362 -3.914 2.448 1.00 98.44 336 GLY A O 1
ATOM 2614 N N . TYR A 1 337 ? -19.930 -4.399 0.918 1.00 98.44 337 TYR A N 1
ATOM 2615 C CA . TYR A 1 337 ? -19.322 -3.651 -0.186 1.00 98.44 337 TYR A CA 1
ATOM 2616 C C . TYR A 1 337 ? -20.289 -3.514 -1.356 1.00 98.44 337 TYR A C 1
ATOM 2618 O O . TYR A 1 337 ? -21.266 -4.250 -1.477 1.00 98.44 337 TYR A O 1
ATOM 2626 N N . THR A 1 338 ? -19.972 -2.615 -2.278 1.00 98.06 338 THR A N 1
ATOM 2627 C CA . THR A 1 338 ? -20.667 -2.492 -3.558 1.00 98.06 338 THR A CA 1
ATOM 2628 C C . THR A 1 338 ? -19.801 -3.041 -4.686 1.00 98.06 338 THR A C 1
ATOM 2630 O O . THR A 1 338 ? -18.633 -2.677 -4.833 1.00 98.06 338 THR A O 1
ATOM 2633 N N . VAL A 1 339 ? -20.374 -3.915 -5.514 1.00 96.44 339 VAL A N 1
ATOM 2634 C CA . VAL A 1 339 ? -19.775 -4.356 -6.776 1.00 96.44 339 VAL A CA 1
ATOM 2635 C C . VAL A 1 339 ? -20.185 -3.391 -7.878 1.00 96.44 339 VAL A C 1
ATOM 2637 O O . VAL A 1 339 ? -21.371 -3.177 -8.137 1.00 96.44 339 VAL A O 1
ATOM 2640 N N . TYR A 1 340 ? -19.188 -2.838 -8.552 1.00 93.31 340 TYR A N 1
ATOM 2641 C CA . TYR A 1 340 ? -19.334 -1.977 -9.713 1.00 93.31 340 TYR A CA 1
ATOM 2642 C C . TYR A 1 340 ? -18.986 -2.766 -10.966 1.00 93.31 340 TYR A C 1
ATOM 2644 O O . TYR A 1 340 ? -17.902 -3.336 -11.047 1.00 93.31 340 TYR A O 1
ATOM 2652 N N . LYS A 1 341 ? -19.873 -2.779 -11.963 1.00 92.38 341 LYS A N 1
ATOM 2653 C CA . LYS A 1 341 ? -19.621 -3.423 -13.261 1.00 92.38 341 LYS A CA 1
ATOM 2654 C C . LYS A 1 341 ? -19.830 -2.438 -14.406 1.00 92.38 341 LYS A C 1
ATOM 2656 O O . LYS A 1 341 ? -20.896 -1.832 -14.497 1.00 92.38 341 LYS A O 1
ATOM 2661 N N . CYS A 1 342 ? -18.814 -2.271 -15.255 1.00 89.81 342 CYS A N 1
ATOM 2662 C CA . CYS A 1 342 ? -18.879 -1.370 -16.408 1.00 89.81 342 CYS A CA 1
ATOM 2663 C C . CYS A 1 342 ? -19.856 -1.937 -17.447 1.00 89.81 342 CYS A C 1
ATOM 2665 O O . CYS A 1 342 ? -19.669 -3.055 -17.932 1.00 89.81 342 CYS A O 1
ATOM 2667 N N . ASN A 1 343 ? -20.879 -1.162 -17.813 1.00 88.00 343 ASN A N 1
ATOM 2668 C CA . ASN A 1 343 ? -21.889 -1.583 -18.790 1.00 88.00 343 ASN A CA 1
ATOM 2669 C C . ASN A 1 343 ? -21.398 -1.472 -20.245 1.00 88.00 343 ASN A C 1
ATOM 2671 O O . ASN A 1 343 ? -22.003 -2.061 -21.141 1.00 88.00 343 ASN A O 1
ATOM 2675 N N . ASP A 1 344 ? -20.321 -0.719 -20.486 1.00 85.19 344 ASP A N 1
ATOM 2676 C CA . ASP A 1 344 ? -19.821 -0.451 -21.838 1.00 85.19 344 ASP A CA 1
ATOM 2677 C C . ASP A 1 344 ? -18.876 -1.554 -22.333 1.00 85.19 344 ASP A C 1
ATOM 2679 O O . ASP A 1 344 ? -19.000 -2.002 -23.473 1.00 85.19 344 ASP A O 1
ATOM 2683 N N . CYS A 1 345 ? -17.964 -2.041 -21.480 1.00 82.19 345 CYS A N 1
ATOM 2684 C CA . CYS A 1 345 ? -17.066 -3.147 -21.830 1.00 82.19 345 CYS A CA 1
ATOM 2685 C C . CYS A 1 345 ? -17.554 -4.517 -21.338 1.00 82.19 345 CYS A C 1
ATOM 2687 O O . CYS A 1 345 ? -17.093 -5.529 -21.851 1.00 82.19 345 CYS A O 1
ATOM 2689 N N . ASN A 1 346 ? -18.469 -4.575 -20.358 1.00 69.88 346 ASN A N 1
ATOM 2690 C CA . ASN A 1 346 ? -18.993 -5.791 -19.711 1.00 69.88 346 ASN A CA 1
ATOM 2691 C C . ASN A 1 346 ? -17.963 -6.753 -19.078 1.00 69.88 346 ASN A C 1
ATOM 2693 O O . ASN A 1 346 ? -18.373 -7.746 -18.471 1.00 69.88 346 ASN A O 1
ATOM 2697 N N . GLU A 1 347 ? -16.668 -6.452 -19.175 1.00 80.81 347 GLU A N 1
ATOM 2698 C CA . GLU A 1 347 ? -15.553 -7.268 -18.681 1.00 80.81 347 GLU A CA 1
ATOM 2699 C C . GLU A 1 347 ? -14.931 -6.706 -17.395 1.00 80.81 347 GLU A C 1
ATOM 2701 O O . GLU A 1 347 ? -14.425 -7.473 -16.581 1.00 80.81 347 GLU A O 1
ATOM 2706 N N . TYR A 1 348 ? -15.016 -5.391 -17.168 1.00 87.75 348 TYR A N 1
ATOM 2707 C CA . TYR A 1 348 ? -14.430 -4.747 -15.994 1.00 87.75 348 TYR A CA 1
ATOM 2708 C C . TYR A 1 348 ? -15.416 -4.666 -14.822 1.00 87.75 348 TYR A C 1
ATOM 2710 O O . TYR A 1 348 ? -16.531 -4.142 -14.955 1.00 87.75 348 TYR A O 1
ATOM 2718 N N . SER A 1 349 ? -14.975 -5.143 -13.658 1.00 91.38 349 SER A N 1
ATOM 2719 C CA . SER A 1 349 ? -15.690 -5.010 -12.392 1.00 91.38 349 SER A CA 1
ATOM 2720 C C . SER A 1 349 ? -14.737 -4.835 -11.219 1.00 91.38 349 SER A C 1
ATOM 2722 O O . SER A 1 349 ? -13.688 -5.471 -11.196 1.00 91.38 349 SER A O 1
ATOM 2724 N N . TYR A 1 350 ? -15.142 -4.057 -10.219 1.00 92.31 350 TYR A N 1
ATOM 2725 C CA . TYR A 1 350 ? -14.370 -3.839 -8.997 1.00 92.31 350 TYR A CA 1
ATOM 2726 C C . TYR A 1 350 ? -15.283 -3.730 -7.770 1.00 92.31 350 TYR A C 1
ATOM 2728 O O . TYR A 1 350 ? -16.500 -3.564 -7.894 1.00 92.31 350 TYR A O 1
ATOM 2736 N N . LYS A 1 351 ? -14.689 -3.850 -6.579 1.00 95.31 351 LYS A N 1
ATOM 2737 C CA . LYS A 1 351 ? -15.365 -3.674 -5.287 1.00 95.31 351 LYS A CA 1
ATOM 2738 C C . LYS A 1 351 ? -14.956 -2.337 -4.678 1.00 95.31 351 LYS A C 1
ATOM 2740 O O . LYS A 1 351 ? -13.783 -1.984 -4.731 1.00 95.31 351 LYS A O 1
ATOM 2745 N N . ALA A 1 352 ? -15.914 -1.612 -4.116 1.00 95.12 352 ALA A N 1
ATOM 2746 C CA . ALA A 1 352 ? -15.691 -0.354 -3.406 1.00 95.12 352 ALA A CA 1
ATOM 2747 C C . ALA A 1 352 ? -16.820 -0.109 -2.394 1.00 95.12 352 ALA A C 1
ATOM 2749 O O . ALA A 1 352 ? -17.712 -0.947 -2.256 1.00 95.12 352 ALA A O 1
ATOM 2750 N N . ASP A 1 353 ? -16.790 1.041 -1.716 1.00 96.94 353 ASP A N 1
ATOM 2751 C CA . ASP A 1 353 ? -17.777 1.446 -0.707 1.00 96.94 353 ASP A CA 1
ATOM 2752 C C . ASP A 1 353 ? -17.967 0.360 0.359 1.00 96.94 353 ASP A C 1
ATOM 2754 O O . ASP A 1 353 ? -19.071 -0.152 0.570 1.00 96.94 353 ASP A O 1
ATOM 2758 N N . TYR A 1 354 ? -16.855 -0.060 0.966 1.00 98.38 354 TYR A N 1
ATOM 2759 C CA . TYR A 1 354 ? -16.882 -1.082 2.003 1.00 98.38 354 TYR A CA 1
ATOM 2760 C C . TYR A 1 354 ? -17.628 -0.565 3.233 1.00 98.38 354 TYR A C 1
ATOM 2762 O O . TYR A 1 354 ? -17.514 0.606 3.574 1.00 98.38 354 TYR A O 1
ATOM 2770 N N . THR A 1 355 ? -18.372 -1.427 3.917 1.00 98.44 355 THR A N 1
ATOM 2771 C CA . THR A 1 355 ? -19.100 -1.064 5.139 1.00 98.44 355 THR A CA 1
ATOM 2772 C C . THR A 1 355 ? -18.688 -1.951 6.304 1.00 98.44 355 THR A C 1
ATOM 2774 O O . THR A 1 355 ? -18.365 -3.133 6.132 1.00 98.44 355 THR A O 1
ATOM 2777 N N . LEU A 1 356 ? -18.701 -1.369 7.507 1.00 98.25 356 LEU A N 1
ATOM 2778 C CA . LEU A 1 356 ? -18.368 -2.064 8.749 1.00 98.25 356 LEU A CA 1
ATOM 2779 C C . LEU A 1 356 ? -19.234 -3.313 8.953 1.00 98.25 356 LEU A C 1
ATOM 2781 O O . LEU A 1 356 ? -20.393 -3.385 8.523 1.00 98.25 356 LEU A O 1
ATOM 2785 N N . LYS A 1 357 ? -18.666 -4.293 9.658 1.00 97.69 357 LYS A N 1
ATOM 2786 C CA . LYS A 1 357 ? -19.389 -5.492 10.086 1.00 97.69 357 LYS A CA 1
ATOM 2787 C C . LYS A 1 357 ? -20.590 -5.101 10.942 1.00 97.69 357 LYS A C 1
ATOM 2789 O O . LYS A 1 357 ? -20.508 -4.235 11.813 1.00 97.69 357 LYS A O 1
ATOM 2794 N N . ASN A 1 358 ? -21.714 -5.764 10.707 1.00 96.44 358 ASN A N 1
ATOM 2795 C CA . ASN A 1 358 ? -22.955 -5.492 11.417 1.00 96.44 358 ASN A CA 1
ATOM 2796 C C . ASN A 1 358 ? -23.086 -6.414 12.636 1.00 96.44 358 ASN A C 1
ATOM 2798 O O . ASN A 1 358 ? -23.476 -7.579 12.514 1.00 96.44 358 ASN A O 1
ATOM 2802 N N . HIS A 1 359 ? -22.749 -5.894 13.818 1.00 95.69 359 HIS A N 1
ATOM 2803 C CA . HIS A 1 359 ? -22.799 -6.639 15.076 1.00 95.69 359 HIS A CA 1
ATOM 2804 C C . HIS A 1 359 ? -24.119 -6.435 15.828 1.00 95.69 359 HIS A C 1
ATOM 2806 O O . HIS A 1 359 ? -24.537 -5.312 16.107 1.00 95.69 359 HIS A O 1
ATOM 2812 N N . LYS A 1 360 ? -24.750 -7.539 16.249 1.00 95.50 360 LYS A N 1
ATOM 2813 C CA . LYS A 1 360 ? -25.942 -7.508 17.109 1.00 95.50 360 LYS A CA 1
ATOM 2814 C C . LYS A 1 360 ? -25.551 -7.445 18.581 1.00 95.50 360 LYS A C 1
ATOM 2816 O O . LYS A 1 360 ? -25.355 -8.485 19.222 1.00 95.50 360 LYS A O 1
ATOM 2821 N N . LEU A 1 361 ? -25.438 -6.226 19.096 1.00 94.75 361 LEU A N 1
ATOM 2822 C CA . LEU A 1 361 ? -25.083 -5.963 20.489 1.00 94.75 361 LEU A CA 1
ATOM 2823 C C . LEU A 1 361 ? -26.320 -6.028 21.398 1.00 94.75 361 LEU A C 1
ATOM 2825 O O . LEU A 1 361 ? -27.397 -5.550 21.040 1.00 94.75 361 LEU A O 1
ATOM 2829 N N . GLY A 1 362 ? -26.157 -6.663 22.560 1.00 89.44 362 GLY A N 1
ATOM 2830 C CA . GLY A 1 362 ? -27.144 -6.673 23.642 1.00 89.44 362 GLY A CA 1
ATOM 2831 C C . GLY A 1 362 ? -26.930 -5.511 24.615 1.00 89.44 362 GLY A C 1
ATOM 2832 O O . GLY A 1 362 ? -26.648 -4.388 24.209 1.00 89.44 362 GLY A O 1
ATOM 2833 N N . GLU A 1 363 ? -27.050 -5.789 25.913 1.00 91.94 363 GLU A N 1
ATOM 2834 C CA . GLU A 1 363 ? -26.708 -4.828 26.966 1.00 91.94 363 GLU A CA 1
ATOM 2835 C C . GLU A 1 363 ? -25.205 -4.512 26.941 1.00 91.94 363 GLU A C 1
ATOM 2837 O O . GLU A 1 363 ? -24.372 -5.417 26.835 1.00 91.94 363 GLU A O 1
ATOM 2842 N N . LEU A 1 364 ? -24.865 -3.224 27.010 1.00 95.75 364 LEU A N 1
ATOM 2843 C CA . LEU A 1 364 ? -23.484 -2.754 27.000 1.00 95.75 364 LEU A CA 1
ATOM 2844 C C . LEU A 1 364 ? -22.937 -2.686 28.430 1.00 95.75 364 LEU A C 1
ATOM 2846 O O . LEU A 1 364 ? -23.602 -2.200 29.342 1.00 95.75 364 LEU A O 1
ATOM 2850 N N . SER A 1 365 ? -21.696 -3.131 28.615 1.00 95.56 365 SER A N 1
ATOM 2851 C CA . SER A 1 365 ? -20.946 -2.934 29.853 1.00 95.56 365 SER A CA 1
ATOM 2852 C C . SER A 1 365 ? -20.269 -1.571 29.810 1.00 95.56 365 SER A C 1
ATOM 2854 O O . SER A 1 365 ? -19.324 -1.389 29.040 1.00 95.56 365 SER A O 1
ATOM 2856 N N . VAL A 1 366 ? -20.704 -0.636 30.654 1.00 96.62 366 VAL A N 1
ATOM 2857 C CA . VAL A 1 366 ? -20.031 0.661 30.797 1.00 96.62 366 VAL A CA 1
ATOM 2858 C C . VAL A 1 366 ? -18.635 0.445 31.381 1.00 96.62 366 VAL A C 1
ATOM 2860 O O . VAL A 1 366 ? -18.478 -0.209 32.413 1.00 96.62 366 VAL A O 1
ATOM 2863 N N . ILE A 1 367 ? -17.620 0.955 30.687 1.00 95.31 367 ILE A N 1
ATOM 2864 C CA . ILE A 1 367 ? -16.224 0.979 31.139 1.00 95.31 367 ILE A CA 1
ATOM 2865 C C . ILE A 1 367 ? -15.947 2.333 31.791 1.00 95.31 367 ILE A C 1
ATOM 2867 O O . ILE A 1 367 ? -15.424 2.388 32.903 1.00 95.31 367 ILE A O 1
ATOM 2871 N N . GLU A 1 368 ? -16.349 3.410 31.118 1.00 94.81 368 GLU A N 1
ATOM 2872 C CA . GLU A 1 368 ? -16.238 4.782 31.602 1.00 94.81 368 GLU A CA 1
ATOM 2873 C C . GLU A 1 368 ? -17.534 5.539 31.306 1.00 94.81 368 GLU A C 1
ATOM 2875 O O . GLU A 1 368 ? -18.047 5.495 30.188 1.00 94.81 368 GLU A O 1
ATOM 2880 N N . GLU A 1 369 ? -18.070 6.227 32.311 1.00 94.88 369 GLU A N 1
ATOM 2881 C CA . GLU A 1 369 ? -19.259 7.066 32.152 1.00 94.88 369 GLU A CA 1
ATOM 2882 C C . GLU A 1 369 ? -18.908 8.357 31.409 1.00 94.88 369 GLU A C 1
ATOM 2884 O O . GLU A 1 369 ? -17.862 8.964 31.659 1.00 94.88 369 GLU A O 1
ATOM 2889 N N . ALA A 1 370 ? -19.811 8.807 30.537 1.00 94.56 370 ALA A N 1
ATOM 2890 C CA . ALA A 1 370 ? -19.680 10.112 29.907 1.00 94.56 370 ALA A CA 1
ATOM 2891 C C . ALA A 1 370 ? -19.854 11.236 30.941 1.00 94.56 370 ALA A C 1
ATOM 2893 O O . ALA A 1 370 ? -20.641 11.143 31.885 1.00 94.56 370 ALA A O 1
ATOM 2894 N N . THR A 1 371 ? -19.132 12.330 30.736 1.00 93.06 371 THR A N 1
ATOM 2895 C CA . THR A 1 371 ? -19.198 13.554 31.545 1.00 93.06 371 THR A CA 1
ATOM 2896 C C . THR A 1 371 ? -19.434 14.756 30.635 1.00 93.06 371 THR A C 1
ATOM 2898 O O . THR A 1 371 ? -19.487 14.605 29.418 1.00 93.06 371 THR A O 1
ATOM 2901 N N . THR A 1 372 ? -19.562 15.959 31.191 1.00 91.38 372 THR A N 1
ATOM 2902 C CA . THR A 1 372 ? -19.656 17.199 30.398 1.00 91.38 372 THR A CA 1
ATOM 2903 C C . THR A 1 372 ? -18.359 17.539 29.651 1.00 91.38 372 THR A C 1
ATOM 2905 O O . THR A 1 372 ? -18.384 18.340 28.723 1.00 91.38 372 THR A O 1
ATOM 2908 N N . GLU A 1 373 ? -17.227 16.937 30.037 1.00 92.12 373 GLU A N 1
ATOM 2909 C CA . GLU A 1 373 ? -15.897 17.237 29.480 1.00 92.12 373 GLU A CA 1
ATOM 2910 C C . GLU A 1 373 ? -15.270 16.062 28.714 1.00 92.12 373 GLU A C 1
ATOM 2912 O O . GLU A 1 373 ? -14.385 16.271 27.887 1.00 92.12 373 GLU A O 1
ATOM 2917 N N . LYS A 1 374 ? -15.695 14.825 28.997 1.00 90.94 374 LYS A N 1
ATOM 2918 C CA . LYS A 1 374 ? -15.105 13.594 28.458 1.00 90.94 374 LYS A CA 1
ATOM 2919 C C . LYS A 1 374 ? -16.184 12.623 27.995 1.00 90.94 374 LYS A C 1
ATOM 2921 O O . LYS A 1 374 ? -17.141 12.375 28.730 1.00 90.94 374 LYS A O 1
ATOM 2926 N N . GLU A 1 375 ? -15.998 12.063 26.806 1.00 94.00 375 GLU A N 1
ATOM 2927 C CA . GLU A 1 375 ? -16.828 10.983 26.278 1.00 94.00 375 GLU A CA 1
ATOM 2928 C C . GLU A 1 375 ? -16.767 9.738 27.174 1.00 94.00 375 GLU A C 1
ATOM 2930 O O . GLU A 1 375 ? -15.766 9.470 27.844 1.00 94.00 375 GLU A O 1
ATOM 2935 N N . GLY A 1 376 ? -17.862 8.983 27.189 1.00 94.56 376 GLY A N 1
ATOM 2936 C CA . GLY A 1 376 ? -17.949 7.686 27.847 1.00 94.56 376 GLY A CA 1
ATOM 2937 C C . GLY A 1 376 ? -17.545 6.554 26.909 1.00 94.56 376 GLY A C 1
ATOM 2938 O O . GLY A 1 376 ? -17.621 6.673 25.687 1.00 94.56 376 GLY A O 1
ATOM 2939 N N . LEU A 1 377 ? -17.180 5.416 27.486 1.00 96.44 377 LEU A N 1
ATOM 2940 C CA . LEU A 1 377 ? -16.793 4.213 26.761 1.00 96.44 377 LEU A CA 1
ATOM 2941 C C . LEU A 1 377 ? -17.579 3.026 27.301 1.00 96.44 377 LEU A C 1
ATOM 2943 O O . LEU A 1 377 ? -17.565 2.739 28.498 1.00 96.44 377 LEU A O 1
ATOM 2947 N N . SER A 1 378 ? -18.228 2.294 26.406 1.00 97.00 378 SER A N 1
ATOM 2948 C CA . SER A 1 378 ? -18.917 1.050 26.730 1.00 97.00 378 SER A CA 1
ATOM 2949 C C . SER A 1 378 ? -18.454 -0.081 25.822 1.00 97.00 378 SER A C 1
ATOM 2951 O O . SER A 1 378 ? -18.040 0.148 24.688 1.00 97.00 378 SER A O 1
ATOM 2953 N N . LYS A 1 379 ? -18.553 -1.319 26.305 1.00 97.00 379 LYS A N 1
ATOM 2954 C CA . LYS A 1 379 ? -18.243 -2.525 25.534 1.00 97.00 379 LYS A CA 1
ATOM 2955 C C . LYS A 1 379 ? -19.478 -3.392 25.354 1.00 97.00 379 LYS A C 1
ATOM 2957 O O . LYS A 1 379 ? -20.142 -3.749 26.326 1.00 97.00 379 LYS A O 1
ATOM 2962 N N . GLY A 1 380 ? -19.745 -3.774 24.114 1.00 96.38 380 GLY A N 1
ATOM 2963 C CA . GLY A 1 380 ? -20.711 -4.797 23.746 1.00 96.38 380 GLY A CA 1
ATOM 2964 C C . GLY A 1 380 ? -20.019 -6.069 23.270 1.00 96.38 380 GLY A C 1
ATOM 2965 O O . GLY A 1 380 ? -18.880 -6.043 22.810 1.00 96.38 380 GLY A O 1
ATOM 2966 N N . VAL A 1 381 ? -20.731 -7.189 23.357 1.00 96.00 381 VAL A N 1
ATOM 2967 C CA . VAL A 1 381 ? -20.325 -8.450 22.728 1.00 96.00 381 VAL A CA 1
ATOM 2968 C C . VAL A 1 381 ? -21.397 -8.835 21.720 1.00 96.00 381 VAL A C 1
ATOM 2970 O O . VAL A 1 381 ? -22.583 -8.884 22.057 1.00 96.00 381 VAL A O 1
ATOM 2973 N N . CYS A 1 382 ? -20.990 -9.092 20.479 1.00 96.00 382 CYS A N 1
ATOM 2974 C CA . CYS A 1 382 ? -21.897 -9.548 19.437 1.00 96.00 382 CYS A CA 1
ATOM 2975 C C . CYS A 1 382 ? -22.506 -10.904 19.818 1.00 96.00 382 CYS A C 1
ATOM 2977 O O . CYS A 1 382 ? -21.787 -11.874 20.051 1.00 96.00 382 CYS A O 1
ATOM 2979 N N . SER A 1 383 ? -23.835 -10.983 19.834 1.00 95.94 383 SER A N 1
ATOM 2980 C CA . SER A 1 383 ? -24.564 -12.215 20.172 1.00 95.94 383 SER A CA 1
ATOM 2981 C C . SER A 1 383 ? -24.404 -13.340 19.141 1.00 95.94 383 SER A C 1
ATOM 2983 O O . SER A 1 383 ? -24.590 -14.503 19.494 1.00 95.94 383 SER A O 1
ATOM 2985 N N . ASP A 1 384 ? -24.031 -13.005 17.901 1.00 95.50 384 ASP A N 1
ATOM 2986 C CA . ASP A 1 384 ? -23.884 -13.970 16.806 1.00 95.50 384 ASP A CA 1
ATOM 2987 C C . ASP A 1 384 ? -22.443 -14.509 16.692 1.00 95.50 384 ASP A C 1
ATOM 2989 O O . ASP A 1 384 ? -22.251 -15.723 16.645 1.00 95.50 384 ASP A O 1
ATOM 2993 N N . CYS A 1 385 ? -21.429 -13.631 16.687 1.00 94.44 385 CYS A N 1
ATOM 2994 C CA . CYS A 1 385 ? -20.022 -14.014 16.461 1.00 94.44 385 CYS A CA 1
ATOM 2995 C C . CYS A 1 385 ? -19.104 -13.885 17.690 1.00 94.44 385 CYS A C 1
ATOM 2997 O O . CYS A 1 385 ? -17.960 -14.328 17.650 1.00 94.44 385 CYS A O 1
ATOM 2999 N N . GLY A 1 386 ? -19.571 -13.286 18.790 1.00 94.12 386 GLY A N 1
ATOM 3000 C CA . GLY A 1 386 ? -18.774 -13.105 20.008 1.00 94.12 386 GLY A CA 1
ATOM 3001 C C . GLY A 1 386 ? -17.707 -12.006 19.942 1.00 94.12 386 GLY A C 1
ATOM 3002 O O . GLY A 1 386 ? -16.962 -11.853 20.905 1.00 94.12 386 GLY A O 1
ATOM 3003 N N . ALA A 1 387 ? -17.631 -11.240 18.848 1.00 93.94 387 ALA A N 1
ATOM 3004 C CA . ALA A 1 387 ? -16.719 -10.103 18.738 1.00 93.94 387 ALA A CA 1
ATOM 3005 C C . ALA A 1 387 ? -17.012 -9.045 19.812 1.00 93.94 387 ALA A C 1
ATOM 3007 O O . ALA A 1 387 ? -18.176 -8.713 20.065 1.00 93.94 387 ALA A O 1
ATOM 3008 N N . GLU A 1 388 ? -15.953 -8.515 20.421 1.00 95.00 388 GLU A N 1
ATOM 3009 C CA . GLU A 1 388 ? -16.037 -7.344 21.290 1.00 95.00 388 GLU A CA 1
ATOM 3010 C C . GLU A 1 388 ? -16.100 -6.084 20.421 1.00 95.00 388 GLU A C 1
ATOM 3012 O O . GLU A 1 388 ? -15.318 -5.937 19.486 1.00 95.00 388 GLU A O 1
ATOM 3017 N N . VAL A 1 389 ? -17.054 -5.201 20.710 1.00 96.12 389 VAL A N 1
ATOM 3018 C CA . VAL A 1 389 ? -17.245 -3.931 19.999 1.00 96.12 389 VAL A CA 1
ATOM 3019 C C . VAL A 1 389 ? -17.329 -2.818 21.024 1.00 96.12 389 VAL A C 1
ATOM 3021 O O . VAL A 1 389 ? -18.108 -2.902 21.980 1.00 96.12 389 VAL A O 1
ATOM 3024 N N . TYR A 1 390 ? -16.543 -1.771 20.821 1.00 96.62 390 TYR A N 1
ATOM 3025 C CA . TYR A 1 390 ? -16.505 -0.623 21.713 1.00 96.62 390 TYR A CA 1
ATOM 3026 C C . TYR A 1 390 ? -17.374 0.503 21.164 1.00 96.62 390 TYR A C 1
ATOM 3028 O O . TYR A 1 390 ? -17.335 0.814 19.975 1.00 96.62 390 TYR A O 1
ATOM 3036 N N . VAL A 1 391 ? -18.174 1.107 22.038 1.00 95.50 391 VAL A N 1
ATOM 3037 C CA . VAL A 1 391 ? -19.137 2.156 21.702 1.00 95.50 391 VAL A CA 1
ATOM 3038 C C . VAL A 1 391 ? -18.800 3.401 22.507 1.00 95.50 391 VAL A C 1
ATOM 3040 O O . VAL A 1 391 ? -18.788 3.363 23.741 1.00 95.50 391 VAL A O 1
ATOM 3043 N N . ILE A 1 392 ? -18.551 4.499 21.798 1.00 94.44 392 ILE A N 1
ATOM 3044 C CA . ILE A 1 392 ? -18.343 5.815 22.395 1.00 94.44 392 ILE A CA 1
ATOM 3045 C C . ILE A 1 392 ? -19.696 6.442 22.714 1.00 94.44 392 ILE A C 1
ATOM 3047 O O . ILE A 1 392 ? -20.610 6.459 21.888 1.00 94.44 392 ILE A O 1
ATOM 3051 N N . THR A 1 393 ? -19.828 6.932 23.941 1.00 92.69 393 THR A N 1
ATOM 3052 C CA . THR A 1 393 ? -20.983 7.704 24.396 1.00 92.69 393 THR A CA 1
ATOM 3053 C C . THR A 1 393 ? -20.593 9.181 24.390 1.00 92.69 393 THR A C 1
ATOM 3055 O O . THR A 1 393 ? -19.635 9.528 25.081 1.00 92.69 393 THR A O 1
ATOM 3058 N N . PRO A 1 394 ? -21.299 10.056 23.650 1.00 91.12 394 PRO A N 1
ATOM 3059 C CA . PRO A 1 394 ? -20.988 11.483 23.623 1.00 91.12 394 PRO A CA 1
ATOM 3060 C C . PRO A 1 394 ? -20.989 12.116 25.018 1.00 91.12 394 PRO A C 1
ATOM 3062 O O . PRO A 1 394 ? -21.634 11.607 25.938 1.00 91.12 394 PRO A O 1
ATOM 3065 N N . VAL A 1 395 ? -20.301 13.252 25.156 1.00 91.94 395 VAL A N 1
ATOM 3066 C CA . VAL A 1 395 ? -20.338 14.069 26.379 1.00 91.94 395 VAL A CA 1
ATOM 3067 C C . VAL A 1 395 ? -21.774 14.428 26.775 1.00 91.94 395 VAL A C 1
ATOM 3069 O O . VAL A 1 395 ? -22.647 14.626 25.930 1.00 91.94 395 VAL A O 1
ATOM 3072 N N . VAL A 1 396 ? -22.023 14.517 28.079 1.00 88.19 396 VAL A N 1
ATOM 3073 C CA . VAL A 1 396 ? -23.334 14.886 28.624 1.00 88.19 396 VAL A CA 1
ATOM 3074 C C . VAL A 1 396 ? -23.556 16.384 28.422 1.00 88.19 396 VAL A C 1
ATOM 3076 O O . VAL A 1 396 ? -22.742 17.191 28.865 1.00 88.19 396 VAL A O 1
ATOM 3079 N N . GLU A 1 397 ? -24.662 16.772 27.787 1.00 82.00 397 GLU A N 1
ATOM 3080 C CA . GLU A 1 397 ? -25.028 18.186 27.658 1.00 82.00 397 GLU A CA 1
ATOM 3081 C C . GLU A 1 397 ? -25.433 18.768 29.022 1.00 82.00 397 GLU A C 1
ATOM 3083 O O . GLU A 1 397 ? -26.252 18.199 29.750 1.00 82.00 397 GLU A O 1
ATOM 3088 N N . GLU A 1 398 ? -24.856 19.916 29.377 1.00 73.62 398 GLU A N 1
ATOM 3089 C CA . GLU A 1 398 ? -25.197 20.630 30.605 1.00 73.62 398 GLU A CA 1
ATOM 3090 C C . GLU A 1 398 ? -26.592 21.257 30.442 1.00 73.62 398 GLU A C 1
ATOM 3092 O O . GLU A 1 398 ? -26.800 22.149 29.617 1.00 73.62 398 GLU A O 1
ATOM 3097 N N . ILE A 1 399 ? -27.578 20.773 31.203 1.00 67.12 399 ILE A N 1
ATOM 3098 C CA . ILE A 1 399 ? -28.914 21.375 31.222 1.00 67.12 399 ILE A CA 1
ATOM 3099 C C . ILE A 1 399 ? -28.788 22.721 31.937 1.00 67.12 399 ILE A C 1
ATOM 3101 O O . ILE A 1 399 ? -28.744 22.784 33.166 1.00 67.12 399 ILE A O 1
ATOM 3105 N N . ILE A 1 400 ? -28.727 23.805 31.167 1.00 64.00 400 ILE A N 1
ATOM 3106 C CA . ILE A 1 400 ? -28.864 25.154 31.709 1.00 64.00 400 ILE A CA 1
ATOM 3107 C C . ILE A 1 400 ? -30.338 25.323 32.084 1.00 64.00 400 ILE A C 1
ATOM 3109 O O . ILE A 1 400 ? -31.181 25.573 31.224 1.00 64.00 400 ILE A O 1
ATOM 3113 N N . GLU A 1 401 ? -30.670 25.155 33.364 1.00 60.78 401 GLU A N 1
ATOM 3114 C CA . GLU A 1 401 ? -31.960 25.610 33.878 1.00 60.78 401 GLU A CA 1
ATOM 3115 C C . GLU A 1 401 ? -31.990 27.142 33.767 1.00 60.78 401 GLU A C 1
ATOM 3117 O O . GLU A 1 401 ? -31.281 27.846 34.491 1.00 60.78 401 GLU A O 1
ATOM 3122 N N . GLU A 1 402 ? -32.776 27.671 32.823 1.00 60.62 402 GLU A N 1
ATOM 3123 C CA . GLU A 1 402 ? -33.106 29.096 32.813 1.00 60.62 402 GLU A CA 1
ATOM 3124 C C . GLU A 1 402 ? -33.749 29.433 34.169 1.00 60.62 402 GLU A C 1
ATOM 3126 O O . GLU A 1 402 ? -34.710 28.764 34.565 1.00 60.62 402 GLU A O 1
ATOM 3131 N N . PRO A 1 403 ? -33.228 30.419 34.924 1.00 58.62 403 PRO A N 1
ATOM 3132 C CA . PRO A 1 403 ? -33.802 30.757 36.216 1.00 58.62 403 PRO A CA 1
ATOM 3133 C C . PRO A 1 403 ? -35.255 31.191 36.018 1.00 58.62 403 PRO A C 1
ATOM 3135 O O . PRO A 1 403 ? -35.525 32.070 35.198 1.00 58.62 403 PRO A O 1
ATOM 3138 N N . GLU A 1 404 ? -36.175 30.574 36.770 1.00 56.75 404 GLU A N 1
ATOM 3139 C CA . GLU A 1 404 ? -37.592 30.943 36.774 1.00 56.75 404 GLU A CA 1
ATOM 3140 C C . GLU A 1 404 ? -37.730 32.465 36.895 1.00 56.75 404 GLU A C 1
ATOM 3142 O O . GLU A 1 404 ? -37.228 33.088 37.836 1.00 56.75 404 GLU A O 1
ATOM 3147 N N . GLU A 1 405 ? -38.401 33.060 35.911 1.00 57.09 405 GLU A N 1
ATOM 3148 C CA . GLU A 1 405 ? -38.693 34.484 35.867 1.00 57.09 405 GLU A CA 1
ATOM 3149 C C . GLU A 1 405 ? -39.526 34.843 37.111 1.00 57.09 405 GLU A C 1
ATOM 3151 O O . GLU A 1 405 ? -40.704 34.493 37.229 1.00 57.09 405 GLU A O 1
ATOM 3156 N N . ILE A 1 406 ? -38.900 35.500 38.091 1.00 54.16 406 ILE A N 1
ATOM 3157 C CA . ILE A 1 406 ? -39.592 35.993 39.282 1.00 54.16 406 ILE A CA 1
ATOM 3158 C C . ILE A 1 406 ? -40.505 37.130 38.819 1.00 54.16 406 ILE A C 1
ATOM 3160 O O . ILE A 1 406 ? -40.059 38.258 38.618 1.00 54.16 406 ILE A O 1
ATOM 3164 N N . VAL A 1 407 ? -41.792 36.833 38.641 1.00 52.66 407 VAL A N 1
ATOM 3165 C CA . VAL A 1 407 ? -42.816 37.846 38.371 1.00 52.66 407 VAL A CA 1
ATOM 3166 C C . VAL A 1 407 ? -42.997 38.691 39.636 1.00 52.66 407 VAL A C 1
ATOM 3168 O O . VAL A 1 407 ? -43.683 38.290 40.579 1.00 52.66 407 VAL A O 1
ATOM 3171 N N . GLU A 1 408 ? -42.354 39.859 39.685 1.00 56.25 408 GLU A N 1
ATOM 3172 C CA . GLU A 1 408 ? -42.634 40.869 40.707 1.00 56.25 408 GLU A CA 1
ATOM 3173 C C . GLU A 1 408 ? -44.063 41.424 40.522 1.00 56.25 408 GLU A C 1
ATOM 3175 O O . GLU A 1 408 ? -44.479 41.691 39.393 1.00 56.25 408 GLU A O 1
ATOM 3180 N N . PRO A 1 409 ? -44.854 41.599 41.599 1.00 45.50 409 PRO A N 1
ATOM 3181 C CA . PRO A 1 409 ? -46.223 42.088 41.485 1.00 45.50 409 PRO A CA 1
ATOM 3182 C C . PRO A 1 409 ? -46.286 43.589 41.164 1.00 45.50 409 PRO A C 1
ATOM 3184 O O . PRO A 1 409 ? -45.661 44.414 41.832 1.00 45.50 409 PRO A O 1
ATOM 3187 N N . ASP A 1 410 ? -47.130 43.919 40.184 1.00 47.19 410 ASP A N 1
ATOM 3188 C CA . ASP A 1 410 ? -47.472 45.269 39.730 1.00 47.19 410 ASP A CA 1
ATOM 3189 C C . ASP A 1 410 ? -47.819 46.230 40.882 1.00 47.19 410 ASP A C 1
ATOM 3191 O O . ASP A 1 410 ? -48.801 46.041 41.609 1.00 47.19 410 ASP A O 1
ATOM 3195 N N . ILE A 1 411 ? -47.074 47.336 40.983 1.00 48.16 411 ILE A N 1
ATOM 3196 C CA . ILE A 1 411 ? -47.491 48.521 41.740 1.00 48.16 411 ILE A CA 1
ATOM 3197 C C . ILE A 1 411 ? -47.921 49.602 40.747 1.00 48.16 411 ILE A C 1
ATOM 3199 O O . ILE A 1 411 ? -47.128 50.137 39.975 1.00 48.16 411 ILE A O 1
ATOM 3203 N N . VAL A 1 412 ? -49.216 49.912 40.801 1.00 41.62 412 VAL A N 1
ATOM 3204 C CA . VAL A 1 412 ? -49.904 50.927 39.999 1.00 41.62 412 VAL A CA 1
ATOM 3205 C C . VAL A 1 412 ? -49.546 52.351 40.463 1.00 41.62 412 VAL A C 1
ATOM 3207 O O . VAL A 1 412 ? -49.427 52.643 41.651 1.00 41.62 412 VAL A O 1
ATOM 3210 N N . SER A 1 413 ? -49.395 53.199 39.448 1.00 46.88 413 SER A N 1
ATOM 3211 C CA . SER A 1 413 ? -48.972 54.602 39.316 1.00 46.88 413 SER A CA 1
ATOM 3212 C C . SER A 1 413 ? -49.680 55.696 40.131 1.00 46.88 413 SER A C 1
ATOM 3214 O O . SER A 1 413 ? -50.866 55.558 40.411 1.00 46.88 413 SER A O 1
ATOM 3216 N N . GLU A 1 414 ? -49.001 56.851 40.305 1.00 40.34 414 GLU A N 1
ATOM 3217 C CA . GLU A 1 414 ? -49.394 58.209 39.813 1.00 40.34 414 GLU A CA 1
ATOM 3218 C C . GLU A 1 414 ? -48.417 59.327 40.316 1.00 40.34 414 GLU A C 1
ATOM 3220 O O . GLU A 1 414 ? -47.704 59.093 41.290 1.00 40.34 414 GLU A O 1
ATOM 3225 N N . PRO A 1 415 ? -48.372 60.564 39.753 1.00 45.59 415 PRO A N 1
ATOM 3226 C CA . PRO A 1 415 ? -47.906 60.927 38.411 1.00 45.59 415 PRO A CA 1
ATOM 3227 C C . PRO A 1 415 ? -46.852 62.083 38.397 1.00 45.59 415 PRO A C 1
ATOM 3229 O O . PRO A 1 415 ? -46.416 62.603 39.420 1.00 45.59 415 PRO A O 1
ATOM 3232 N N . GLU A 1 416 ? -46.453 62.442 37.174 1.00 44.72 416 GLU A N 1
ATOM 3233 C CA . GLU A 1 416 ? -45.340 63.265 36.658 1.00 44.72 416 GLU A CA 1
ATOM 3234 C C . GLU A 1 416 ? -45.034 64.649 37.274 1.00 44.72 416 GLU A C 1
ATOM 3236 O O . GLU A 1 416 ? -45.933 65.410 37.614 1.00 44.72 416 GLU A O 1
ATOM 3241 N N . THR A 1 417 ? -43.756 65.064 37.176 1.00 33.59 417 THR A N 1
ATOM 3242 C CA . THR A 1 417 ? -43.386 66.364 36.566 1.00 33.59 417 THR A CA 1
ATOM 3243 C C . THR A 1 417 ? -42.029 66.289 35.832 1.00 33.59 417 THR A C 1
ATOM 3245 O O . THR A 1 417 ? -41.032 65.803 36.354 1.00 33.59 417 THR A O 1
ATOM 3248 N N . VAL A 1 418 ? -42.021 66.798 34.600 1.00 38.88 418 VAL A N 1
ATOM 3249 C CA . VAL A 1 418 ? -40.898 67.116 33.683 1.00 38.88 418 VAL A CA 1
ATOM 3250 C C . VAL A 1 418 ? -40.954 68.656 33.485 1.00 38.88 418 VAL A C 1
ATOM 3252 O O . VAL A 1 418 ? -42.058 69.174 33.686 1.00 38.88 418 VAL A O 1
ATOM 3255 N N . PRO A 1 419 ? -39.921 69.446 33.071 1.00 49.56 419 PRO A N 1
ATOM 3256 C CA . PRO A 1 419 ? -38.575 69.144 32.528 1.00 49.56 419 PRO A CA 1
ATOM 3257 C C . PRO A 1 419 ? -37.414 69.977 33.143 1.00 49.56 419 PRO A C 1
ATOM 3259 O O . PRO A 1 419 ? -37.644 70.957 33.837 1.00 49.56 419 PRO A O 1
ATOM 3262 N N . GLU A 1 420 ? -36.159 69.680 32.774 1.00 34.53 420 GLU A N 1
ATOM 3263 C CA . GLU A 1 420 ? -35.282 70.655 32.081 1.00 34.53 420 GLU A CA 1
ATOM 3264 C C . GLU A 1 420 ? -33.963 70.019 31.598 1.00 34.53 420 GLU A C 1
ATOM 3266 O O . GLU A 1 420 ? -33.211 69.400 32.344 1.00 34.53 420 GLU A O 1
ATOM 3271 N N . THR A 1 421 ? -33.686 70.191 30.305 1.00 42.09 421 THR A N 1
ATOM 3272 C CA . THR A 1 421 ? -32.492 69.734 29.578 1.00 42.09 421 THR A CA 1
ATOM 3273 C C . THR A 1 421 ? -31.323 70.711 29.698 1.00 42.09 421 THR A C 1
ATOM 3275 O O . THR A 1 421 ? -31.531 71.909 29.487 1.00 42.09 421 THR A O 1
ATOM 3278 N N . LYS A 1 422 ? -30.088 70.207 29.879 1.00 32.78 422 LYS A N 1
ATOM 3279 C CA . LYS A 1 422 ? -28.812 70.860 29.491 1.00 32.78 422 LYS A CA 1
ATOM 3280 C C . LYS A 1 422 ? -27.601 69.921 29.705 1.00 32.78 422 LYS A C 1
ATOM 3282 O O . LYS A 1 422 ? -27.727 68.955 30.443 1.00 32.78 422 LYS A O 1
ATOM 3287 N N . PRO A 1 423 ? -26.446 70.174 29.062 1.00 37.94 423 PRO A N 1
ATOM 3288 C CA . PRO A 1 423 ? -26.064 69.612 27.772 1.00 37.94 423 PRO A CA 1
ATOM 3289 C C . PRO A 1 423 ? -25.004 68.499 27.874 1.00 37.94 423 PRO A C 1
ATOM 3291 O O . PRO A 1 423 ? -24.296 68.367 28.869 1.00 37.94 423 PRO A O 1
ATOM 3294 N N . VAL A 1 424 ? -24.886 67.753 26.776 1.00 44.47 424 VAL A N 1
ATOM 3295 C CA . VAL A 1 424 ? -23.895 66.703 26.508 1.00 44.47 424 VAL A CA 1
ATOM 3296 C C . VAL A 1 424 ? -22.463 67.221 26.681 1.00 44.47 424 VAL A C 1
ATOM 3298 O O . VAL A 1 424 ? -22.099 68.261 26.128 1.00 44.47 424 VAL A O 1
ATOM 3301 N N . LYS A 1 425 ? -21.647 66.449 27.405 1.00 35.47 425 LYS A N 1
ATOM 3302 C CA . LYS A 1 425 ? -20.188 66.443 27.291 1.00 35.47 425 LYS A CA 1
ATOM 3303 C C . LYS A 1 425 ? -19.750 65.039 26.896 1.00 35.47 425 LYS A C 1
ATOM 3305 O O . LYS A 1 425 ? -20.098 64.074 27.568 1.00 35.47 425 LYS A O 1
ATOM 3310 N N . GLU A 1 426 ? -19.029 64.969 25.787 1.00 40.06 426 GLU A N 1
ATOM 3311 C CA . GLU A 1 426 ? -18.227 63.822 25.376 1.00 40.06 426 GLU A CA 1
ATOM 3312 C C . GLU A 1 426 ? -17.071 63.650 26.369 1.00 40.06 426 GLU A C 1
ATOM 3314 O O . GLU A 1 426 ? -16.374 64.621 26.671 1.00 40.06 426 GLU A O 1
ATOM 3319 N N . GLU A 1 427 ? -16.861 62.429 26.859 1.00 39.47 427 GLU A N 1
ATOM 3320 C CA . GLU A 1 427 ? -15.591 62.020 27.458 1.00 39.47 427 GLU A CA 1
ATOM 3321 C C . GLU A 1 427 ? -15.019 60.836 26.676 1.00 39.47 427 GLU A C 1
ATOM 3323 O O . GLU A 1 427 ? -15.693 59.845 26.389 1.00 39.47 427 GLU A O 1
ATOM 3328 N N . GLU A 1 428 ? -13.764 61.031 26.280 1.00 38.97 428 GLU A N 1
ATOM 3329 C CA . GLU A 1 428 ? -12.913 60.158 25.489 1.00 38.97 428 GLU A CA 1
ATOM 3330 C C . GLU A 1 428 ? -12.507 58.911 26.289 1.00 38.97 428 GLU A C 1
ATOM 3332 O O . GLU A 1 428 ? -12.034 58.998 27.421 1.00 38.97 428 GLU A O 1
ATOM 3337 N N . GLY A 1 429 ? -12.658 57.736 25.671 1.00 36.47 429 GLY A N 1
ATOM 3338 C CA . GLY A 1 429 ? -12.137 56.469 26.179 1.00 36.47 429 GLY A CA 1
ATOM 3339 C C . GLY A 1 429 ? -10.620 56.374 26.000 1.00 36.47 429 GLY A C 1
ATOM 3340 O O . GLY A 1 429 ? -10.104 56.413 24.882 1.00 36.47 429 GLY A O 1
ATOM 3341 N N . ASP A 1 430 ? -9.937 56.239 27.132 1.00 45.47 430 ASP A N 1
ATOM 3342 C CA . ASP A 1 430 ? -8.498 56.357 27.337 1.00 45.47 430 ASP A CA 1
ATOM 3343 C C . ASP A 1 430 ? -7.670 55.174 26.779 1.00 45.47 430 ASP A C 1
ATOM 3345 O O . ASP A 1 430 ? -7.786 54.010 27.160 1.00 45.47 430 ASP A O 1
ATOM 3349 N N . THR A 1 431 ? -6.823 55.519 25.814 1.00 49.22 431 THR A N 1
ATOM 3350 C CA . THR A 1 431 ? -5.397 55.187 25.662 1.00 49.22 431 THR A CA 1
ATOM 3351 C C . THR A 1 431 ? -4.752 54.167 26.624 1.00 49.22 431 THR A C 1
ATOM 3353 O O . THR A 1 431 ? -3.929 54.507 27.466 1.00 49.22 431 THR A O 1
ATOM 3356 N N . LEU A 1 432 ? -4.953 52.867 26.381 1.00 39.88 432 LEU A N 1
ATOM 3357 C CA . LEU A 1 432 ? -4.053 51.829 26.933 1.00 39.88 432 LEU A CA 1
ATOM 3358 C C . LEU A 1 432 ? -3.588 50.763 25.926 1.00 39.88 432 LEU A C 1
ATOM 3360 O O . LEU A 1 432 ? -2.593 50.082 26.160 1.00 39.88 432 LEU A O 1
ATOM 3364 N N . LEU A 1 433 ? -4.198 50.695 24.736 1.00 39.53 433 LEU A N 1
ATOM 3365 C CA . LEU A 1 433 ? -3.870 49.679 23.722 1.00 39.53 433 LEU A CA 1
ATOM 3366 C C . LEU A 1 433 ? -2.858 50.135 22.644 1.00 39.53 433 LEU A C 1
ATOM 3368 O O . LEU A 1 433 ? -2.418 49.331 21.827 1.00 39.53 433 LEU A O 1
ATOM 3372 N N . LYS A 1 434 ? -2.444 51.413 22.624 1.00 40.19 434 LYS A N 1
ATOM 3373 C CA . LYS A 1 434 ? -1.543 51.964 21.580 1.00 40.19 434 LYS A CA 1
ATOM 3374 C C . LYS A 1 434 ? -0.061 52.062 21.970 1.00 40.19 434 LYS A C 1
ATOM 3376 O O . LYS A 1 434 ? 0.769 52.308 21.100 1.00 40.19 434 LYS A O 1
ATOM 3381 N N . VAL A 1 435 ? 0.300 51.820 23.233 1.00 42.84 435 VAL A N 1
ATOM 3382 C CA . VAL A 1 435 ? 1.705 51.894 23.691 1.00 42.84 435 VAL A CA 1
ATOM 3383 C C . VAL A 1 435 ? 2.471 50.584 23.443 1.00 42.84 435 VAL A C 1
ATOM 3385 O O . VAL A 1 435 ? 3.675 50.618 23.196 1.00 42.84 435 VAL A O 1
ATOM 3388 N N . PHE A 1 436 ? 1.792 49.433 23.378 1.00 39.38 436 PHE A N 1
ATOM 3389 C CA . PHE A 1 436 ? 2.459 48.142 23.152 1.00 39.38 436 PHE A CA 1
ATOM 3390 C C . PHE A 1 436 ? 2.779 47.837 21.678 1.00 39.38 436 PHE A C 1
ATOM 3392 O O . PHE A 1 436 ? 3.748 47.135 21.396 1.00 39.38 436 PHE A O 1
ATOM 3399 N N . LEU A 1 437 ? 2.048 48.423 20.723 1.00 43.84 437 LEU A N 1
ATOM 3400 C CA . LEU A 1 437 ? 2.234 48.148 19.289 1.00 43.84 437 LEU A CA 1
ATOM 3401 C C . LEU A 1 437 ? 3.385 48.934 18.632 1.00 43.84 437 LEU A C 1
ATOM 3403 O O . LEU A 1 437 ? 3.887 48.520 17.591 1.00 43.84 437 LEU A O 1
ATOM 3407 N N . ILE A 1 438 ? 3.864 50.023 19.245 1.00 46.75 438 ILE A N 1
ATOM 3408 C CA . ILE A 1 438 ? 4.965 50.835 18.688 1.00 46.75 438 ILE A CA 1
ATOM 3409 C C . ILE A 1 438 ? 6.331 50.416 19.270 1.00 46.75 438 ILE A C 1
ATOM 3411 O O . ILE A 1 438 ? 7.348 50.516 18.585 1.00 46.75 438 ILE A O 1
ATOM 3415 N N . GLY A 1 439 ? 6.373 49.861 20.489 1.00 44.53 439 GLY A N 1
ATOM 3416 C CA . GLY A 1 439 ? 7.619 49.404 21.125 1.00 44.53 439 GLY A CA 1
ATOM 3417 C C . GLY A 1 439 ? 8.224 48.136 20.504 1.00 44.53 439 GLY A C 1
ATOM 3418 O O . GLY A 1 439 ? 9.442 48.046 20.354 1.00 44.53 439 GLY A O 1
ATOM 3419 N N . GLY A 1 440 ? 7.389 47.178 20.082 1.00 46.00 440 GLY A N 1
ATOM 3420 C CA . GLY A 1 440 ? 7.852 45.912 19.491 1.00 46.00 440 GLY A CA 1
ATOM 3421 C C . GLY A 1 440 ? 8.436 46.055 18.079 1.00 46.00 440 GLY A C 1
ATOM 3422 O O . GLY A 1 440 ? 9.377 45.346 17.714 1.00 46.00 440 GLY A O 1
ATOM 3423 N N . LEU A 1 441 ? 7.943 47.023 17.299 1.00 43.94 441 LEU A N 1
ATOM 3424 C CA . LEU A 1 441 ? 8.366 47.228 15.910 1.00 43.94 441 LEU A CA 1
ATOM 3425 C C . LEU A 1 441 ? 9.776 47.848 15.807 1.00 43.94 441 LEU A C 1
ATOM 3427 O O . LEU A 1 441 ? 10.529 47.540 14.883 1.00 43.94 441 LEU A O 1
ATOM 3431 N N . VAL A 1 442 ? 10.176 48.678 16.780 1.00 50.44 442 VAL A N 1
ATOM 3432 C CA . VAL A 1 442 ? 11.491 49.353 16.788 1.00 50.44 442 VAL A CA 1
ATOM 3433 C C . VAL A 1 442 ? 12.632 48.387 17.148 1.00 50.44 442 VAL A C 1
ATOM 3435 O O . VAL A 1 442 ? 13.743 48.526 16.635 1.00 50.44 442 VAL A O 1
ATOM 3438 N N . ILE A 1 443 ? 12.360 47.358 17.958 1.00 49.19 443 ILE A N 1
ATOM 3439 C CA . ILE A 1 443 ? 13.361 46.350 18.351 1.00 49.19 443 ILE A CA 1
ATOM 3440 C C . ILE A 1 443 ? 13.656 45.381 17.192 1.00 49.19 443 ILE A C 1
ATOM 3442 O O . ILE A 1 443 ? 14.813 45.017 16.969 1.00 49.19 443 ILE A O 1
ATOM 3446 N N . CYS A 1 444 ? 12.648 45.037 16.383 1.00 45.97 444 CYS A N 1
ATOM 3447 C CA . CYS A 1 444 ? 12.817 44.128 15.244 1.00 45.97 444 CYS A CA 1
ATOM 3448 C C . CYS A 1 444 ? 13.608 44.765 14.085 1.00 45.97 444 CYS A C 1
ATOM 3450 O O . CYS A 1 444 ? 14.447 44.104 13.473 1.00 45.97 444 CYS A O 1
ATOM 3452 N N . ILE A 1 445 ? 13.427 46.066 13.824 1.00 54.00 445 ILE A N 1
ATOM 3453 C CA . ILE A 1 445 ? 14.161 46.779 12.760 1.00 54.00 445 ILE A CA 1
ATOM 3454 C C . ILE A 1 445 ? 15.646 46.977 13.133 1.00 54.00 445 ILE A C 1
ATOM 3456 O O . ILE A 1 445 ? 16.521 46.899 12.267 1.00 54.00 445 ILE A O 1
ATOM 3460 N N . GLY A 1 446 ? 15.962 47.150 14.423 1.00 49.22 446 GLY A N 1
ATOM 3461 C CA . GLY A 1 446 ? 17.345 47.268 14.906 1.00 49.22 446 GLY A CA 1
ATOM 3462 C C . GLY A 1 446 ? 18.173 45.983 14.753 1.00 49.22 446 GLY A C 1
ATOM 3463 O O . GLY A 1 446 ? 19.354 46.046 14.405 1.00 49.22 446 GLY A O 1
ATOM 3464 N N . LEU A 1 447 ? 17.554 44.813 14.948 1.00 47.50 447 LEU A N 1
ATOM 3465 C CA . LEU A 1 447 ? 18.215 43.505 14.825 1.00 47.50 447 LEU A CA 1
ATOM 3466 C C . LEU A 1 447 ? 18.521 43.130 13.366 1.00 47.50 447 LEU A C 1
ATOM 3468 O O . LEU A 1 447 ? 19.603 42.614 13.078 1.00 47.50 447 LEU A O 1
ATOM 3472 N N . VAL A 1 448 ? 17.635 43.476 12.427 1.00 54.50 448 VAL A N 1
ATOM 3473 C CA . VAL A 1 448 ? 17.848 43.228 10.988 1.00 54.50 448 VAL A CA 1
ATOM 3474 C C . VAL A 1 448 ? 18.970 44.116 10.425 1.00 54.50 448 VAL A C 1
ATOM 3476 O O . VAL A 1 448 ? 19.799 43.651 9.638 1.00 54.50 448 VAL A O 1
ATOM 3479 N N . ALA A 1 449 ? 19.084 45.368 10.885 1.00 51.47 449 ALA A N 1
ATOM 3480 C CA . ALA A 1 449 ? 20.160 46.271 10.468 1.00 51.47 449 ALA A CA 1
ATOM 3481 C C . ALA A 1 449 ? 21.547 45.853 11.006 1.00 51.47 449 ALA A C 1
ATOM 3483 O O . ALA A 1 449 ? 22.554 46.007 10.309 1.00 51.47 449 ALA A O 1
ATOM 3484 N N . ALA A 1 450 ? 21.619 45.275 12.211 1.00 52.00 450 ALA A N 1
ATOM 3485 C CA . ALA A 1 450 ? 22.876 44.796 12.793 1.00 52.00 450 ALA A CA 1
ATOM 3486 C C . ALA A 1 450 ? 23.431 43.552 12.067 1.00 52.00 450 ALA A C 1
ATOM 3488 O O . ALA A 1 450 ? 24.641 43.451 11.853 1.00 52.00 450 ALA A O 1
ATOM 3489 N N . ILE A 1 451 ? 22.556 42.647 11.614 1.00 53.06 451 ILE A N 1
ATOM 3490 C CA . ILE A 1 451 ? 22.942 41.433 10.873 1.00 53.06 451 ILE A CA 1
ATOM 3491 C C . ILE A 1 451 ? 23.429 41.779 9.452 1.00 53.06 451 ILE A C 1
ATOM 3493 O O . ILE A 1 451 ? 24.428 41.225 8.984 1.00 53.06 451 ILE A O 1
ATOM 3497 N N . ALA A 1 452 ? 22.824 42.775 8.794 1.00 50.72 452 ALA A N 1
ATOM 3498 C CA . ALA A 1 452 ? 23.253 43.230 7.468 1.00 50.72 452 ALA A CA 1
ATOM 3499 C C . ALA A 1 452 ? 24.662 43.868 7.465 1.00 50.72 452 ALA A C 1
ATOM 3501 O O . ALA A 1 452 ? 25.436 43.672 6.525 1.00 50.72 452 ALA A O 1
ATOM 3502 N N . VAL A 1 453 ? 25.051 44.580 8.532 1.00 53.44 453 VAL A N 1
ATOM 3503 C CA . VAL A 1 453 ? 26.387 45.206 8.640 1.00 53.44 453 VAL A CA 1
ATOM 3504 C C . VAL A 1 453 ? 27.496 44.173 8.891 1.00 53.44 453 VAL A C 1
ATOM 3506 O O . VAL A 1 453 ? 28.630 44.366 8.438 1.00 53.44 453 VAL A O 1
ATOM 3509 N N . VAL A 1 454 ? 27.183 43.055 9.553 1.00 53.34 454 VAL A N 1
ATOM 3510 C CA . VAL A 1 454 ? 28.134 41.950 9.770 1.00 53.34 454 VAL A CA 1
ATOM 3511 C C . VAL A 1 454 ? 28.334 41.134 8.487 1.00 53.34 454 VAL A C 1
ATOM 3513 O O . VAL A 1 454 ? 29.472 40.802 8.152 1.00 53.34 454 VAL A O 1
ATOM 3516 N N . LEU A 1 455 ? 27.276 40.906 7.701 1.00 47.94 455 LEU A N 1
ATOM 3517 C CA . LEU A 1 455 ? 27.355 40.142 6.448 1.00 47.94 455 LEU A CA 1
ATOM 3518 C C . LEU A 1 455 ? 28.062 40.901 5.307 1.00 47.94 455 LEU A C 1
ATOM 3520 O O . LEU A 1 455 ? 28.760 40.285 4.501 1.00 47.94 455 LEU A O 1
ATOM 3524 N N . PHE A 1 456 ? 27.987 42.237 5.262 1.00 48.09 456 PHE A N 1
ATOM 3525 C CA . PHE A 1 456 ? 28.650 43.026 4.209 1.00 48.09 456 PHE A CA 1
ATOM 3526 C C . PHE A 1 456 ? 30.120 43.390 4.486 1.00 48.09 456 PHE A C 1
ATOM 3528 O O . PHE A 1 456 ? 30.841 43.767 3.558 1.00 48.09 456 PHE A O 1
ATOM 3535 N N . ARG A 1 457 ? 30.622 43.232 5.720 1.00 45.59 457 ARG A N 1
ATOM 3536 C CA . ARG A 1 457 ? 32.049 43.458 6.040 1.00 45.59 457 ARG A CA 1
ATOM 3537 C C . ARG A 1 457 ? 32.961 42.254 5.758 1.00 45.59 457 ARG A C 1
ATOM 3539 O O . ARG A 1 457 ? 34.177 42.428 5.738 1.00 45.59 457 ARG A O 1
ATOM 3546 N N . GLY A 1 458 ? 32.405 41.077 5.458 1.00 46.91 458 GLY A N 1
ATOM 3547 C CA . GLY A 1 458 ? 33.167 39.853 5.165 1.00 46.91 458 GLY A CA 1
ATOM 3548 C C . GLY A 1 458 ? 33.682 39.694 3.725 1.00 46.91 458 GLY A C 1
ATOM 3549 O O . GLY A 1 458 ? 34.461 38.784 3.465 1.00 46.91 458 GLY A O 1
ATOM 3550 N N . ARG A 1 459 ? 33.298 40.559 2.771 1.00 50.03 459 ARG A N 1
ATOM 3551 C CA . ARG A 1 459 ? 33.592 40.370 1.329 1.00 50.03 459 ARG A CA 1
ATOM 3552 C C . ARG A 1 459 ? 34.707 41.246 0.733 1.00 50.03 459 ARG A C 1
ATOM 3554 O O . ARG A 1 459 ? 34.777 41.418 -0.480 1.00 50.03 459 ARG A O 1
ATOM 3561 N N . LYS A 1 460 ? 35.637 41.767 1.542 1.00 47.19 460 LYS A N 1
ATOM 3562 C CA . LYS A 1 460 ? 36.875 42.400 1.031 1.00 47.19 460 LYS A CA 1
ATOM 3563 C C . LYS A 1 460 ? 38.120 41.932 1.790 1.00 47.19 460 LYS A C 1
ATOM 3565 O O . LYS A 1 460 ? 38.535 42.586 2.741 1.00 47.19 460 LYS A O 1
ATOM 3570 N N . LYS A 1 461 ? 38.711 40.829 1.307 1.00 44.09 461 LYS A N 1
ATOM 3571 C CA . LYS A 1 461 ? 40.153 40.477 1.238 1.00 44.09 461 LYS A CA 1
ATOM 3572 C C . LYS A 1 461 ? 40.356 38.957 1.361 1.00 44.09 461 LYS A C 1
ATOM 3574 O O . LYS A 1 461 ? 40.633 38.466 2.450 1.00 44.09 461 LYS A O 1
ATOM 3579 N N . ARG A 1 462 ? 40.309 38.250 0.236 1.00 41.41 462 ARG A N 1
ATOM 3580 C CA . ARG A 1 462 ? 41.414 37.490 -0.377 1.00 41.41 462 ARG A CA 1
ATOM 3581 C C . ARG A 1 462 ? 40.883 36.736 -1.580 1.00 41.41 462 ARG A C 1
ATOM 3583 O O . ARG A 1 462 ? 39.744 36.239 -1.475 1.00 41.41 462 ARG A O 1
#

Secondary structure (DSSP, 8-state):
-----------------------------PPPEEE-SHHHHHGGGG-TTSEEEE-S-EE-TT-EEPPEEE-SEEE-TT-EEES-EE-S--S--EEEE-TT--EEEEEEESSEEEEES-EEES-EEEEEEEEEEESS-EEEESSEEEEES-EEES-EEEEEEEEEE-SS-EEEESSEEEEEEEEEES-EEEEEEEEEE--SSS--BEEEESSEEEEEEEEES-EEEEEEEEEESSB-EEESSEEEE--SSTT----EEEES-EEEEEEEEEE--SSSPPEEESSEEEES---EEEES-EEEEEEEE----SS---S----S--EEEEEE---SSS-EEEEEEETTTSS-EEEEEEE-----B-S-EEEE---SSS-EEEEEEBTTT--EEEEEEPPPP----PPP---PPP-----------------PPP-SSSSHHHHHHHHHHHHHHHHHHHHHTTSS--

Foldseek 3Di:
DDDDDDDDDDDPDDPPPPPPVPPPVPAPPDDAAEDFEPVSLLCCQVPQAGHHEYPEAYECPPHADEAHAHQHEYHPVLHEYEQHEYADWHPDWDWDQDLVRDTFGETADANHAEYDNYEYENYEYYAYEAAYEEAGEYAYEHQYSEYENYEYYHYEEEYEHEYEYQYQHYEYEPHYEEYENYEYELYEGAYEYFAHHPNLPDAHEYFYAQHYGEEAYAYYNYEGEYRAFEQGQHAFQEELHYSEYDYPDPPDDDQGEHELYEGEYEHEYEYNDDPDDHFYYHHTRYYSDDRYYYYNYYYHYYYHYDPDNVDGTDPDDQPDPQWDWDWAPAAQVGWTWIKTAHPPVRPDIDTHPTHGHDADWDDWAWPADAEQVDWTKTWTAGPPPRDIRIDIHDHDDDPPDDPPDPPDDDDDDDDDDDDDDDDDDDDDDDDDPPPVVVVVVVVVVVVVVVVVVVVVVPPDDD

pLDDT: mean 85.08, std 21.93, range [28.27, 98.94]

Radius of gyration: 31.8 Å; chains: 1; bounding box: 125×93×70 Å

Sequence (462 aa):
MKKNFKLLLTTMAFFVLAFMSFRISAKADGEAINIYTVDDLLAVSENTNADYILMNDIDMAGIEWTPIDFTGNFDGNNHAILNLSVKSTSTEIRTTYDGNYKTYDTCFAGLFGVLENATIKNLTLKGINVTVNKEEPCFIGSIAGFSEKSSIENCSIDGTLRLDVSAKMFGVGGIVGYGGDGSITSTNADVTLICIDHDKENRDEQFMGGGYSAGYLDVDKCFIKIDGYDSDHGYVHDGGLVGMYILYPLGNNYAGYINNTRVEGMITFFEDNTDRRAYCKDFIGEVMNWTYEYVGNSSDFTRNEIKDYSKDLLPHYCEGGNFSKEVIESTCDEFGYTVYKCNDCNEYSYKADYTLKNHKLGELSVIEEATTEKEGLSKGVCSDCGAEVYVITPVVEEIIEEPEEIVEPDIVSEPETVPETKPVKEEEGDTLLKVFLIGGLVICIGLVAAIAVVLFRGRKKR